Protein AF-0000000069325261 (afdb_homodimer)

Foldseek 3Di:
DPPPPPPPPPPPPPPPPVPPDQQCVQLPPWDKDKDQDAQLDDFWKDFPVPQPAWDADPQGKIKWKKWKADFFWKKKKFFQDGRQQCFGWIKIWTQLHPRRFKIWIWIWGHNHSRGTHDIDTFDMGTGHRQHYNRHIFMWMWIAGQQAKIFIGTPVDPGGPDIGGDSSTHRRIMTIGGHRGMMMMTTSGHDPVRVVVVVPPPD/DPPPPPPPPPPPPPPPPVPPDQQCVQLPPWDKDKDQDAQLDDFWKDFPVPQPAWDADPQGKIKWKKWKADFFFKKKKAFQDGDQQCFGWIKIWTQLHPRRFKIWIWIWGHNHSRGTHDIDTFDMGTGHRQHYNRHIFMWMWIAGQQAKIFIGTPVDPGGPDIGGDSSTHHRIMTIGGHRGMMMMTTSGHDPVRVVVVVPPPD

InterPro domains:
  IPR022041 Farnesoic acid O-methyl transferase [PF12248] (39-189)

Sequence (404 aa):
MLVLLSFIIVFLGCFVISEPSNKFEATWGCSQYNTDHGYKHRHPYYPISRLQHVNITKDGVKSFRMGVLGPNDGHLRLAPTMFPYDQTEMNEIVLSGWGNTKTVVRHYTRTSPEEQVDEVVLQELKTIGMLSYFKPFMFTIAIYPGGLVQLTRDEDSKPFLQYRDPKVSADYIGFCNWDRPLVFFYDCPLEVDRRVCDGIVFMLVLLSFIIVFLGCFVISEPSNKFEATWGCSQYNTDHGYKHRHPYYPISRLQHVNITKDGVKSFRMGVLGPNDGHLRLAPTMFPYDQTEMNEIVLSGWGNTKTVVRHYTRTSPEEQVDEVVLQELKTIGMLSYFKPFMFTIAIYPGGLVQLTRDEDSKPFLQYRDPKVSADYIGFCNWDRPLVFFYDCPLEVDRRVCDGIVF

Radius of gyration: 25.87 Å; Cα contacts (8 Å, |Δi|>4): 997; chains: 2; bounding box: 48×69×126 Å

Structure (mmCIF, N/CA/C/O backbone):
data_AF-0000000069325261-model_v1
#
loop_
_entity.id
_entity.type
_entity.pdbx_description
1 polymer 'Uncharacterized protein'
#
loop_
_atom_site.group_PDB
_atom_site.id
_atom_site.type_symbol
_atom_site.label_atom_id
_atom_site.label_alt_id
_atom_site.label_comp_id
_atom_site.label_asym_id
_atom_site.label_entity_id
_atom_site.label_seq_id
_atom_site.pdbx_PDB_ins_code
_atom_site.Cartn_x
_atom_site.Cartn_y
_atom_site.Cartn_z
_atom_site.occupancy
_atom_site.B_iso_or_equiv
_atom_site.auth_seq_id
_atom_site.auth_comp_id
_atom_site.auth_asym_id
_atom_site.auth_atom_id
_atom_site.pdbx_PDB_model_num
ATOM 1 N N . MET A 1 1 ? 29.359 -6.656 60.844 1 37.25 1 MET A N 1
ATOM 2 C CA . MET A 1 1 ? 28.297 -5.992 60.094 1 37.25 1 MET A CA 1
ATOM 3 C C . MET A 1 1 ? 28.625 -5.953 58.594 1 37.25 1 MET A C 1
ATOM 5 O O . MET A 1 1 ? 29.578 -5.277 58.188 1 37.25 1 MET A O 1
ATOM 9 N N . LEU A 1 2 ? 28.375 -7.113 57.812 1 43.41 2 LEU A N 1
ATOM 10 C CA . LEU A 1 2 ? 28.578 -7.34 56.375 1 43.41 2 LEU A CA 1
ATOM 11 C C . LEU A 1 2 ? 27.641 -6.457 55.562 1 43.41 2 LEU A C 1
ATOM 13 O O . LEU A 1 2 ? 26.422 -6.57 55.656 1 43.41 2 LEU A O 1
ATOM 17 N N . VAL A 1 3 ? 28.078 -5.227 55.156 1 43.56 3 VAL A N 1
ATOM 18 C CA . VAL A 1 3 ? 27.359 -4.328 54.281 1 43.56 3 VAL A CA 1
ATOM 19 C C . VAL A 1 3 ? 27.219 -4.973 52.906 1 43.56 3 VAL A C 1
ATOM 21 O O . VAL A 1 3 ? 28.203 -5.254 52.219 1 43.56 3 VAL A O 1
ATOM 24 N N . LEU A 1 4 ? 26.109 -5.703 52.625 1 42.53 4 LEU A N 1
ATOM 25 C CA . LEU A 1 4 ? 25.719 -6.195 51.312 1 42.53 4 LEU A CA 1
ATOM 26 C C . LEU A 1 4 ? 25.406 -5.035 50.375 1 42.53 4 LEU A C 1
ATOM 28 O O . LEU A 1 4 ? 24.453 -4.285 50.594 1 42.53 4 LEU A O 1
ATOM 32 N N . LEU A 1 5 ? 26.422 -4.535 49.625 1 42.5 5 LEU A N 1
ATOM 33 C CA . LEU A 1 5 ? 26.219 -3.582 48.562 1 42.5 5 LEU A CA 1
ATOM 34 C C . LEU A 1 5 ? 25.359 -4.195 47.438 1 42.5 5 LEU A C 1
ATOM 36 O O . LEU A 1 5 ? 25.781 -5.172 46.812 1 42.5 5 LEU A O 1
ATOM 40 N N . SER A 1 6 ? 24.031 -4.02 47.531 1 43.38 6 SER A N 1
ATOM 41 C CA . SER A 1 6 ? 23.141 -4.406 46.469 1 43.38 6 SER A CA 1
ATOM 42 C C . SER A 1 6 ? 23.422 -3.604 45.188 1 43.38 6 SER A C 1
ATOM 44 O O . SER A 1 6 ? 23.375 -2.373 45.219 1 43.38 6 SER A O 1
ATOM 46 N N . PHE A 1 7 ? 24.234 -4.105 44.25 1 46.41 7 PHE A N 1
ATOM 47 C CA . PHE A 1 7 ? 24.406 -3.547 42.906 1 46.41 7 PHE A CA 1
ATOM 48 C C . PHE A 1 7 ? 23.094 -3.521 42.156 1 46.41 7 PHE A C 1
ATOM 50 O O . PHE A 1 7 ? 22.5 -4.57 41.906 1 46.41 7 PHE A O 1
ATOM 57 N N . ILE A 1 8 ? 22.344 -2.379 42.344 1 44.41 8 ILE A N 1
ATOM 58 C CA . ILE A 1 8 ? 21.172 -2.152 41.5 1 44.41 8 ILE A CA 1
ATOM 59 C C . ILE A 1 8 ? 21.594 -2.08 40.031 1 44.41 8 ILE A C 1
ATOM 61 O O . ILE A 1 8 ? 22.344 -1.181 39.625 1 44.41 8 ILE A O 1
ATOM 65 N N . ILE A 1 9 ? 21.578 -3.174 39.281 1 41.28 9 ILE A N 1
ATOM 66 C CA . ILE A 1 9 ? 21.734 -3.182 37.844 1 41.28 9 ILE A CA 1
ATOM 67 C C . ILE A 1 9 ? 20.578 -2.441 37.188 1 41.28 9 ILE A C 1
ATOM 69 O O . ILE A 1 9 ? 19.438 -2.893 37.25 1 41.28 9 ILE A O 1
ATOM 73 N N . VAL A 1 10 ? 20.688 -1.176 37.094 1 38.16 10 VAL A N 1
ATOM 74 C CA . VAL A 1 10 ? 19.734 -0.444 36.25 1 38.16 10 VAL A CA 1
ATOM 75 C C . VAL A 1 10 ? 19.812 -0.948 34.812 1 38.16 10 VAL A C 1
ATOM 77 O O . VAL A 1 10 ? 20.812 -0.736 34.125 1 38.16 10 VAL A O 1
ATOM 80 N N . PHE A 1 11 ? 19.047 -1.956 34.469 1 36.72 11 PHE A N 1
ATOM 81 C CA . PHE A 1 11 ? 18.812 -2.283 33.094 1 36.72 11 PHE A CA 1
ATOM 82 C C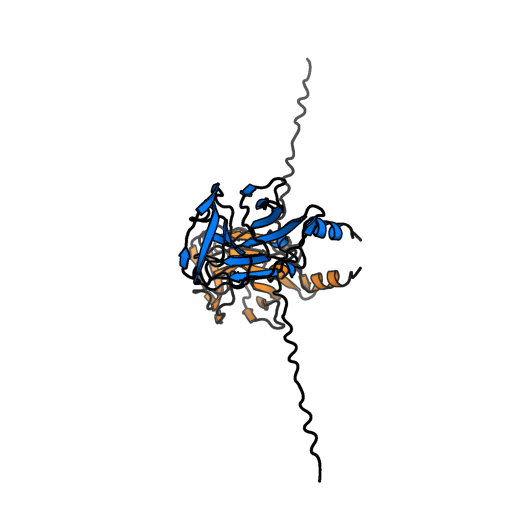 . PHE A 1 11 ? 18.203 -1.1 32.344 1 36.72 11 PHE A C 1
ATOM 84 O O . PHE A 1 11 ? 17.016 -0.802 32.531 1 36.72 11 PHE A O 1
ATOM 91 N N . LEU A 1 12 ? 19 -0.118 32 1 35.34 12 LEU A N 1
ATOM 92 C CA . LEU A 1 12 ? 18.5 0.803 31 1 35.34 12 LEU A CA 1
ATOM 93 C C . LEU A 1 12 ? 18 0.044 29.766 1 35.34 12 LEU A C 1
ATOM 95 O O . LEU A 1 12 ? 18.812 -0.472 28.984 1 35.34 12 LEU A O 1
ATOM 99 N N . GLY A 1 13 ? 16.875 -0.556 29.922 1 32.94 13 GLY A N 1
ATOM 100 C CA . GLY A 1 13 ? 16.281 -0.963 28.656 1 32.94 13 GLY A CA 1
ATOM 101 C C . GLY A 1 13 ? 16.375 0.102 27.578 1 32.94 13 GLY A C 1
ATOM 102 O O . GLY A 1 13 ? 15.805 1.184 27.719 1 32.94 13 GLY A O 1
ATOM 103 N N . CYS A 1 14 ? 17.469 0.128 26.891 1 35.22 14 CYS A N 1
ATOM 104 C CA . CYS A 1 14 ? 17.516 0.881 25.641 1 35.22 14 CYS A CA 1
ATOM 105 C C . CYS A 1 14 ? 16.219 0.708 24.844 1 35.22 14 CYS A C 1
ATOM 107 O O . CYS A 1 14 ? 15.977 -0.352 24.266 1 35.22 14 CYS A O 1
ATOM 109 N N . PHE A 1 15 ? 15.188 1.364 25.281 1 33.34 15 PHE A N 1
ATOM 110 C CA . PHE A 1 15 ? 14.133 1.528 24.281 1 33.34 15 PHE A CA 1
ATOM 111 C C . PHE A 1 15 ? 14.711 1.972 22.953 1 33.34 15 PHE A C 1
ATOM 113 O O . PHE A 1 15 ? 15.078 3.139 22.781 1 33.34 15 PHE A O 1
ATOM 120 N N . VAL A 1 16 ? 15.367 1.165 22.234 1 34.41 16 VAL A N 1
ATOM 121 C CA . VAL A 1 16 ? 15.508 1.471 20.828 1 34.41 16 VAL A CA 1
ATOM 122 C C . VAL A 1 16 ? 14.172 1.968 20.266 1 34.41 16 VAL A C 1
ATOM 124 O O . VAL A 1 16 ? 13.188 1.227 20.234 1 34.41 16 VAL A O 1
ATOM 127 N N . ILE A 1 17 ? 13.781 3.16 20.484 1 37.84 17 ILE A N 1
ATOM 128 C CA . ILE A 1 17 ? 12.766 3.717 19.594 1 37.84 17 ILE A CA 1
ATOM 129 C C . ILE A 1 17 ? 13.023 3.244 18.156 1 37.84 17 ILE A C 1
ATOM 131 O O . ILE A 1 17 ? 13.992 3.662 17.531 1 37.84 17 ILE A O 1
ATOM 135 N N . SER A 1 18 ? 12.93 2.035 17.844 1 41 18 SER A N 1
ATOM 136 C CA . SER A 1 18 ? 12.992 1.602 16.453 1 41 18 SER A CA 1
ATOM 137 C C . SER A 1 18 ? 12.32 2.609 15.523 1 41 18 SER A C 1
ATOM 139 O O . SER A 1 18 ? 11.18 3.014 15.758 1 41 18 SER A O 1
ATOM 141 N N . GLU A 1 19 ? 12.945 3.578 14.992 1 49.25 19 GLU A N 1
ATOM 142 C CA . GLU A 1 19 ? 12.438 4.484 13.969 1 49.25 19 GLU A CA 1
ATOM 143 C C . GLU A 1 19 ? 11.414 3.791 13.07 1 49.25 19 GLU A C 1
ATOM 145 O O . GLU A 1 19 ? 11.609 2.639 12.68 1 49.25 19 GLU A O 1
ATOM 150 N N . PRO A 1 20 ? 10.125 4.227 13.094 1 62.19 20 PRO A N 1
ATOM 151 C CA . PRO A 1 20 ? 9.117 3.516 12.305 1 62.19 20 PRO A CA 1
ATOM 152 C C . PRO A 1 20 ? 9.57 3.24 10.875 1 62.19 20 PRO A C 1
ATOM 154 O O . PRO A 1 20 ? 9.852 4.176 10.125 1 62.19 20 PRO A O 1
ATOM 157 N N . SER A 1 21 ? 10.195 2.059 10.594 1 85.81 21 SER A N 1
ATOM 158 C CA . SER A 1 21 ? 10.766 1.622 9.328 1 85.81 21 SER A CA 1
ATOM 159 C C . SER A 1 21 ? 9.688 1.465 8.258 1 85.81 21 SER A C 1
ATOM 161 O O . SER A 1 21 ? 8.547 1.12 8.57 1 85.81 21 SER A O 1
ATOM 163 N N . ASN A 1 22 ? 9.844 2.037 7.102 1 96.19 22 ASN A N 1
ATOM 164 C CA . ASN A 1 22 ? 9.023 1.907 5.902 1 96.19 22 ASN A CA 1
ATOM 165 C C . ASN A 1 22 ? 9.008 0.472 5.387 1 96.19 22 ASN A C 1
ATOM 167 O O . ASN A 1 22 ? 9.992 0.008 4.805 1 96.19 22 ASN A O 1
ATOM 171 N N . LYS A 1 23 ? 7.879 -0.175 5.625 1 97.5 23 LYS A N 1
ATOM 172 C CA . LYS A 1 23 ? 7.762 -1.596 5.312 1 97.5 23 LYS A CA 1
ATOM 173 C C . LYS A 1 23 ? 7.715 -1.823 3.803 1 97.5 23 LYS A C 1
ATOM 175 O O . LYS A 1 23 ? 7.91 -2.945 3.332 1 97.5 23 LYS A O 1
ATOM 180 N N . PHE A 1 24 ? 7.551 -0.799 3.051 1 97.81 24 PHE A N 1
ATOM 181 C CA . PHE A 1 24 ? 7.418 -0.927 1.605 1 97.81 24 PHE A CA 1
ATOM 182 C C . PHE A 1 24 ? 8.789 -0.986 0.938 1 97.81 24 PHE A C 1
ATOM 184 O O . PHE A 1 24 ? 8.891 -1.307 -0.248 1 97.81 24 PHE A O 1
ATOM 191 N N . GLU A 1 25 ? 9.797 -0.768 1.685 1 95.5 25 GLU A N 1
ATOM 192 C CA . GLU A 1 25 ? 11.141 -0.88 1.137 1 95.5 25 GLU A CA 1
ATOM 193 C C . GLU A 1 25 ? 11.43 -2.303 0.667 1 95.5 25 GLU A C 1
ATOM 195 O O . GLU A 1 25 ? 12.25 -2.512 -0.228 1 95.5 25 GLU A O 1
ATOM 200 N N . ALA A 1 26 ? 10.727 -3.191 1.215 1 96.12 26 ALA A N 1
ATOM 201 C CA . ALA A 1 26 ? 10.922 -4.598 0.869 1 96.12 26 ALA A CA 1
ATOM 202 C C . ALA A 1 26 ? 10.578 -4.852 -0.596 1 96.12 26 ALA A C 1
ATOM 204 O O . ALA A 1 26 ? 10.977 -5.871 -1.165 1 96.12 26 ALA A O 1
ATOM 205 N N . THR A 1 27 ? 9.867 -3.961 -1.273 1 97.19 27 THR A N 1
ATOM 206 C CA . THR A 1 27 ? 9.391 -4.195 -2.633 1 97.19 27 THR A CA 1
ATOM 207 C C . THR A 1 27 ? 10.336 -3.561 -3.652 1 97.19 27 THR A C 1
ATOM 209 O O . THR A 1 27 ? 10.055 -3.561 -4.852 1 97.19 27 THR A O 1
ATOM 212 N N . TRP A 1 28 ? 11.383 -3.053 -3.158 1 94.19 28 TRP A N 1
ATOM 213 C CA . TRP A 1 28 ? 12.297 -2.346 -4.055 1 94.19 28 TRP A CA 1
ATOM 214 C C . TRP A 1 28 ? 12.773 -3.26 -5.176 1 94.19 28 TRP A C 1
ATOM 216 O O . TRP A 1 28 ? 13.188 -4.395 -4.926 1 94.19 28 TRP A O 1
ATOM 226 N N . GLY A 1 29 ? 12.719 -2.742 -6.395 1 94.5 29 GLY A N 1
ATOM 227 C CA . GLY A 1 29 ? 13.219 -3.48 -7.547 1 94.5 29 GLY A CA 1
ATOM 228 C C . GLY A 1 29 ? 12.18 -4.402 -8.156 1 94.5 29 GLY A C 1
ATOM 229 O O . GLY A 1 29 ? 12.398 -4.973 -9.227 1 94.5 29 GLY A O 1
ATOM 230 N N . CYS A 1 30 ? 11.07 -4.547 -7.492 1 97 30 CYS A N 1
ATOM 231 C CA . CYS A 1 30 ? 10.023 -5.418 -8.008 1 97 30 CYS A CA 1
ATOM 232 C C . CYS A 1 30 ? 9.25 -4.738 -9.133 1 97 30 CYS A C 1
ATOM 234 O O . CYS A 1 30 ? 9.195 -3.508 -9.195 1 97 30 CYS A O 1
ATOM 236 N N . SER A 1 31 ? 8.68 -5.562 -9.969 1 97.25 31 SER A N 1
ATOM 237 C CA . SER A 1 31 ? 7.582 -5.109 -10.82 1 97.25 31 SER A CA 1
ATOM 238 C C . SER A 1 31 ? 6.258 -5.117 -10.07 1 97.25 31 SER A C 1
ATOM 240 O O . SER A 1 31 ? 6.152 -5.715 -8.992 1 97.25 31 SER A O 1
ATOM 242 N N . GLN A 1 32 ? 5.289 -4.375 -10.648 1 98.19 32 GLN A N 1
ATOM 243 C CA . GLN A 1 32 ? 4.02 -4.227 -9.953 1 98.19 32 GLN A CA 1
ATOM 244 C C . GLN A 1 32 ? 2.846 -4.551 -10.875 1 98.19 32 GLN A C 1
ATOM 246 O O . GLN A 1 32 ? 2.84 -4.16 -12.039 1 98.19 32 GLN A O 1
ATOM 251 N N . TYR A 1 33 ? 1.877 -5.352 -10.359 1 98.06 33 TYR A N 1
ATOM 252 C CA . TYR A 1 33 ? 0.585 -5.578 -10.992 1 98.06 33 TYR A CA 1
ATOM 253 C C . TYR A 1 33 ? -0.559 -5.223 -10.055 1 98.06 33 TYR A C 1
ATOM 255 O O . TYR A 1 33 ? -0.609 -5.707 -8.922 1 98.06 33 TYR A O 1
ATOM 263 N N . ASN A 1 34 ? -1.464 -4.383 -10.469 1 97.56 34 ASN A N 1
ATOM 264 C CA . ASN A 1 34 ? -2.639 -4.004 -9.688 1 97.56 34 ASN A CA 1
ATOM 265 C C . ASN A 1 34 ? -3.904 -4.664 -10.227 1 97.56 34 ASN A C 1
ATOM 267 O O . ASN A 1 34 ? -4.074 -4.789 -11.445 1 97.56 34 ASN A O 1
ATOM 271 N N . THR A 1 35 ? -4.785 -4.988 -9.297 1 97.69 35 THR A N 1
ATOM 272 C CA . THR A 1 35 ? -6.066 -5.492 -9.781 1 97.69 35 THR A CA 1
ATOM 273 C C . THR A 1 35 ? -7.18 -5.172 -8.789 1 97.69 35 THR A C 1
ATOM 275 O O . THR A 1 35 ? -6.973 -5.227 -7.574 1 97.69 35 THR A O 1
ATOM 278 N N . ASP A 1 36 ? -8.289 -4.797 -9.297 1 97.19 36 ASP A N 1
ATOM 279 C CA . ASP A 1 36 ? -9.539 -4.625 -8.555 1 97.19 36 ASP A CA 1
ATOM 280 C C . ASP A 1 36 ? -10.719 -5.211 -9.328 1 97.19 36 ASP A C 1
ATOM 282 O O . ASP A 1 36 ? -11.867 -4.82 -9.109 1 97.19 36 ASP A O 1
ATOM 286 N N . HIS A 1 37 ? -10.445 -6.152 -10.18 1 96.94 37 HIS A N 1
ATOM 287 C CA . HIS A 1 37 ? -11.461 -6.586 -11.133 1 96.94 37 HIS A CA 1
ATOM 288 C C . HIS A 1 37 ? -12.25 -7.777 -10.602 1 96.94 37 HIS A C 1
ATOM 290 O O . HIS A 1 37 ? -13.328 -8.086 -11.102 1 96.94 37 HIS A O 1
ATOM 296 N N . GLY A 1 38 ? -11.656 -8.438 -9.664 1 97.5 38 GLY A N 1
ATOM 297 C CA . GLY A 1 38 ? -12.367 -9.562 -9.078 1 97.5 38 GLY A CA 1
ATOM 298 C C . GLY A 1 38 ? -11.938 -10.906 -9.641 1 97.5 38 GLY A C 1
ATOM 299 O O . GLY A 1 38 ? -11.188 -10.953 -10.625 1 97.5 38 GLY A O 1
ATOM 300 N N . TYR A 1 39 ? -12.508 -11.969 -9.133 1 97.19 39 TYR A N 1
ATOM 301 C CA . TYR A 1 39 ? -12.031 -13.328 -9.328 1 97.19 39 TYR A CA 1
ATOM 302 C C . TYR A 1 39 ? -12.359 -13.82 -10.734 1 97.19 39 TYR A C 1
ATOM 304 O O . TYR A 1 39 ? -11.609 -14.617 -11.312 1 97.19 39 TYR A O 1
ATOM 312 N N . LYS A 1 40 ? -13.414 -13.352 -11.312 1 96.06 40 LYS A N 1
ATOM 313 C CA . LYS A 1 40 ? -13.93 -13.906 -12.562 1 96.06 40 LYS A CA 1
ATOM 314 C C . LYS A 1 40 ? -13.391 -13.133 -13.766 1 96.06 40 LYS A C 1
ATOM 316 O O . LYS A 1 40 ? -13.719 -13.445 -14.914 1 96.06 40 LYS A O 1
ATOM 321 N N . HIS A 1 41 ? -12.539 -12.211 -13.484 1 96.25 41 HIS A N 1
ATOM 322 C CA . HIS A 1 41 ? -11.922 -11.438 -14.562 1 96.25 41 HIS A CA 1
ATOM 323 C C . HIS A 1 41 ? -10.844 -12.242 -15.273 1 96.25 41 HIS A C 1
ATOM 325 O O . HIS A 1 41 ? -10.227 -13.125 -14.672 1 96.25 41 HIS A O 1
ATOM 331 N N . ARG A 1 42 ? -10.664 -11.859 -16.516 1 95.88 42 ARG A N 1
ATOM 332 C CA . ARG A 1 42 ? -9.57 -12.461 -17.266 1 95.88 42 ARG A CA 1
ATOM 333 C C . ARG A 1 42 ? -8.242 -11.797 -16.938 1 95.88 42 ARG A C 1
ATOM 335 O O . ARG A 1 42 ? -7.777 -10.914 -17.656 1 95.88 42 ARG A O 1
ATOM 342 N N . HIS A 1 43 ? -7.684 -12.266 -15.906 1 95.81 43 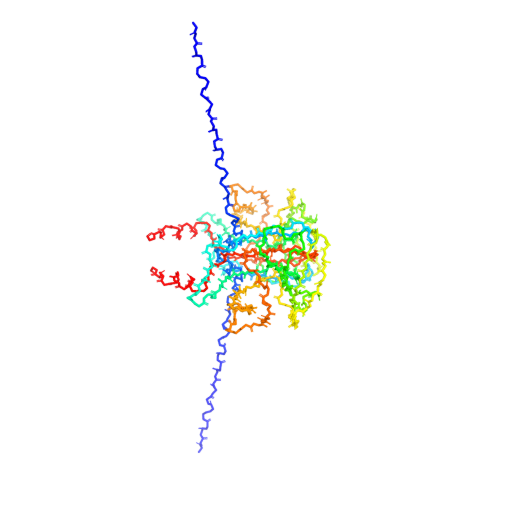HIS A N 1
ATOM 343 C CA . HIS A 1 43 ? -6.398 -11.711 -15.5 1 95.81 43 HIS A CA 1
ATOM 344 C C . HIS A 1 43 ? -5.27 -12.219 -16.391 1 95.81 43 HIS A C 1
ATOM 346 O O . HIS A 1 43 ? -5.34 -13.328 -16.922 1 95.81 43 HIS A O 1
ATOM 352 N N . PRO A 1 44 ? -4.219 -11.398 -16.516 1 95.56 44 PRO A N 1
ATOM 353 C CA . PRO A 1 44 ? -3.094 -11.844 -17.344 1 95.56 44 PRO A CA 1
ATOM 354 C C . PRO A 1 44 ? -2.229 -12.891 -16.656 1 95.56 44 PRO A C 1
ATOM 356 O O . PRO A 1 44 ? -2.234 -12.984 -15.422 1 95.56 44 PRO A O 1
ATOM 359 N N . TYR A 1 45 ? -1.556 -13.695 -17.484 1 97.38 45 TYR A N 1
ATOM 360 C CA . TYR A 1 45 ? -0.509 -14.609 -17.062 1 97.38 45 TYR A CA 1
ATOM 361 C C . TYR A 1 45 ? 0.847 -14.195 -17.609 1 97.38 45 TYR A C 1
ATOM 363 O O . TYR A 1 45 ? 0.968 -13.883 -18.797 1 97.38 45 TYR A O 1
ATOM 371 N N . TYR A 1 46 ? 1.819 -14.195 -16.719 1 97.31 46 TYR A N 1
ATOM 372 C CA . TYR A 1 46 ? 3.16 -13.766 -17.109 1 97.31 46 TYR A CA 1
ATOM 373 C C . TYR A 1 46 ? 4.094 -14.961 -17.234 1 97.31 46 TYR A C 1
ATOM 375 O O . TYR A 1 46 ? 4.129 -15.836 -16.375 1 97.31 46 TYR A O 1
ATOM 383 N N . PRO A 1 47 ? 4.832 -14.914 -18.312 1 97.94 47 PRO A N 1
ATOM 384 C CA . PRO A 1 47 ? 5.812 -15.992 -18.422 1 97.94 47 PRO A CA 1
ATOM 385 C C . PRO A 1 47 ? 6.938 -15.875 -17.406 1 97.94 47 PRO A C 1
ATOM 387 O O . PRO A 1 47 ? 7.648 -14.867 -17.375 1 97.94 47 PRO A O 1
ATOM 390 N N . ILE A 1 48 ? 7.145 -16.969 -16.656 1 97.19 48 ILE A N 1
ATOM 391 C CA . ILE A 1 48 ? 8.156 -16.938 -15.602 1 97.19 48 ILE A CA 1
ATOM 392 C C . ILE A 1 48 ? 9.547 -16.891 -16.234 1 97.19 48 ILE A C 1
ATOM 394 O O . ILE A 1 48 ? 10.461 -16.25 -15.688 1 97.19 48 ILE A O 1
ATOM 398 N N . SER A 1 49 ? 9.695 -17.438 -17.375 1 95.31 49 SER A N 1
ATOM 399 C CA . SER A 1 49 ? 10.977 -17.469 -18.078 1 95.31 49 SER A CA 1
ATOM 400 C C . SER A 1 49 ? 11.438 -16.062 -18.453 1 95.31 49 SER A C 1
ATOM 402 O O . SER A 1 49 ? 12.609 -15.844 -18.766 1 95.31 49 SER A O 1
ATOM 404 N N . ARG A 1 50 ? 10.547 -15.117 -18.453 1 95.62 50 ARG A N 1
ATOM 405 C CA . ARG A 1 50 ? 10.891 -13.758 -18.859 1 95.62 50 ARG A CA 1
ATOM 406 C C . ARG A 1 50 ? 11.18 -12.875 -17.656 1 95.62 50 ARG A C 1
ATOM 408 O O . ARG A 1 50 ? 11.539 -11.711 -17.797 1 95.62 50 ARG A O 1
ATOM 415 N N . LEU A 1 51 ? 10.992 -13.43 -16.484 1 95.69 51 LEU A N 1
ATOM 416 C CA . LEU A 1 51 ? 11.328 -12.672 -15.289 1 95.69 51 LEU A CA 1
ATOM 417 C C . LEU A 1 51 ? 12.836 -12.516 -15.148 1 95.69 51 LEU A C 1
ATOM 419 O O . LEU A 1 51 ? 13.594 -13.445 -15.43 1 95.69 51 LEU A O 1
ATOM 423 N N . GLN A 1 52 ? 13.195 -11.375 -14.688 1 94.69 52 GLN A N 1
ATOM 424 C CA . GLN A 1 52 ? 14.617 -11.062 -14.562 1 94.69 52 GLN A CA 1
ATOM 425 C C . GLN A 1 52 ? 15.203 -11.695 -13.297 1 94.69 52 GLN A C 1
ATOM 427 O O . GLN A 1 52 ? 16.406 -11.953 -13.234 1 94.69 52 GLN A O 1
ATOM 432 N N . HIS A 1 53 ? 14.336 -11.898 -12.336 1 96.38 53 HIS A N 1
ATOM 433 C CA . HIS A 1 53 ? 14.836 -12.344 -11.039 1 96.38 53 HIS A CA 1
ATOM 434 C C . HIS A 1 53 ? 14.312 -13.734 -10.688 1 96.38 53 HIS A C 1
ATOM 436 O O . HIS A 1 53 ? 13.625 -13.906 -9.68 1 96.38 53 HIS A O 1
ATOM 442 N N . VAL A 1 54 ? 14.664 -14.656 -11.492 1 96.62 54 VAL A N 1
ATOM 443 C CA . VAL A 1 54 ? 14.391 -16.078 -11.25 1 96.62 54 VAL A CA 1
ATOM 444 C C . VAL A 1 54 ? 15.703 -16.828 -11.078 1 96.62 54 VAL A C 1
ATOM 446 O O . VAL A 1 54 ? 16.656 -16.625 -11.836 1 96.62 54 VAL A O 1
ATOM 449 N N . ASN A 1 55 ? 15.703 -17.609 -10.047 1 95.56 55 ASN A N 1
ATOM 450 C CA . ASN A 1 55 ? 16.859 -18.469 -9.836 1 95.56 55 ASN A CA 1
ATOM 451 C C . ASN A 1 55 ? 16.547 -19.922 -10.164 1 95.56 55 ASN A C 1
ATOM 453 O O . ASN A 1 55 ? 15.539 -20.469 -9.695 1 95.56 55 ASN A O 1
ATOM 457 N N . ILE A 1 56 ? 17.422 -20.531 -10.953 1 95.75 56 ILE A N 1
ATOM 458 C CA . ILE A 1 56 ? 17.328 -21.953 -11.227 1 95.75 56 ILE A CA 1
ATOM 459 C C . ILE A 1 56 ? 18.625 -22.641 -10.82 1 95.75 56 ILE A C 1
ATOM 461 O O . ILE A 1 56 ? 19.688 -22.359 -11.383 1 95.75 56 ILE A O 1
ATOM 465 N N . THR A 1 57 ? 18.469 -23.531 -9.883 1 96.25 57 THR A N 1
ATOM 466 C CA . THR A 1 57 ? 19.641 -24.234 -9.398 1 96.25 57 THR A CA 1
ATOM 467 C C . THR A 1 57 ? 20.031 -25.359 -10.352 1 96.25 57 THR A C 1
ATOM 469 O O . THR A 1 57 ? 19.281 -25.688 -11.273 1 96.25 57 THR A O 1
ATOM 472 N N . LYS A 1 58 ? 21.203 -25.922 -10.102 1 96.31 58 LYS A N 1
ATOM 473 C CA . LYS A 1 58 ? 21.703 -27.031 -10.914 1 96.31 58 LYS A CA 1
ATOM 474 C C . LYS A 1 58 ? 20.75 -28.219 -10.859 1 96.31 58 LYS A C 1
ATOM 476 O O . LYS A 1 58 ? 20.594 -28.953 -11.844 1 96.31 58 LYS A O 1
ATOM 481 N N . 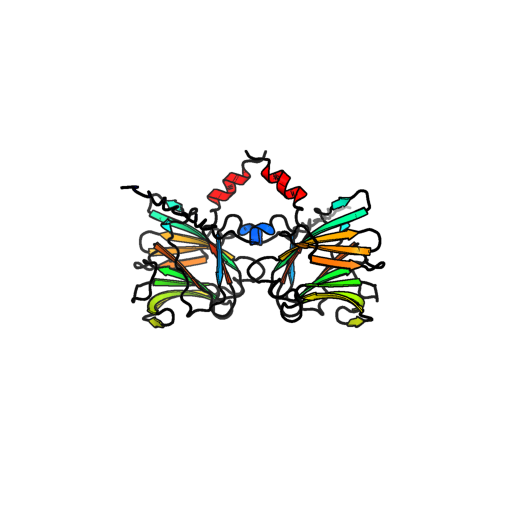ASP A 1 59 ? 20.094 -28.391 -9.711 1 96 59 ASP A N 1
ATOM 482 C CA . ASP A 1 59 ? 19.203 -29.547 -9.523 1 96 59 ASP A CA 1
ATOM 483 C C . ASP A 1 59 ? 17.797 -29.25 -10.055 1 96 59 ASP A C 1
ATOM 485 O O . ASP A 1 59 ? 16.891 -30.062 -9.906 1 96 59 ASP A O 1
ATOM 489 N N . GLY A 1 60 ? 17.625 -28.094 -10.617 1 95.81 60 GLY A N 1
ATOM 490 C CA . GLY A 1 60 ? 16.391 -27.781 -11.32 1 95.81 60 GLY A CA 1
ATOM 491 C C . GLY A 1 60 ? 15.367 -27.078 -10.445 1 95.81 60 GLY A C 1
ATOM 492 O O . GLY A 1 60 ? 14.188 -27 -10.805 1 95.81 60 GLY A O 1
ATOM 493 N N . VAL A 1 61 ? 15.805 -26.594 -9.32 1 97.5 61 VAL A N 1
ATOM 494 C CA . VAL A 1 61 ? 14.891 -25.875 -8.453 1 97.5 61 VAL A CA 1
ATOM 495 C C . VAL A 1 61 ? 14.711 -24.438 -8.977 1 97.5 61 VAL A C 1
ATOM 497 O O . VAL A 1 61 ? 15.695 -23.719 -9.141 1 97.5 61 VAL A O 1
ATOM 500 N N . LYS A 1 62 ? 13.461 -24.078 -9.305 1 97.38 62 LYS A N 1
ATOM 501 C CA . LYS A 1 62 ? 13.125 -22.734 -9.727 1 97.38 62 LYS A CA 1
ATOM 502 C C . LYS A 1 62 ? 12.609 -21.906 -8.547 1 97.38 62 LYS A C 1
ATOM 504 O O . LYS A 1 62 ? 11.695 -22.328 -7.844 1 97.38 62 LYS A O 1
ATOM 509 N N . SER A 1 63 ? 13.242 -20.703 -8.312 1 97.5 63 SER A N 1
ATOM 510 C CA . SER A 1 63 ? 12.773 -19.859 -7.223 1 97.5 63 SER A CA 1
ATOM 511 C C . SER A 1 63 ? 12.633 -18.406 -7.66 1 97.5 63 SER A C 1
ATOM 513 O O . SER A 1 63 ? 13.445 -17.922 -8.453 1 97.5 63 SER A O 1
ATOM 515 N N . PHE A 1 64 ? 11.664 -17.766 -7.199 1 97.56 64 PHE A N 1
ATOM 516 C CA . PHE A 1 64 ? 11.445 -16.344 -7.457 1 97.56 64 PHE A CA 1
ATOM 517 C C . PHE A 1 64 ? 10.695 -15.688 -6.301 1 97.56 64 PHE A C 1
ATOM 519 O O . PHE A 1 64 ? 9.961 -16.359 -5.574 1 97.56 64 PHE A O 1
ATOM 526 N N . ARG A 1 65 ? 10.938 -14.383 -6.098 1 97.75 65 ARG A N 1
ATOM 527 C CA . ARG A 1 65 ? 10.422 -13.602 -4.977 1 97.75 65 ARG A CA 1
ATOM 528 C C . ARG A 1 65 ? 9.281 -12.695 -5.418 1 97.75 65 ARG A C 1
ATOM 530 O O . ARG A 1 65 ? 9.32 -12.133 -6.516 1 97.75 65 ARG A O 1
ATOM 537 N N . MET A 1 66 ? 8.297 -12.57 -4.582 1 98.12 66 MET A N 1
ATOM 538 C CA . MET A 1 66 ? 7.141 -11.734 -4.902 1 98.12 66 MET A CA 1
ATOM 539 C C . MET A 1 66 ? 6.449 -11.25 -3.633 1 98.12 66 MET A C 1
ATOM 541 O O . MET A 1 66 ? 6.875 -11.578 -2.525 1 98.12 66 MET A O 1
ATOM 545 N N . GLY A 1 67 ? 5.406 -10.438 -3.818 1 98.5 67 GLY A N 1
ATOM 546 C CA . GLY A 1 67 ? 4.664 -9.93 -2.678 1 98.5 67 GLY A CA 1
ATOM 547 C C . GLY A 1 67 ? 3.225 -9.578 -3.008 1 98.5 67 GLY A C 1
ATOM 548 O O . GLY A 1 67 ? 2.861 -9.477 -4.18 1 98.5 67 GLY A O 1
ATOM 549 N N . VAL A 1 68 ? 2.434 -9.461 -1.969 1 98.88 68 VAL A N 1
ATOM 550 C CA . VAL A 1 68 ? 1.028 -9.078 -2.088 1 98.88 68 VAL A CA 1
ATOM 551 C C . VAL A 1 68 ? 0.693 -8.008 -1.053 1 98.88 68 VAL A C 1
ATOM 553 O O . VAL A 1 68 ? 1.047 -8.141 0.122 1 98.88 68 VAL A O 1
ATOM 556 N N . LEU A 1 69 ? 0.06 -6.996 -1.539 1 98.88 69 LEU A N 1
ATOM 557 C CA . LEU A 1 69 ? -0.449 -5.934 -0.677 1 98.88 69 LEU A CA 1
ATOM 558 C C . LEU A 1 69 ? -1.973 -5.879 -0.724 1 98.88 69 LEU A C 1
ATOM 560 O O . LEU A 1 69 ? -2.561 -5.762 -1.801 1 98.88 69 LEU A O 1
ATOM 564 N N . GLY A 1 70 ? -2.566 -5.914 0.418 1 98.38 70 GLY A N 1
ATOM 565 C CA . GLY A 1 70 ? -4.008 -5.836 0.571 1 98.38 70 GLY A CA 1
ATOM 566 C C . GLY A 1 70 ? -4.531 -6.66 1.73 1 98.38 70 GLY A C 1
ATOM 567 O O . GLY A 1 70 ? -3.766 -7.352 2.406 1 98.38 70 GLY A O 1
ATOM 568 N N . PRO A 1 71 ? -5.797 -6.664 1.927 1 98.25 71 PRO A N 1
ATOM 569 C CA . PRO A 1 71 ? -6.305 -7.168 3.205 1 98.25 71 PRO A CA 1
ATOM 570 C C . PRO A 1 71 ? -6.605 -8.664 3.17 1 98.25 71 PRO A C 1
ATOM 572 O O . PRO A 1 71 ? -6.727 -9.297 4.219 1 98.25 71 PRO A O 1
ATOM 575 N N . ASN A 1 72 ? -6.887 -9.211 1.987 1 98.56 72 ASN A N 1
ATOM 576 C CA . ASN A 1 72 ? -7.227 -10.633 1.919 1 98.56 72 ASN A CA 1
ATOM 577 C C . ASN A 1 72 ? -7.234 -11.141 0.479 1 98.56 72 ASN A C 1
ATOM 579 O O . ASN A 1 72 ? -7.281 -10.344 -0.462 1 98.56 72 ASN A O 1
ATOM 583 N N . ASP A 1 73 ? -7.121 -12.414 0.264 1 98.69 73 ASP A N 1
ATOM 584 C CA . ASP A 1 73 ? -7.465 -13.156 -0.948 1 98.69 73 ASP A CA 1
ATOM 585 C C . ASP A 1 73 ? -6.492 -12.828 -2.082 1 98.69 73 ASP A C 1
ATOM 587 O O . ASP A 1 73 ? -6.914 -12.484 -3.186 1 98.69 73 ASP A O 1
ATOM 591 N N . GLY A 1 74 ? -5.207 -12.922 -1.75 1 98.81 74 GLY A N 1
ATOM 592 C CA . GLY A 1 74 ? -4.23 -12.906 -2.828 1 98.81 74 GLY A CA 1
ATOM 593 C C . GLY A 1 74 ? -4.141 -14.227 -3.57 1 98.81 74 GLY A C 1
ATOM 594 O O . GLY A 1 74 ? -3.59 -15.195 -3.053 1 98.81 74 GLY A O 1
ATOM 595 N N . HIS A 1 75 ? -4.645 -14.281 -4.773 1 98.75 75 HIS A N 1
ATOM 596 C CA . HIS A 1 75 ? -4.645 -15.508 -5.562 1 98.75 75 HIS A CA 1
ATOM 597 C C . HIS A 1 75 ? -3.459 -15.539 -6.523 1 98.75 75 HIS A C 1
ATOM 599 O O . HIS A 1 75 ? -3.312 -14.656 -7.367 1 98.75 75 HIS A O 1
ATOM 605 N N . LEU A 1 76 ? -2.68 -16.516 -6.371 1 98.75 76 LEU A N 1
ATOM 606 C CA . LEU A 1 76 ? -1.605 -16.828 -7.305 1 98.75 76 LEU A CA 1
ATOM 607 C C . LEU A 1 76 ? -1.947 -18.078 -8.117 1 98.75 76 LEU A C 1
ATOM 609 O O . LEU A 1 76 ? -2.307 -19.109 -7.559 1 98.75 76 LEU A O 1
ATOM 613 N N . ARG A 1 77 ? -1.797 -17.891 -9.375 1 98.25 77 ARG A N 1
ATOM 614 C CA . ARG A 1 77 ? -2.098 -19.016 -10.258 1 98.25 77 ARG A CA 1
ATOM 615 C C . ARG A 1 77 ? -0.855 -19.469 -11.023 1 98.25 77 ARG A C 1
ATOM 617 O O . ARG A 1 77 ? -0.141 -18.641 -11.594 1 98.25 77 ARG A O 1
ATOM 624 N N . LEU A 1 78 ? -0.623 -20.75 -10.992 1 98.31 78 LEU A N 1
ATOM 625 C CA . LEU A 1 78 ? 0.44 -21.359 -11.781 1 98.31 78 LEU A CA 1
ATOM 626 C C . LEU A 1 78 ? -0.14 -22.188 -12.922 1 98.31 78 LEU A C 1
ATOM 628 O O . LEU A 1 78 ? -0.972 -23.078 -12.695 1 98.31 78 LEU A O 1
ATOM 632 N N . ALA A 1 79 ? 0.297 -21.859 -14.141 1 98.12 79 ALA A N 1
ATOM 633 C CA . ALA A 1 79 ? -0.268 -22.516 -15.32 1 98.12 79 ALA A CA 1
ATOM 634 C C . ALA A 1 79 ? 0.82 -22.844 -16.344 1 98.12 79 ALA A C 1
ATOM 636 O O . ALA A 1 79 ? 1.873 -22.188 -16.359 1 98.12 79 ALA A O 1
ATOM 637 N N . PRO A 1 80 ? 0.531 -23.844 -17.156 1 97.44 80 PRO A N 1
ATOM 638 C CA . PRO A 1 80 ? 1.505 -24.203 -18.203 1 97.44 80 PRO A CA 1
ATOM 639 C C . PRO A 1 80 ? 1.391 -23.312 -19.438 1 97.44 80 PRO A C 1
ATOM 641 O O . PRO A 1 80 ? 2.271 -23.344 -20.297 1 97.44 80 PRO A O 1
ATOM 644 N N . THR A 1 81 ? 0.288 -22.516 -19.547 1 97 81 THR A N 1
ATOM 645 C CA . THR A 1 81 ? 0.062 -21.703 -20.719 1 97 81 THR A CA 1
ATOM 646 C C . THR A 1 81 ? -0.425 -20.312 -20.328 1 97 81 THR A C 1
ATOM 648 O O . THR A 1 81 ? -0.837 -20.094 -19.188 1 97 81 THR A O 1
ATOM 651 N N . MET A 1 82 ? -0.353 -19.453 -21.312 1 95.75 82 MET A N 1
ATOM 652 C CA . MET A 1 82 ? -0.744 -18.062 -21.062 1 95.75 82 MET A CA 1
ATOM 653 C C . MET A 1 82 ? -2.262 -17.922 -21.062 1 95.75 82 MET A C 1
ATOM 655 O O . MET A 1 82 ? -2.793 -16.906 -20.609 1 95.75 82 MET A O 1
ATOM 659 N N . PHE A 1 83 ? -2.945 -18.891 -21.609 1 95.62 83 PHE A N 1
ATOM 660 C CA . PHE A 1 83 ? -4.402 -18.844 -21.672 1 95.62 83 PHE A CA 1
ATOM 661 C C . PHE A 1 83 ? -5 -20.141 -21.141 1 95.62 83 PHE A C 1
ATOM 663 O O . PHE A 1 83 ? -5.574 -20.922 -21.906 1 95.62 83 PHE A O 1
ATOM 670 N N . PRO A 1 84 ? -4.996 -20.25 -19.797 1 96.31 84 PRO A N 1
ATOM 671 C CA . PRO A 1 84 ? -5.379 -21.531 -19.219 1 96.31 84 PRO A CA 1
ATOM 672 C C . PRO A 1 84 ? -6.887 -21.672 -19.016 1 96.31 84 PRO A C 1
ATOM 674 O O . PRO A 1 84 ? -7.332 -22.109 -17.953 1 96.31 84 PRO A O 1
ATOM 677 N N . TYR A 1 85 ? -7.695 -21.484 -20.094 1 95.25 85 TYR A N 1
ATOM 678 C CA . TYR A 1 85 ? -9.148 -21.531 -20 1 95.25 85 TYR A CA 1
ATOM 679 C C . TYR A 1 85 ? -9.703 -22.641 -20.891 1 95.25 85 TYR A C 1
ATOM 681 O O . TYR A 1 85 ? -10.789 -22.516 -21.453 1 95.25 85 TYR A O 1
ATOM 689 N N . ASP A 1 86 ? -8.938 -23.594 -21.125 1 94.56 86 ASP A N 1
ATOM 690 C CA . ASP A 1 86 ? -9.289 -24.734 -21.953 1 94.56 86 ASP A CA 1
ATOM 691 C C . ASP A 1 86 ? -9.109 -26.047 -21.188 1 94.56 86 ASP A C 1
ATOM 693 O O . ASP A 1 86 ? -8.609 -27.031 -21.75 1 94.56 86 ASP A O 1
ATOM 697 N N . GLN A 1 87 ? -9.406 -26.078 -19.953 1 94.19 87 GLN A N 1
ATOM 698 C CA . GLN A 1 87 ? -9.312 -27.219 -19.062 1 94.19 87 GLN A CA 1
ATOM 699 C C . GLN A 1 87 ? -7.859 -27.609 -18.812 1 94.19 87 GLN A C 1
ATOM 701 O O . GLN A 1 87 ? -7.555 -28.797 -18.609 1 94.19 87 GLN A O 1
ATOM 706 N N . THR A 1 88 ? -7.121 -26.578 -18.953 1 95.06 88 THR A N 1
ATOM 707 C CA . THR A 1 88 ? -5.73 -26.766 -18.562 1 95.06 88 THR A CA 1
ATOM 708 C C . THR A 1 88 ? -5.609 -26.922 -17.047 1 95.06 88 THR A C 1
ATOM 710 O O . THR A 1 88 ? -6.258 -26.203 -16.281 1 95.06 88 THR A O 1
ATOM 713 N N . GLU A 1 89 ? -4.773 -27.953 -16.641 1 96.31 89 GLU A N 1
ATOM 714 C CA . GLU A 1 89 ? -4.551 -28.156 -15.211 1 96.31 89 GLU A CA 1
ATOM 715 C C . GLU A 1 89 ? -3.684 -27.047 -14.633 1 96.31 89 GLU A C 1
ATOM 717 O O . GLU A 1 89 ? -2.652 -26.688 -15.203 1 96.31 89 GLU A O 1
ATOM 722 N N . MET A 1 90 ? -4.199 -26.516 -13.461 1 97.44 90 MET A N 1
ATOM 723 C CA . MET A 1 90 ? -3.504 -25.406 -12.836 1 97.44 90 MET A CA 1
ATOM 724 C C . MET A 1 90 ? -3.48 -25.547 -11.32 1 97.44 90 MET A C 1
ATOM 726 O O . MET A 1 90 ? -4.258 -26.328 -10.758 1 97.44 90 MET A O 1
ATOM 730 N N . ASN A 1 91 ? -2.541 -24.875 -10.742 1 98.31 91 ASN A N 1
ATOM 731 C CA . ASN A 1 91 ? -2.551 -24.656 -9.297 1 98.31 91 ASN A CA 1
ATOM 732 C C . ASN A 1 91 ? -2.949 -23.234 -8.945 1 98.31 91 ASN A C 1
ATOM 734 O O . ASN A 1 91 ? -2.572 -22.281 -9.641 1 98.31 91 ASN A O 1
ATOM 738 N N . GLU A 1 92 ? -3.664 -23.125 -7.883 1 98.31 92 GLU A N 1
ATOM 739 C CA . GLU A 1 92 ? -3.951 -21.828 -7.301 1 98.31 92 GLU A CA 1
ATOM 740 C C . GLU A 1 92 ? -3.609 -21.797 -5.816 1 98.31 92 GLU A C 1
ATOM 742 O O . GLU A 1 92 ? -4.012 -22.688 -5.062 1 98.31 92 GLU A O 1
ATOM 747 N N . ILE A 1 93 ? -2.848 -20.859 -5.48 1 98.81 93 ILE A N 1
ATOM 748 C CA . ILE A 1 93 ? -2.555 -20.562 -4.082 1 98.81 93 ILE A CA 1
ATOM 749 C C . ILE A 1 93 ? -3.346 -19.344 -3.633 1 98.81 93 ILE A C 1
ATOM 751 O O . ILE A 1 93 ? -3.154 -18.234 -4.16 1 98.81 93 ILE A O 1
ATOM 755 N N . VAL A 1 94 ? -4.262 -19.547 -2.713 1 98.81 94 VAL A N 1
ATOM 756 C CA . VAL A 1 94 ? -5.039 -18.453 -2.139 1 98.81 94 VAL A CA 1
ATOM 757 C C . VAL A 1 94 ? -4.418 -18.016 -0.813 1 98.81 94 VAL A C 1
ATOM 759 O O . VAL A 1 94 ? -4.527 -18.734 0.191 1 98.81 94 VAL A O 1
ATOM 762 N N . LEU A 1 95 ? -3.812 -16.875 -0.855 1 98.75 95 LEU A N 1
ATOM 763 C CA . LEU A 1 95 ? -3.17 -16.344 0.341 1 98.75 95 LEU A CA 1
ATOM 764 C C . LEU A 1 95 ? -4.164 -15.547 1.188 1 98.75 95 LEU A C 1
ATOM 766 O O . LEU A 1 95 ? -4.734 -14.562 0.722 1 98.75 95 LEU A O 1
ATOM 770 N N . SER A 1 96 ? -4.332 -16.031 2.445 1 98.19 96 SER A N 1
ATOM 771 C CA . SER A 1 96 ? -5.137 -15.352 3.457 1 98.19 96 SER A CA 1
ATOM 772 C C . SER A 1 96 ? -6.555 -15.102 2.957 1 98.19 96 SER A C 1
ATOM 774 O O . SER A 1 96 ? -7.051 -13.969 3.012 1 98.19 96 SER A O 1
ATOM 776 N N . GLY A 1 97 ? -7.129 -16.109 2.434 1 98.38 97 GLY A N 1
ATOM 777 C CA . GLY A 1 97 ? -8.531 -16.062 2.053 1 98.38 97 GLY A CA 1
ATOM 778 C C . GLY A 1 97 ? -9.469 -16.109 3.24 1 98.38 97 GLY A C 1
ATOM 779 O O . GLY A 1 97 ? -9.039 -16.016 4.391 1 98.38 97 GLY A O 1
ATOM 780 N N . TRP A 1 98 ? -10.797 -16.094 2.891 1 97.88 98 TRP A N 1
ATOM 781 C CA . TRP A 1 98 ? -11.828 -16.203 3.912 1 97.88 98 TRP A CA 1
ATOM 782 C C . TRP A 1 98 ? -11.625 -15.164 5.004 1 97.88 98 TRP A C 1
ATOM 784 O O . TRP A 1 98 ? -11.594 -15.5 6.191 1 97.88 98 TRP A O 1
ATOM 794 N N . GLY A 1 99 ? -11.516 -13.938 4.535 1 97.06 99 GLY A N 1
ATOM 795 C CA . GLY A 1 99 ? -11.359 -12.828 5.465 1 97.06 99 GLY A CA 1
ATOM 796 C C . GLY A 1 99 ? -10 -12.797 6.133 1 97.06 99 GLY A C 1
ATOM 797 O O . GLY A 1 99 ? -9.891 -12.5 7.324 1 97.06 99 GLY A O 1
ATOM 798 N N . ASN A 1 100 ? -9.031 -13.234 5.441 1 98.44 100 ASN A N 1
ATOM 799 C CA . ASN A 1 100 ? -7.664 -13.148 5.934 1 98.44 100 ASN A CA 1
ATOM 800 C C . ASN A 1 100 ? -7.398 -14.172 7.031 1 98.44 100 ASN A C 1
ATOM 802 O O . ASN A 1 100 ? -6.727 -13.867 8.023 1 98.44 100 ASN A O 1
ATOM 806 N N . THR A 1 101 ? -7.887 -15.383 6.891 1 98.44 101 THR A N 1
ATOM 807 C CA . THR A 1 101 ? -7.754 -16.312 8.008 1 98.44 101 THR A CA 1
ATOM 808 C C . THR A 1 101 ? -7 -17.578 7.57 1 98.44 101 THR A C 1
ATOM 810 O O . THR A 1 101 ? -6.449 -18.297 8.406 1 98.44 101 THR A O 1
ATOM 813 N N . LYS A 1 102 ? -7.02 -17.875 6.262 1 98.44 102 LYS A N 1
ATOM 814 C CA . LYS A 1 102 ? -6.352 -19.125 5.906 1 98.44 102 LYS A CA 1
ATOM 815 C C . LYS A 1 102 ? -5.75 -19.047 4.508 1 98.44 102 LYS A C 1
ATOM 817 O O . LYS A 1 102 ? -6.164 -18.219 3.691 1 98.44 102 LYS A O 1
ATOM 822 N N . THR A 1 103 ? -4.809 -19.875 4.27 1 98.81 103 THR A N 1
ATOM 823 C CA . THR A 1 103 ? -4.195 -20.109 2.965 1 98.81 103 THR A CA 1
ATOM 824 C C . THR A 1 103 ? -4.543 -21.516 2.451 1 98.81 103 THR A C 1
ATOM 826 O O . THR A 1 103 ? -4.473 -22.484 3.197 1 98.81 103 THR A O 1
ATOM 829 N N . VAL A 1 104 ? -4.973 -21.547 1.208 1 98.81 104 VAL A N 1
ATOM 830 C CA . VAL A 1 104 ? -5.395 -22.812 0.601 1 98.81 104 VAL A CA 1
ATOM 831 C C . VAL A 1 104 ? -4.711 -22.984 -0.754 1 98.81 104 VAL A C 1
ATOM 833 O O . VAL A 1 104 ? -4.602 -22.031 -1.527 1 98.81 104 VAL A O 1
ATOM 836 N N . VAL A 1 105 ? -4.242 -24.203 -1.014 1 98.88 105 VAL A N 1
ATOM 837 C CA . VAL A 1 105 ? -3.727 -24.562 -2.33 1 98.88 105 VAL A CA 1
ATOM 838 C C . VAL A 1 105 ? -4.68 -25.531 -3.012 1 98.88 105 VAL A C 1
ATOM 840 O O . VAL A 1 105 ? -5.09 -26.531 -2.414 1 98.88 105 VAL A O 1
ATOM 843 N N . ARG A 1 106 ? -5.031 -25.219 -4.227 1 98.31 106 ARG A N 1
ATOM 844 C CA . ARG A 1 106 ? -5.922 -26.125 -4.941 1 98.31 106 ARG A CA 1
ATOM 845 C C . ARG A 1 106 ? -5.395 -26.422 -6.344 1 98.31 106 ARG A C 1
ATOM 847 O O . ARG A 1 106 ? -4.652 -25.625 -6.914 1 98.31 106 ARG A O 1
ATOM 854 N N . HIS A 1 107 ? -5.684 -27.562 -6.758 1 98.31 107 HIS A N 1
ATOM 855 C CA . HIS A 1 107 ? -5.547 -28.016 -8.133 1 98.31 107 HIS A CA 1
ATOM 856 C C . HIS A 1 107 ? -6.895 -28.031 -8.852 1 98.31 107 HIS A C 1
ATOM 858 O O . HIS A 1 107 ? -7.879 -28.547 -8.312 1 98.31 107 HIS A O 1
ATOM 864 N N . TYR A 1 108 ? -6.949 -27.359 -10.039 1 96.88 108 TYR A N 1
ATOM 865 C CA . TYR A 1 108 ? -8.227 -27.297 -10.75 1 96.88 108 TYR A CA 1
ATOM 866 C C . TYR A 1 108 ? -8.016 -26.953 -12.219 1 96.88 108 TYR A C 1
ATOM 868 O O . TYR A 1 108 ? -6.883 -26.781 -12.664 1 96.88 108 TYR A O 1
ATOM 876 N N . THR A 1 109 ? -9.07 -26.969 -12.914 1 97.06 109 THR A N 1
ATOM 877 C CA . THR A 1 109 ? -9.094 -26.5 -14.297 1 97.06 109 THR A CA 1
ATOM 878 C C . THR A 1 109 ? -10.148 -25.406 -14.477 1 97.06 109 THR A C 1
ATOM 880 O O . THR A 1 109 ? -10.945 -25.156 -13.57 1 97.06 109 THR A O 1
ATOM 883 N N . ARG A 1 110 ? -9.977 -24.703 -15.562 1 96.12 110 ARG A N 1
ATOM 884 C CA . ARG A 1 110 ? -10.992 -23.719 -15.945 1 96.12 110 ARG A CA 1
ATOM 885 C C . ARG A 1 110 ? -11.422 -23.906 -17.391 1 96.12 110 ARG A C 1
ATOM 887 O O . ARG A 1 110 ? -10.617 -24.297 -18.234 1 96.12 110 ARG A O 1
ATOM 894 N N . THR A 1 111 ? -12.727 -23.516 -17.641 1 96 111 THR A N 1
ATOM 895 C CA . THR A 1 111 ? -13.219 -23.531 -19.016 1 96 111 THR A CA 1
ATOM 896 C C . THR A 1 111 ? -13.469 -22.109 -19.516 1 96 111 THR A C 1
ATOM 898 O O . THR A 1 111 ? -13.711 -21.891 -20.703 1 96 111 THR A O 1
ATOM 901 N N . SER A 1 112 ? -13.523 -21.234 -18.688 1 95.44 112 SER A N 1
ATOM 902 C CA . SER A 1 112 ? -13.617 -19.797 -18.891 1 95.44 112 SER A CA 1
ATOM 903 C C . SER A 1 112 ? -13.062 -19.031 -17.688 1 95.44 112 SER A C 1
ATOM 905 O O . SER A 1 112 ? -12.734 -19.625 -16.656 1 95.44 112 SER A O 1
ATOM 907 N N . PRO A 1 113 ? -12.852 -17.75 -17.797 1 94 113 PRO A N 1
ATOM 908 C CA . PRO A 1 113 ? -12.406 -16.984 -16.625 1 94 113 PRO A CA 1
ATOM 909 C C . PRO A 1 113 ? -13.336 -17.156 -15.422 1 94 113 PRO A C 1
ATOM 911 O O . PRO A 1 113 ? -12.883 -17.094 -14.273 1 94 113 PRO A O 1
ATOM 914 N N . GLU A 1 114 ? -14.555 -17.5 -15.641 1 94.38 114 GLU A N 1
ATOM 915 C CA . GLU A 1 114 ? -15.555 -17.5 -14.578 1 94.38 114 GLU A CA 1
ATOM 916 C C . GLU A 1 114 ? -15.797 -18.906 -14.047 1 94.38 114 GLU A C 1
ATOM 918 O O . GLU A 1 114 ? -16.406 -19.078 -12.984 1 94.38 114 GLU A O 1
ATOM 923 N N . GLU A 1 115 ? -15.312 -19.844 -14.789 1 94.5 115 GLU A N 1
ATOM 924 C CA . GLU A 1 115 ? -15.742 -21.203 -14.477 1 94.5 115 GLU A CA 1
ATOM 925 C C . GLU A 1 115 ? -14.562 -22.078 -14.086 1 94.5 115 GLU A C 1
ATOM 927 O O . GLU A 1 115 ? -13.75 -22.453 -14.938 1 94.5 115 GLU A O 1
ATOM 932 N N . GLN A 1 116 ? -14.578 -22.469 -12.844 1 91.94 116 GLN A N 1
ATOM 933 C CA . GLN A 1 116 ? -13.641 -23.453 -12.32 1 91.94 116 GLN A CA 1
ATOM 934 C C . GLN A 1 116 ? -14.273 -24.844 -12.25 1 91.94 116 GLN A C 1
ATOM 936 O O . GLN A 1 116 ? -15.445 -24.969 -11.875 1 91.94 116 GLN A O 1
ATOM 941 N N . VAL A 1 117 ? -13.445 -25.766 -12.648 1 92.56 117 VAL A N 1
ATOM 942 C CA . VAL A 1 117 ? -13.93 -27.141 -12.695 1 92.56 117 VAL A CA 1
ATOM 943 C C . VAL A 1 117 ? -12.922 -28.062 -12.023 1 92.56 117 VAL A C 1
ATOM 945 O O . VAL A 1 117 ? -11.719 -27.781 -12.016 1 92.56 117 VAL A O 1
ATOM 948 N N . ASP A 1 118 ? -13.414 -29.203 -11.359 1 93 118 ASP A N 1
ATOM 949 C CA . ASP A 1 118 ? -12.609 -30.312 -10.836 1 93 118 ASP A CA 1
ATOM 950 C C . ASP A 1 118 ? -11.586 -29.812 -9.82 1 93 118 ASP A C 1
ATOM 952 O O . ASP A 1 118 ? -10.398 -30.125 -9.93 1 93 118 ASP A O 1
ATOM 956 N N . GLU A 1 119 ? -12.039 -29.125 -8.859 1 95.56 119 GLU A N 1
ATOM 957 C CA . GLU A 1 119 ? -11.156 -28.547 -7.848 1 95.56 119 GLU A CA 1
ATOM 958 C C . GLU A 1 119 ? -10.82 -29.578 -6.77 1 95.56 119 GLU A C 1
ATOM 960 O O . GLU A 1 119 ? -11.703 -30.25 -6.246 1 95.56 119 GLU A O 1
ATOM 965 N N . VAL A 1 120 ? -9.555 -29.719 -6.473 1 97.88 120 VAL A N 1
ATOM 966 C CA . VAL A 1 120 ? -9.062 -30.531 -5.367 1 97.88 120 VAL A CA 1
ATOM 967 C C . VAL A 1 120 ? -8.172 -29.672 -4.461 1 97.88 120 VAL A C 1
ATOM 969 O O . VAL A 1 120 ? -7.254 -29.016 -4.934 1 97.88 120 VAL A O 1
ATOM 972 N N . VAL A 1 121 ? -8.414 -29.719 -3.127 1 98.56 121 VAL A N 1
ATOM 973 C CA . VAL A 1 121 ? -7.582 -29 -2.166 1 98.56 121 VAL A CA 1
ATOM 974 C C . VAL A 1 121 ? -6.316 -29.812 -1.875 1 98.56 121 VAL A C 1
ATOM 976 O O . VAL A 1 121 ? -6.395 -30.984 -1.5 1 98.56 121 VAL A O 1
ATOM 979 N N . LEU A 1 122 ? -5.242 -29.141 -2.082 1 98.69 122 LEU A N 1
ATOM 980 C CA . LEU A 1 122 ? -3.971 -29.828 -1.865 1 98.69 122 LEU A CA 1
ATOM 981 C C . LEU A 1 122 ? -3.414 -29.5 -0.481 1 98.69 122 LEU A C 1
ATOM 983 O O . LEU A 1 122 ? -2.686 -30.312 0.1 1 98.69 122 LEU A O 1
ATOM 987 N N . GLN A 1 123 ? -3.645 -28.359 0.032 1 98.62 123 GLN A N 1
ATOM 988 C CA . GLN A 1 123 ? -3.129 -27.906 1.319 1 98.62 123 GLN A CA 1
ATOM 989 C C . GLN A 1 123 ? -4.004 -26.797 1.903 1 98.62 123 GLN A C 1
ATOM 991 O O . GLN A 1 123 ? -4.574 -26 1.163 1 98.62 123 GLN A O 1
ATOM 996 N N . GLU A 1 124 ? -4.152 -26.766 3.203 1 98.25 124 GLU A N 1
ATOM 997 C CA . GLU A 1 124 ? -4.832 -25.719 3.945 1 98.25 124 GLU A CA 1
ATOM 998 C C . GLU A 1 124 ? -4.086 -25.375 5.23 1 98.25 124 GLU A C 1
ATOM 1000 O O . GLU A 1 124 ? -3.621 -26.266 5.941 1 98.25 124 GLU A O 1
ATOM 1005 N N . LEU A 1 125 ? -3.955 -24.047 5.477 1 98 125 LEU A N 1
ATOM 1006 C CA . LEU A 1 125 ? -3.232 -23.562 6.648 1 98 125 LEU A CA 1
ATOM 1007 C C . LEU A 1 125 ? -3.904 -22.328 7.223 1 98 125 LEU A C 1
ATOM 1009 O O . LEU A 1 125 ? -4.34 -21.453 6.477 1 98 125 LEU A O 1
ATOM 1013 N N . LYS A 1 126 ? -3.9 -22.328 8.578 1 97.88 126 LYS A N 1
ATOM 1014 C CA . LYS A 1 126 ? -4.371 -21.109 9.227 1 97.88 126 LYS A CA 1
ATOM 1015 C C . LYS A 1 126 ? -3.34 -19.984 9.109 1 97.88 126 LYS A C 1
ATOM 1017 O O . LYS A 1 126 ? -2.197 -20.141 9.547 1 97.88 126 LYS A O 1
ATOM 1022 N N . THR A 1 127 ? -3.691 -18.875 8.438 1 97.38 127 THR A N 1
ATOM 1023 C CA . THR A 1 127 ? -2.809 -17.719 8.266 1 97.38 127 THR A CA 1
ATOM 1024 C C . THR A 1 127 ? -3.535 -16.422 8.617 1 97.38 127 THR A C 1
ATOM 1026 O O . THR A 1 127 ? -3.689 -15.547 7.766 1 97.38 127 THR A O 1
ATOM 1029 N N . ILE A 1 128 ? -3.812 -16.297 9.875 1 97.5 128 ILE A N 1
ATOM 1030 C CA . ILE A 1 128 ? -4.641 -15.188 10.336 1 97.5 128 ILE A CA 1
ATOM 1031 C C . ILE A 1 128 ? -3.863 -13.875 10.211 1 97.5 128 ILE A C 1
ATOM 1033 O O . ILE A 1 128 ? -2.744 -13.766 10.727 1 97.5 128 ILE A O 1
ATOM 1037 N N . GLY A 1 129 ? -4.383 -12.914 9.539 1 97.44 129 GLY A N 1
ATOM 1038 C CA . GLY A 1 129 ? -3.852 -11.562 9.5 1 97.44 129 GLY A CA 1
ATOM 1039 C C . GLY A 1 129 ? -2.551 -11.453 8.727 1 97.44 129 GLY A C 1
ATOM 1040 O O . GLY A 1 129 ? -1.737 -10.562 8.992 1 97.44 129 GLY A O 1
ATOM 1041 N N . MET A 1 130 ? -2.357 -12.375 7.848 1 97.94 130 MET A N 1
ATOM 1042 C CA . MET A 1 130 ? -1.087 -12.398 7.129 1 97.94 130 MET A CA 1
ATOM 1043 C C . MET A 1 130 ? -1.015 -11.273 6.109 1 97.94 130 MET A C 1
ATOM 1045 O O . MET A 1 130 ? 0.042 -10.664 5.918 1 97.94 130 MET A O 1
ATOM 1049 N N . LEU A 1 131 ? -2.143 -10.992 5.465 1 98.5 131 LEU A N 1
ATOM 1050 C CA . LEU A 1 131 ? -2.168 -9.891 4.508 1 98.5 131 LEU A CA 1
ATOM 1051 C C . LEU A 1 131 ? -2.635 -8.602 5.176 1 98.5 131 LEU A C 1
ATOM 1053 O O . LEU A 1 131 ? -3.359 -8.641 6.172 1 98.5 131 LEU A O 1
ATOM 1057 N N . SER A 1 132 ? -2.145 -7.496 4.633 1 98.12 132 SER A N 1
ATOM 1058 C CA . SER A 1 132 ? -2.424 -6.199 5.242 1 98.12 132 SER A CA 1
ATOM 1059 C C . SER A 1 132 ? -2.283 -5.07 4.227 1 98.12 132 SER A C 1
ATOM 1061 O O . SER A 1 132 ? -1.513 -5.18 3.271 1 98.12 132 SER A O 1
ATOM 1063 N N . TYR A 1 133 ? -3.059 -3.994 4.57 1 97.19 133 TYR A N 1
ATOM 1064 C CA . TYR A 1 133 ? -2.873 -2.781 3.779 1 97.19 133 TYR A CA 1
ATOM 1065 C C . TYR A 1 133 ? -1.578 -2.076 4.16 1 97.19 133 TYR A C 1
ATOM 1067 O O . TYR A 1 133 ? -1.124 -1.173 3.453 1 97.19 133 TYR A O 1
ATOM 1075 N N . PHE A 1 134 ? -0.945 -2.467 5.238 1 98 134 PHE A N 1
ATOM 1076 C CA . PHE A 1 134 ? 0.093 -1.637 5.84 1 98 134 PHE A CA 1
ATOM 1077 C C . PHE A 1 134 ? 1.479 -2.17 5.496 1 98 134 PHE A C 1
ATOM 1079 O O . PHE A 1 134 ? 2.48 -1.476 5.68 1 98 134 PHE A O 1
ATOM 1086 N N . LYS A 1 135 ? 1.47 -3.328 5.035 1 97.75 135 LYS A N 1
ATOM 1087 C CA . LYS A 1 135 ? 2.74 -3.996 4.766 1 97.75 135 LYS A CA 1
ATOM 1088 C C . LYS A 1 135 ? 2.584 -5.051 3.674 1 97.75 135 LYS A C 1
ATOM 1090 O O . LYS A 1 135 ? 1.733 -5.938 3.777 1 97.75 135 LYS A O 1
ATOM 1095 N N . PRO A 1 136 ? 3.457 -4.906 2.613 1 98.44 136 PRO A N 1
ATOM 1096 C CA . PRO A 1 136 ? 3.455 -6.016 1.654 1 98.44 136 PRO A CA 1
ATOM 1097 C C . PRO A 1 136 ? 3.895 -7.336 2.281 1 98.44 136 PRO A C 1
ATOM 1099 O O . PRO A 1 136 ? 4.867 -7.371 3.039 1 98.44 136 PRO A O 1
ATOM 1102 N N . PHE A 1 137 ? 3.088 -8.367 2.035 1 98.75 137 PHE A N 1
ATOM 1103 C CA . PHE A 1 137 ? 3.51 -9.719 2.396 1 98.75 137 PHE A CA 1
ATOM 1104 C C . PHE A 1 137 ? 4.484 -10.273 1.365 1 98.75 137 PHE A C 1
ATOM 1106 O O . PHE A 1 137 ? 4.082 -10.641 0.259 1 98.75 137 PHE A O 1
ATOM 1113 N N . MET A 1 138 ? 5.766 -10.391 1.771 1 98.38 138 MET A N 1
ATOM 1114 C CA . MET A 1 138 ? 6.824 -10.797 0.849 1 98.38 138 MET A CA 1
ATOM 1115 C C . MET A 1 138 ? 7.242 -12.242 1.095 1 98.38 138 MET A C 1
ATOM 1117 O O . MET A 1 138 ? 7.383 -12.664 2.244 1 98.38 138 MET A O 1
ATOM 1121 N N . PHE A 1 139 ? 7.465 -12.906 -0.059 1 98.44 139 PHE A N 1
ATOM 1122 C CA . PHE A 1 139 ? 7.82 -14.312 0.071 1 98.44 139 PHE A CA 1
ATOM 1123 C C . PHE A 1 139 ? 8.523 -14.812 -1.185 1 98.44 139 PHE A C 1
ATOM 1125 O O . PHE A 1 139 ? 8.539 -14.125 -2.209 1 98.44 139 PHE A O 1
ATOM 1132 N N . THR A 1 140 ? 9.148 -15.977 -1.021 1 98.12 140 THR A N 1
ATOM 1133 C CA . THR A 1 140 ? 9.781 -16.672 -2.133 1 98.12 140 THR A CA 1
ATOM 1134 C C . THR A 1 140 ? 9.062 -17.984 -2.422 1 98.12 140 THR A C 1
ATOM 1136 O O . THR A 1 140 ? 8.703 -18.719 -1.499 1 98.12 140 THR A O 1
ATOM 1139 N N . ILE A 1 141 ? 8.805 -18.219 -3.668 1 98.44 141 ILE A N 1
ATOM 1140 C CA . ILE A 1 141 ? 8.289 -19.516 -4.113 1 98.44 141 ILE A CA 1
ATOM 1141 C C . ILE A 1 141 ? 9.43 -20.359 -4.66 1 98.44 141 ILE A C 1
ATOM 1143 O O . ILE A 1 141 ? 10.242 -19.875 -5.457 1 98.44 141 ILE A O 1
ATOM 1147 N N . ALA A 1 142 ? 9.5 -21.562 -4.168 1 98.38 142 ALA A N 1
ATOM 1148 C CA . ALA A 1 142 ? 10.438 -22.547 -4.711 1 98.38 142 ALA A CA 1
ATOM 1149 C C . ALA A 1 142 ? 9.695 -23.766 -5.266 1 98.38 142 ALA A C 1
ATOM 1151 O O . ALA A 1 142 ? 8.852 -24.344 -4.582 1 98.38 142 ALA A O 1
ATOM 1152 N N . ILE A 1 143 ? 10.008 -24.094 -6.473 1 98.31 143 ILE A N 1
ATOM 1153 C CA . ILE A 1 143 ? 9.406 -25.234 -7.145 1 98.31 143 ILE A CA 1
ATOM 1154 C C . ILE A 1 143 ? 10.484 -26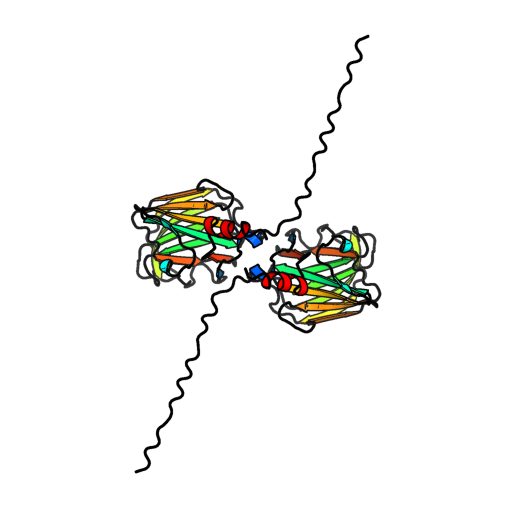.281 -7.441 1 98.31 143 ILE A C 1
ATOM 1156 O O . ILE A 1 143 ? 11.43 -26.016 -8.195 1 98.31 143 ILE A O 1
ATOM 1160 N N . TYR A 1 144 ? 10.289 -27.406 -6.883 1 97.69 144 TYR A N 1
ATOM 1161 C CA . TYR A 1 144 ? 11.273 -28.469 -7 1 97.69 144 TYR A CA 1
ATOM 1162 C C . TYR A 1 144 ? 10.867 -29.469 -8.078 1 97.69 144 TYR A C 1
ATOM 1164 O O . TYR A 1 144 ? 9.68 -29.656 -8.352 1 97.69 144 TYR A O 1
ATOM 1172 N N . PRO A 1 145 ? 12.023 -29.984 -8.609 1 95.56 145 PRO A N 1
ATOM 1173 C CA . PRO A 1 145 ? 11.648 -31.125 -9.445 1 95.56 145 PRO A CA 1
ATOM 1174 C C . PRO A 1 145 ? 10.773 -32.125 -8.711 1 95.56 145 PRO A C 1
ATOM 1176 O O . PRO A 1 145 ? 10.961 -32.344 -7.512 1 95.56 145 PRO A O 1
ATOM 1179 N N . GLY A 1 146 ? 9.789 -32.719 -9.344 1 95.06 146 GLY A N 1
ATOM 1180 C CA . GLY A 1 146 ? 8.906 -33.688 -8.727 1 95.06 146 GLY A CA 1
ATOM 1181 C C . GLY A 1 146 ? 7.613 -33.094 -8.219 1 95.06 146 GLY A C 1
ATOM 1182 O O . GLY A 1 146 ? 6.73 -33.812 -7.742 1 95.06 146 GLY A O 1
ATOM 1183 N N . GLY A 1 147 ? 7.543 -31.828 -8.148 1 97.62 147 GLY A N 1
ATOM 1184 C CA . GLY A 1 147 ? 6.258 -31.188 -7.922 1 97.62 147 GLY A CA 1
ATOM 1185 C C . GLY A 1 147 ? 6.117 -30.609 -6.527 1 97.62 147 GLY A C 1
ATOM 1186 O O . GLY A 1 147 ? 5.027 -30.188 -6.129 1 97.62 147 GLY A O 1
ATOM 1187 N N . LEU A 1 148 ? 7.223 -30.656 -5.777 1 98.44 148 LEU A N 1
ATOM 1188 C CA . LEU A 1 148 ? 7.195 -30 -4.477 1 98.44 148 LEU A CA 1
ATOM 1189 C C . LEU A 1 148 ? 7.27 -28.484 -4.637 1 98.44 148 LEU A C 1
ATOM 1191 O O . LEU A 1 148 ? 8.109 -27.969 -5.383 1 98.44 148 LEU A O 1
ATOM 1195 N N . VAL A 1 149 ? 6.324 -27.781 -3.998 1 98.81 149 VAL A N 1
ATOM 1196 C CA . VAL A 1 149 ? 6.312 -26.328 -3.998 1 98.81 149 VAL A CA 1
ATOM 1197 C C . VAL A 1 149 ? 6.379 -25.812 -2.562 1 98.81 149 VAL A C 1
ATOM 1199 O O . VAL A 1 149 ? 5.652 -26.297 -1.689 1 98.81 149 VAL A O 1
ATOM 1202 N N . GLN A 1 150 ? 7.273 -24.859 -2.352 1 98.75 150 GLN A N 1
ATOM 1203 C CA . GLN A 1 150 ? 7.426 -24.25 -1.033 1 98.75 150 GLN A CA 1
ATOM 1204 C C . GLN A 1 150 ? 7.32 -22.734 -1.108 1 98.75 150 GLN A C 1
ATOM 1206 O O . GLN A 1 150 ? 7.828 -22.109 -2.047 1 98.75 150 GLN A O 1
ATOM 1211 N N . LEU A 1 151 ? 6.609 -22.172 -0.154 1 98.69 151 LEU A N 1
ATOM 1212 C CA . LEU A 1 151 ? 6.605 -20.734 0.043 1 98.69 151 LEU A CA 1
ATOM 1213 C C . LEU A 1 151 ? 7.27 -20.359 1.366 1 98.69 151 LEU A C 1
ATOM 1215 O O . LEU A 1 151 ? 6.918 -20.906 2.414 1 98.69 151 LEU A O 1
ATOM 1219 N N . THR A 1 152 ? 8.242 -19.438 1.285 1 98.12 152 THR A N 1
ATOM 1220 C CA . THR A 1 152 ? 8.961 -18.969 2.465 1 98.12 152 THR A CA 1
ATOM 1221 C C . THR A 1 152 ? 8.852 -17.453 2.598 1 98.12 152 THR A C 1
ATOM 1223 O O . THR A 1 152 ? 9.219 -16.719 1.682 1 98.12 152 THR A O 1
ATOM 1226 N N . ARG A 1 153 ? 8.359 -17 3.762 1 97.81 153 ARG A N 1
ATOM 1227 C CA . ARG A 1 153 ? 8.297 -15.57 4.012 1 97.81 153 ARG A CA 1
ATOM 1228 C C . ARG A 1 153 ? 9.695 -14.961 4.078 1 97.81 153 ARG A C 1
ATOM 1230 O O . ARG A 1 153 ? 10.641 -15.617 4.523 1 97.81 153 ARG A O 1
ATOM 1237 N N . ASP A 1 154 ? 9.75 -13.68 3.707 1 96.31 154 ASP A N 1
ATOM 1238 C CA . ASP A 1 154 ? 11.039 -13 3.773 1 96.31 154 ASP A CA 1
ATOM 1239 C C . ASP A 1 154 ? 11.648 -13.102 5.172 1 96.31 154 ASP A C 1
ATOM 1241 O O . ASP A 1 154 ? 12.867 -13.203 5.32 1 96.31 154 ASP A O 1
ATOM 1245 N N . GLU A 1 155 ? 10.82 -13.055 6.191 1 92.62 155 GLU A N 1
ATOM 1246 C CA . GLU A 1 155 ? 11.297 -12.977 7.566 1 92.62 155 GLU A CA 1
ATOM 1247 C C . GLU A 1 155 ? 11.602 -14.367 8.125 1 92.62 155 GLU A C 1
ATOM 1249 O O . GLU A 1 155 ? 12.133 -14.492 9.227 1 92.62 155 GLU A O 1
ATOM 1254 N N . ASP A 1 156 ? 11.305 -15.398 7.348 1 94.75 156 ASP A N 1
ATOM 1255 C CA . ASP A 1 156 ? 11.461 -16.766 7.84 1 94.75 156 ASP A CA 1
ATOM 1256 C C . ASP A 1 156 ? 12.594 -17.484 7.117 1 94.75 156 ASP A C 1
ATOM 1258 O O . ASP A 1 156 ? 12.945 -17.125 5.988 1 94.75 156 ASP A O 1
ATOM 1262 N N . SER A 1 157 ? 13.133 -18.5 7.828 1 94.25 157 SER A N 1
ATOM 1263 C CA . SER A 1 157 ? 14.156 -19.344 7.211 1 94.25 157 SER A CA 1
ATOM 1264 C C . SER A 1 157 ? 13.555 -20.641 6.672 1 94.25 157 SER A C 1
ATOM 1266 O O . SER A 1 157 ? 14.172 -21.312 5.844 1 94.25 157 SER A O 1
ATOM 1268 N N . LYS A 1 158 ? 12.367 -20.922 7.164 1 97.12 158 LYS A N 1
ATOM 1269 C CA . LYS A 1 158 ? 11.695 -22.141 6.723 1 97.12 158 LYS A CA 1
ATOM 1270 C C . LYS A 1 158 ? 10.391 -21.828 6.008 1 97.12 158 LYS A C 1
ATOM 1272 O O . LYS A 1 158 ? 9.742 -20.812 6.305 1 97.12 158 LYS A O 1
ATOM 1277 N N . PRO A 1 159 ? 10.008 -22.734 5.133 1 98.31 159 PRO A N 1
ATOM 1278 C CA . PRO A 1 159 ? 8.734 -22.5 4.449 1 98.31 159 PRO A CA 1
ATOM 1279 C C . PRO A 1 159 ? 7.535 -22.547 5.395 1 98.31 159 PRO A C 1
ATOM 1281 O O . PRO A 1 159 ? 7.488 -23.391 6.293 1 98.31 159 PRO A O 1
ATOM 1284 N N . PHE A 1 160 ? 6.664 -21.641 5.176 1 98.12 160 PHE A N 1
ATOM 1285 C CA . PHE A 1 160 ? 5.438 -21.672 5.961 1 98.12 160 PHE A CA 1
ATOM 1286 C C . PHE A 1 160 ? 4.387 -22.547 5.273 1 98.12 160 PHE A C 1
ATOM 1288 O O . PHE A 1 160 ? 3.449 -23.016 5.918 1 98.12 160 PHE A O 1
ATOM 1295 N N . LEU A 1 161 ? 4.516 -22.719 3.975 1 98.38 161 LEU A N 1
ATOM 1296 C CA . LEU A 1 161 ? 3.604 -23.531 3.172 1 98.38 161 LEU A CA 1
ATOM 1297 C C . LEU A 1 161 ? 4.375 -24.453 2.248 1 98.38 161 LEU A C 1
ATOM 1299 O O . LEU A 1 161 ? 5.367 -24.062 1.633 1 98.38 161 LEU A O 1
ATOM 1303 N N . GLN A 1 162 ? 3.916 -25.672 2.209 1 98.25 162 GLN A N 1
ATOM 1304 C CA . GLN A 1 162 ? 4.449 -26.625 1.241 1 98.25 162 GLN A CA 1
ATOM 1305 C C . GLN A 1 162 ? 3.363 -27.578 0.752 1 98.25 162 GLN A C 1
ATOM 1307 O O . GLN A 1 162 ? 2.477 -27.969 1.518 1 98.25 162 GLN A O 1
ATOM 1312 N N . TYR A 1 163 ? 3.416 -27.938 -0.49 1 98.62 163 TYR A N 1
ATOM 1313 C CA . TYR A 1 163 ? 2.525 -28.938 -1.063 1 98.62 163 TYR A CA 1
ATOM 1314 C C . TYR A 1 163 ? 3.195 -29.672 -2.225 1 98.62 163 TYR A C 1
ATOM 1316 O O . TYR A 1 163 ? 4.234 -29.219 -2.723 1 98.62 163 TYR A O 1
ATOM 1324 N N . ARG A 1 164 ? 2.566 -30.781 -2.568 1 98.25 164 ARG A N 1
ATOM 1325 C CA . ARG A 1 164 ? 3.074 -31.547 -3.703 1 98.25 164 ARG A CA 1
ATOM 1326 C C . ARG A 1 164 ? 1.99 -31.75 -4.758 1 98.25 164 ARG A C 1
ATOM 1328 O O . ARG A 1 164 ? 0.844 -32.062 -4.426 1 98.25 164 ARG A O 1
ATOM 1335 N N . ASP A 1 165 ? 2.373 -31.5 -5.949 1 98.38 165 ASP A N 1
ATOM 1336 C CA . ASP A 1 165 ? 1.553 -31.781 -7.121 1 98.38 165 ASP A CA 1
ATOM 1337 C C . ASP A 1 165 ? 2.422 -32.125 -8.328 1 98.38 165 ASP A C 1
ATOM 1339 O O . ASP A 1 165 ? 3.027 -31.25 -8.938 1 98.38 165 ASP A O 1
ATOM 1343 N N . PRO A 1 166 ? 2.41 -33.375 -8.656 1 96.25 166 PRO A N 1
ATOM 1344 C CA . PRO A 1 166 ? 3.254 -33.75 -9.797 1 96.25 166 PRO A CA 1
ATOM 1345 C C . PRO A 1 166 ? 2.869 -33.031 -11.086 1 96.25 166 PRO A C 1
ATOM 1347 O O . PRO A 1 166 ? 3.658 -32.969 -12.031 1 96.25 166 PRO A O 1
ATOM 1350 N N . LYS A 1 167 ? 1.732 -32.438 -11.141 1 95.94 167 LYS A N 1
ATOM 1351 C CA . LYS A 1 167 ? 1.251 -31.797 -12.359 1 95.94 167 LYS A CA 1
ATOM 1352 C C . LYS A 1 167 ? 1.521 -30.297 -12.32 1 95.94 167 LYS A C 1
ATOM 1354 O O . LYS A 1 167 ? 1.159 -29.562 -13.25 1 95.94 167 LYS A O 1
ATOM 1359 N N . VAL A 1 168 ? 2.156 -29.812 -11.281 1 97.69 168 VAL A N 1
ATOM 1360 C CA . VAL A 1 168 ? 2.385 -28.375 -11.156 1 97.69 168 VAL A CA 1
ATOM 1361 C C . VAL A 1 168 ? 3.27 -27.891 -12.297 1 97.69 168 VAL A C 1
ATOM 1363 O O . VAL A 1 168 ? 4.254 -28.547 -12.656 1 97.69 168 VAL A O 1
ATOM 1366 N N . SER A 1 169 ? 2.771 -26.812 -12.992 1 94.31 169 SER A N 1
ATOM 1367 C CA . SER A 1 169 ? 3.562 -26.109 -13.992 1 94.31 169 SER A CA 1
ATOM 1368 C C . SER A 1 169 ? 3.834 -24.672 -13.578 1 94.31 169 SER A C 1
ATOM 1370 O O . SER A 1 169 ? 2.928 -23.969 -13.133 1 94.31 169 SER A O 1
ATOM 1372 N N . ALA A 1 170 ? 5.137 -24.312 -13.672 1 94.19 170 ALA A N 1
ATOM 1373 C CA . ALA A 1 170 ? 5.504 -22.938 -13.359 1 94.19 170 ALA A CA 1
ATOM 1374 C C . ALA A 1 170 ? 6.051 -22.219 -14.594 1 94.19 170 ALA A C 1
ATOM 1376 O O . ALA A 1 170 ? 7.105 -21.594 -14.539 1 94.19 170 ALA A O 1
ATOM 1377 N N . ASP A 1 171 ? 5.316 -22.391 -15.633 1 97.31 171 ASP A N 1
ATOM 1378 C CA . ASP A 1 171 ? 5.695 -21.688 -16.859 1 97.31 171 ASP A CA 1
ATOM 1379 C C . ASP A 1 171 ? 5.125 -20.266 -16.875 1 97.31 171 ASP A C 1
ATOM 1381 O O . ASP A 1 171 ? 5.785 -19.328 -17.328 1 97.31 171 ASP A O 1
ATOM 1385 N N . TYR A 1 172 ? 3.951 -20.234 -16.359 1 98.25 172 TYR A N 1
ATOM 1386 C CA . TYR A 1 172 ? 3.275 -18.953 -16.266 1 98.25 172 TYR A CA 1
ATOM 1387 C C . TYR A 1 172 ? 2.713 -18.719 -14.875 1 98.25 172 TYR A C 1
ATOM 1389 O O . TYR A 1 172 ? 2.293 -19.656 -14.203 1 98.25 172 TYR A O 1
ATOM 1397 N N . ILE A 1 173 ? 2.707 -17.469 -14.547 1 98.44 173 ILE A N 1
ATOM 1398 C CA . ILE A 1 173 ? 2.121 -17.094 -13.258 1 98.44 173 ILE A CA 1
ATOM 1399 C C . ILE A 1 173 ? 1.071 -16 -13.461 1 98.44 173 ILE A C 1
ATOM 1401 O O . ILE A 1 173 ? 1.256 -15.102 -14.281 1 98.44 173 ILE A O 1
ATOM 1405 N N . GLY A 1 174 ? -0.085 -16.141 -12.773 1 97.94 174 GLY A N 1
ATOM 1406 C CA . GLY A 1 174 ? -1.154 -15.148 -12.789 1 97.94 174 GLY A CA 1
ATOM 1407 C C . GLY A 1 174 ? -1.486 -14.609 -11.414 1 97.94 174 GLY A C 1
ATOM 1408 O O . GLY A 1 174 ? -1.246 -15.281 -10.406 1 97.94 174 GLY A O 1
ATOM 1409 N N . PHE A 1 175 ? -2.037 -13.414 -11.383 1 98.56 175 PHE A N 1
ATOM 1410 C CA . PHE A 1 175 ? -2.418 -12.719 -10.164 1 98.56 175 PHE A CA 1
ATOM 1411 C C . PHE A 1 175 ? -3.885 -12.305 -10.203 1 98.56 175 PHE A C 1
ATOM 1413 O O . PHE A 1 175 ? -4.352 -11.758 -11.203 1 98.56 175 PHE A O 1
ATOM 1420 N N . CYS A 1 176 ? -4.539 -12.648 -9.109 1 98 176 CYS A N 1
ATOM 1421 C CA . CYS A 1 176 ? -5.977 -12.398 -9.094 1 98 176 CYS A CA 1
ATOM 1422 C C . CYS A 1 176 ? -6.441 -11.977 -7.703 1 98 176 CYS A C 1
ATOM 1424 O O . CYS A 1 176 ? -5.957 -12.492 -6.695 1 98 176 CYS A O 1
ATOM 1426 N N . ASN A 1 177 ? -7.316 -10.938 -7.711 1 98.31 177 ASN A N 1
ATOM 1427 C CA . ASN A 1 177 ? -7.969 -10.578 -6.457 1 98.31 177 ASN A CA 1
ATOM 1428 C C . ASN A 1 177 ? -9.375 -11.156 -6.367 1 98.31 177 ASN A C 1
ATOM 1430 O O . ASN A 1 177 ? -9.891 -11.703 -7.344 1 98.31 177 ASN A O 1
ATOM 1434 N N . TRP A 1 178 ? -9.977 -11.102 -5.199 1 98.12 178 TRP A N 1
ATOM 1435 C CA . TRP A 1 178 ? -11.352 -11.555 -5.004 1 98.12 178 TRP A CA 1
ATOM 1436 C C . TRP A 1 178 ? -12.305 -10.367 -4.922 1 98.12 178 TRP A C 1
ATOM 1438 O O . TRP A 1 178 ? -12.859 -9.938 -5.938 1 98.12 178 TRP A O 1
ATOM 1448 N N . ASP A 1 179 ? -12.344 -9.719 -3.807 1 97.5 179 ASP A N 1
ATOM 1449 C CA . ASP A 1 179 ? -13.367 -8.703 -3.592 1 97.5 179 ASP A CA 1
ATOM 1450 C C . ASP A 1 179 ? -12.734 -7.352 -3.264 1 97.5 179 ASP A C 1
ATOM 1452 O O . ASP A 1 179 ? -13.438 -6.34 -3.184 1 97.5 179 ASP A O 1
ATOM 1456 N N . ARG A 1 180 ? -11.43 -7.352 -3.02 1 97.62 180 ARG A N 1
ATOM 1457 C CA . ARG A 1 180 ? -10.711 -6.133 -2.662 1 97.62 180 ARG A CA 1
ATOM 1458 C C . ARG A 1 180 ? -9.586 -5.848 -3.652 1 97.62 180 ARG A C 1
ATOM 1460 O O . ARG A 1 180 ? -9.039 -6.773 -4.254 1 97.62 180 ARG A O 1
ATOM 1467 N N . PRO A 1 181 ? -9.281 -4.539 -3.812 1 97.81 181 PRO A N 1
ATOM 1468 C CA . PRO A 1 181 ? -8.094 -4.238 -4.613 1 97.81 181 PRO A CA 1
ATOM 1469 C C . PRO A 1 181 ? -6.812 -4.801 -4 1 97.81 181 PRO A C 1
ATOM 1471 O O . PRO A 1 181 ? -6.664 -4.809 -2.777 1 97.81 181 PRO A O 1
ATOM 1474 N N . LEU A 1 182 ? -5.977 -5.32 -4.867 1 98.69 182 LEU A N 1
ATOM 1475 C CA . LEU A 1 182 ? -4.688 -5.852 -4.426 1 98.69 182 LEU A CA 1
ATOM 1476 C C . LEU A 1 182 ? -3.561 -5.344 -5.316 1 98.69 182 LEU A C 1
ATOM 1478 O O . LEU A 1 182 ? -3.771 -5.078 -6.504 1 98.69 182 LEU A O 1
ATOM 1482 N N . VAL A 1 183 ? -2.41 -5.207 -4.734 1 98.81 183 VAL A N 1
ATOM 1483 C CA . VAL A 1 183 ? -1.165 -4.996 -5.469 1 98.81 183 VAL A CA 1
ATOM 1484 C C . VAL A 1 183 ? -0.286 -6.242 -5.363 1 98.81 183 VAL A C 1
ATOM 1486 O O . VAL A 1 183 ? -0.034 -6.738 -4.262 1 98.81 183 VAL A O 1
ATOM 1489 N N . PHE A 1 184 ? 0.121 -6.703 -6.469 1 98.75 184 PHE A N 1
ATOM 1490 C CA . PHE A 1 184 ? 1.112 -7.773 -6.512 1 98.75 184 PHE A CA 1
ATOM 1491 C C . PHE A 1 184 ? 2.475 -7.234 -6.934 1 98.75 184 PHE A C 1
ATOM 1493 O O . PHE A 1 184 ? 2.574 -6.469 -7.895 1 98.75 184 PHE A O 1
ATOM 1500 N N . PHE A 1 185 ? 3.418 -7.621 -6.16 1 98.5 185 PHE A N 1
ATOM 1501 C CA . PHE A 1 185 ? 4.809 -7.383 -6.523 1 98.5 185 PHE A CA 1
ATOM 1502 C C . PHE A 1 185 ? 5.453 -8.656 -7.055 1 98.5 185 PHE A C 1
ATOM 1504 O O . PHE A 1 185 ? 5.348 -9.719 -6.434 1 98.5 185 PHE A O 1
ATOM 1511 N N . TYR A 1 186 ? 6.098 -8.539 -8.164 1 98 186 TYR A N 1
ATOM 1512 C CA . TYR A 1 186 ? 6.699 -9.727 -8.758 1 98 186 TYR A CA 1
ATOM 1513 C C . TYR A 1 186 ? 8.023 -9.391 -9.43 1 98 186 TYR A C 1
ATOM 1515 O O . TYR A 1 186 ? 8.414 -8.227 -9.508 1 98 186 TYR A O 1
ATOM 1523 N N . ASP A 1 187 ? 8.727 -10.453 -9.836 1 97.44 187 ASP A N 1
ATOM 1524 C CA . ASP A 1 187 ? 10.07 -10.289 -10.391 1 97.44 187 ASP A CA 1
ATOM 1525 C C . ASP A 1 187 ? 10.961 -9.484 -9.445 1 97.44 187 ASP A C 1
ATOM 1527 O O . ASP A 1 187 ? 11.648 -8.555 -9.867 1 97.44 187 ASP A O 1
ATOM 1531 N N . CYS A 1 188 ? 10.797 -9.812 -8.188 1 97.44 188 CYS A N 1
ATOM 1532 C CA . CYS A 1 188 ? 11.531 -9.094 -7.152 1 97.44 188 CYS A CA 1
ATOM 1533 C C . CYS A 1 188 ? 12.953 -9.625 -7.031 1 97.44 188 CYS A C 1
ATOM 1535 O O . CYS A 1 188 ? 13.18 -10.828 -7.105 1 97.44 188 CYS A O 1
ATOM 1537 N N . PRO A 1 189 ? 13.828 -8.695 -6.77 1 96 189 PRO A N 1
ATOM 1538 C CA . PRO A 1 189 ? 15.188 -9.188 -6.531 1 96 189 PRO A CA 1
ATOM 1539 C C . PRO A 1 189 ? 15.266 -10.188 -5.379 1 96 189 PRO A C 1
ATOM 1541 O O . PRO A 1 189 ? 14.57 -10.023 -4.367 1 96 189 PRO A O 1
ATOM 1544 N N . LEU A 1 190 ? 16.047 -11.156 -5.516 1 90 190 LEU A N 1
ATOM 1545 C CA . LEU A 1 190 ? 16.25 -12.156 -4.473 1 90 190 LEU A CA 1
ATOM 1546 C C . LEU A 1 190 ? 17.328 -11.695 -3.484 1 90 190 LEU A C 1
ATOM 1548 O O . LEU A 1 190 ? 18.109 -10.797 -3.787 1 90 190 LEU A O 1
ATOM 1552 N N . GLU A 1 191 ? 17.078 -12.07 -2.094 1 69.31 191 GLU A N 1
ATOM 1553 C CA . GLU A 1 191 ? 18.062 -11.711 -1.091 1 69.31 191 GLU A CA 1
ATOM 1554 C C . GLU A 1 191 ? 19.484 -11.883 -1.637 1 69.31 191 GLU A C 1
ATOM 1556 O O . GLU A 1 191 ? 20.375 -11.07 -1.346 1 69.31 191 GLU A O 1
ATOM 1561 N N . VAL A 1 192 ? 19.656 -12.945 -2.27 1 50.5 192 VAL A N 1
ATOM 1562 C CA . VAL A 1 192 ? 20.984 -13.156 -2.836 1 50.5 192 VAL A CA 1
ATOM 1563 C C . VAL A 1 192 ? 21.359 -11.977 -3.729 1 50.5 192 VAL A C 1
ATOM 1565 O O . VAL A 1 192 ? 22.531 -11.578 -3.779 1 50.5 192 VAL A O 1
ATOM 1568 N N . ASP A 1 193 ? 20.484 -11.297 -4.203 1 51.84 193 ASP A N 1
ATOM 1569 C CA . ASP A 1 193 ? 20.672 -10.156 -5.098 1 51.84 193 ASP A CA 1
ATOM 1570 C C . ASP A 1 193 ? 20.828 -8.859 -4.305 1 51.84 193 ASP A C 1
ATOM 1572 O O . ASP A 1 193 ? 21.5 -7.93 -4.754 1 51.84 193 ASP A O 1
ATOM 1576 N N . ARG A 1 194 ? 20.156 -8.828 -3.217 1 50.16 194 ARG A N 1
ATOM 1577 C CA . ARG A 1 194 ? 20.141 -7.59 -2.449 1 50.16 194 ARG A CA 1
ATOM 1578 C C . ARG A 1 194 ? 21.438 -7.406 -1.677 1 50.16 194 ARG A C 1
ATOM 1580 O O . ARG A 1 194 ? 21.859 -6.273 -1.419 1 50.16 194 ARG A O 1
ATOM 1587 N N . ARG A 1 195 ? 21.984 -8.414 -1.096 1 41.88 195 ARG A N 1
ATOM 1588 C CA . ARG A 1 195 ? 23.266 -8.367 -0.376 1 41.88 195 ARG A CA 1
ATOM 1589 C C . ARG A 1 195 ? 24.391 -7.883 -1.282 1 41.88 195 ARG A C 1
ATOM 1591 O O . ARG A 1 195 ? 25.453 -7.508 -0.802 1 41.88 195 ARG A O 1
ATOM 1598 N N . VAL A 1 196 ? 24.234 -8.125 -2.461 1 36.84 196 VAL A N 1
ATOM 1599 C CA . VAL A 1 196 ? 25.344 -7.629 -3.268 1 36.84 196 VAL A CA 1
ATOM 1600 C C . VAL A 1 196 ? 25.406 -6.105 -3.176 1 36.84 196 VAL A C 1
ATOM 1602 O O . VAL A 1 196 ? 26.5 -5.52 -3.25 1 36.84 196 VAL A O 1
ATOM 1605 N N . CYS A 1 197 ? 24.234 -5.578 -3.053 1 36.28 197 CYS A N 1
ATOM 1606 C CA . CYS A 1 197 ? 24.359 -4.121 -3.07 1 36.28 197 CYS A CA 1
ATOM 1607 C C . CYS A 1 197 ? 24.797 -3.596 -1.713 1 36.28 197 CYS A C 1
ATOM 1609 O O . CYS A 1 197 ? 25.141 -2.418 -1.578 1 36.28 197 CYS A O 1
ATOM 1611 N N . ASP A 1 198 ? 24.562 -4.223 -0.671 1 36.81 198 ASP A N 1
ATOM 1612 C CA . ASP A 1 198 ? 25.031 -3.746 0.627 1 36.81 198 ASP A CA 1
ATOM 1613 C C . ASP A 1 198 ? 26.547 -3.711 0.683 1 36.81 198 ASP A C 1
ATOM 1615 O O . ASP A 1 198 ? 27.125 -3.057 1.553 1 36.81 198 ASP A O 1
ATOM 1619 N N . GLY A 1 199 ? 27.141 -4.543 -0.047 1 32.78 199 GLY A N 1
ATOM 1620 C CA . GLY A 1 199 ? 28.594 -4.523 0.041 1 32.78 199 GLY A CA 1
ATOM 1621 C C . GLY A 1 199 ? 29.203 -3.254 -0.519 1 32.78 199 GLY A C 1
ATOM 1622 O O . GLY A 1 199 ? 30.438 -3.102 -0.528 1 32.78 199 GLY A O 1
ATOM 1623 N N . ILE A 1 200 ? 28.547 -2.617 -1.454 1 28.39 200 ILE A N 1
ATOM 1624 C CA . ILE A 1 200 ? 29.344 -1.494 -1.932 1 28.39 200 ILE A CA 1
ATOM 1625 C C . ILE A 1 200 ? 29.25 -0.332 -0.946 1 28.39 200 ILE A C 1
ATOM 1627 O O . ILE A 1 200 ? 28.266 0.425 -0.966 1 28.39 200 ILE A O 1
ATOM 1631 N N . VAL A 1 201 ? 29.359 -0.679 0.327 1 27.02 201 VAL A N 1
ATOM 1632 C CA . VAL A 1 201 ? 29.719 0.448 1.179 1 27.02 201 VAL A CA 1
ATOM 1633 C C . VAL A 1 201 ? 30.906 1.186 0.576 1 27.02 201 VAL A C 1
ATOM 1635 O O . VAL A 1 201 ? 31.953 0.584 0.325 1 27.02 201 VAL A O 1
ATOM 1638 N N . PHE A 1 202 ? 30.594 2.395 0.052 1 20.89 202 PHE A N 1
ATOM 1639 C CA . PHE A 1 202 ? 31.719 3.279 -0.156 1 20.89 202 PHE A CA 1
ATOM 1640 C C . PHE A 1 202 ? 32.406 3.611 1.168 1 20.89 202 PHE A C 1
ATOM 1642 O O . PHE A 1 202 ? 31.734 3.711 2.203 1 20.89 202 PHE A O 1
ATOM 1649 N N . MET B 1 1 ? 8.32 8.43 -67.5 1 36.88 1 MET B N 1
ATOM 1650 C CA . MET B 1 1 ? 7.688 7.621 -66.438 1 36.88 1 MET B CA 1
ATOM 1651 C C . MET B 1 1 ? 8.32 7.891 -65.062 1 36.88 1 MET B C 1
ATOM 1653 O O . MET B 1 1 ? 9.492 7.57 -64.875 1 36.88 1 MET B O 1
ATOM 1657 N N . LEU B 1 2 ? 7.867 9.016 -64.312 1 43.72 2 LEU B N 1
ATOM 1658 C CA . LEU B 1 2 ? 8.281 9.492 -63 1 43.72 2 LEU B CA 1
ATOM 1659 C C . LEU B 1 2 ? 7.867 8.5 -61.938 1 43.72 2 LEU B C 1
ATOM 1661 O O . LEU B 1 2 ? 6.676 8.266 -61.719 1 43.72 2 LEU B O 1
ATOM 1665 N N . VAL B 1 3 ? 8.711 7.504 -61.594 1 43.38 3 VAL B N 1
ATOM 1666 C CA . VAL B 1 3 ? 8.516 6.578 -60.5 1 43.38 3 VAL B CA 1
ATOM 1667 C C . VAL B 1 3 ? 8.531 7.34 -59.156 1 43.38 3 VAL B C 1
ATOM 1669 O O . VAL B 1 3 ? 9.531 7.965 -58.812 1 43.38 3 VAL B O 1
ATOM 1672 N N . LEU B 1 4 ? 7.363 7.785 -58.625 1 42.16 4 LEU B N 1
ATOM 1673 C CA . LEU B 1 4 ? 7.172 8.305 -57.281 1 42.16 4 LEU B CA 1
ATOM 1674 C C . LEU B 1 4 ? 7.477 7.23 -56.25 1 42.16 4 LEU B C 1
ATOM 1676 O O . LEU B 1 4 ? 6.789 6.211 -56.188 1 42.16 4 LEU B O 1
ATOM 1680 N N . LEU B 1 5 ? 8.727 7.18 -55.781 1 43.5 5 LEU B N 1
ATOM 1681 C CA . LEU B 1 5 ? 9.109 6.363 -54.625 1 43.5 5 LEU B CA 1
ATOM 1682 C C . LEU B 1 5 ? 8.398 6.84 -53.375 1 43.5 5 LEU B C 1
ATOM 1684 O O . LEU B 1 5 ? 8.609 7.965 -52.906 1 43.5 5 LEU B O 1
ATOM 1688 N N . SER B 1 6 ? 7.215 6.297 -53.094 1 44.47 6 SER B N 1
ATOM 1689 C CA . SER B 1 6 ? 6.539 6.523 -51.812 1 44.47 6 SER B CA 1
ATOM 1690 C C . SER B 1 6 ? 7.371 6.004 -50.656 1 44.47 6 SER B C 1
ATOM 1692 O O . SER B 1 6 ? 7.738 4.828 -50.594 1 44.47 6 SER B O 1
ATOM 1694 N N . PHE B 1 7 ? 8.125 6.891 -49.938 1 47.66 7 PHE B N 1
ATOM 1695 C CA . PHE B 1 7 ? 8.805 6.594 -48.688 1 47.66 7 PHE B CA 1
ATOM 1696 C C . PHE B 1 7 ? 7.801 6.238 -47.594 1 47.66 7 PHE B C 1
ATOM 1698 O O . PHE B 1 7 ? 6.973 7.07 -47.219 1 47.66 7 PHE B O 1
ATOM 1705 N N . ILE B 1 8 ? 7.473 4.945 -47.5 1 43.38 8 ILE B N 1
ATOM 1706 C CA . ILE B 1 8 ? 6.699 4.484 -46.344 1 43.38 8 ILE B CA 1
ATOM 1707 C C . ILE B 1 8 ? 7.492 4.719 -45.062 1 43.38 8 ILE B C 1
ATOM 1709 O O . ILE B 1 8 ? 8.562 4.141 -44.875 1 43.38 8 ILE B O 1
ATOM 1713 N N . ILE B 1 9 ? 7.285 5.852 -44.344 1 41.78 9 ILE B N 1
ATOM 1714 C CA . ILE B 1 9 ? 7.809 6.062 -43 1 41.78 9 ILE B CA 1
ATOM 1715 C C . ILE B 1 9 ? 7.18 5.059 -42.062 1 41.78 9 ILE B C 1
ATOM 1717 O O . ILE B 1 9 ? 5.977 5.102 -41.781 1 41.78 9 ILE B O 1
ATOM 1721 N N . VAL B 1 10 ? 7.715 3.895 -41.969 1 40.03 10 VAL B N 1
ATOM 1722 C CA . VAL B 1 10 ? 7.324 2.984 -40.906 1 40.03 10 VAL B CA 1
ATOM 1723 C C . VAL B 1 10 ? 7.586 3.637 -39.562 1 40.03 10 VAL B C 1
ATOM 1725 O O . VAL B 1 10 ? 8.734 3.869 -39.188 1 40.03 10 VAL B O 1
ATOM 1728 N N . PHE B 1 11 ? 6.648 4.41 -39.031 1 37.25 11 PHE B N 1
ATOM 1729 C CA . PHE B 1 11 ? 6.703 4.801 -37.625 1 37.25 11 PHE B CA 1
ATOM 1730 C C . PHE B 1 11 ? 6.746 3.574 -36.719 1 37.25 11 PHE B C 1
ATOM 1732 O O . PHE B 1 11 ? 5.734 2.896 -36.531 1 37.25 11 PHE B O 1
ATOM 1739 N N . LEU B 1 12 ? 7.879 2.928 -36.656 1 35.59 12 LEU B N 1
ATOM 1740 C CA . LEU B 1 12 ? 8.031 2.016 -35.531 1 35.59 12 LEU B CA 1
ATOM 1741 C C . LEU B 1 12 ? 7.672 2.711 -34.219 1 35.59 12 LEU B C 1
ATOM 1743 O O . LEU B 1 12 ? 8.453 3.52 -33.688 1 35.59 12 LEU B O 1
ATOM 1747 N N . GLY B 1 13 ? 6.402 2.941 -34.062 1 32.94 13 GLY B N 1
ATOM 1748 C CA . GLY B 1 13 ? 6.102 3.256 -32.688 1 32.94 13 GLY B CA 1
ATOM 1749 C C . GLY B 1 13 ? 6.809 2.348 -31.703 1 32.94 13 GLY B C 1
ATOM 1750 O O . GLY B 1 13 ? 6.598 1.134 -31.703 1 32.94 13 GLY B O 1
ATOM 1751 N N . CYS B 1 14 ? 7.988 2.707 -31.344 1 36.12 14 CYS B N 1
ATOM 1752 C CA . CYS B 1 14 ? 8.609 2.086 -30.172 1 36.12 14 CYS B CA 1
ATOM 1753 C C . CYS B 1 14 ? 7.59 1.89 -29.062 1 36.12 14 CYS B C 1
ATOM 1755 O O . CYS B 1 14 ? 7.168 2.855 -28.422 1 36.12 14 CYS B O 1
ATOM 1757 N N . PHE B 1 15 ? 6.73 0.916 -29.203 1 34.47 15 PHE B N 1
ATOM 1758 C CA . PHE B 1 15 ? 6.109 0.488 -27.953 1 34.47 15 PHE B CA 1
ATOM 1759 C C . PHE B 1 15 ? 7.152 0.358 -26.844 1 34.47 15 PHE B C 1
ATOM 1761 O O . PHE B 1 15 ? 7.902 -0.62 -26.812 1 34.47 15 PHE B O 1
ATOM 1768 N N . VAL B 1 16 ? 7.656 1.414 -26.375 1 35.44 16 VAL B N 1
ATOM 1769 C CA . VAL B 1 16 ? 8.281 1.283 -25.062 1 35.44 16 VAL B CA 1
ATOM 1770 C C . VAL B 1 16 ? 7.367 0.483 -24.141 1 35.44 16 VAL B C 1
ATOM 1772 O O . VAL B 1 16 ? 6.262 0.921 -23.812 1 35.44 16 VAL B O 1
ATOM 1775 N N . ILE B 1 17 ? 7.281 -0.785 -24.25 1 38.03 17 ILE B N 1
ATOM 1776 C CA . ILE B 1 17 ? 6.77 -1.538 -23.109 1 38.03 17 ILE B CA 1
ATOM 1777 C C . ILE B 1 17 ? 7.27 -0.909 -21.812 1 38.03 17 ILE B C 1
ATOM 1779 O O . ILE B 1 17 ? 8.453 -0.999 -21.484 1 38.03 17 ILE B O 1
ATOM 1783 N N . SER B 1 18 ? 6.93 0.256 -21.484 1 41.62 18 SER B N 1
ATOM 1784 C CA . SER B 1 18 ? 7.266 0.746 -20.156 1 41.62 18 SER B CA 1
ATOM 1785 C C . SER B 1 18 ? 7.18 -0.371 -19.109 1 41.62 18 SER B C 1
ATOM 1787 O O . SER B 1 18 ? 6.164 -1.063 -19.016 1 41.62 18 SER B O 1
ATOM 1789 N N . GLU B 1 19 ? 8.156 -1.125 -18.844 1 49.62 19 GLU B N 1
ATOM 1790 C CA . GLU B 1 19 ? 8.25 -2.123 -17.781 1 49.62 19 GLU B CA 1
ATOM 1791 C C . GLU B 1 19 ? 7.418 -1.72 -16.578 1 49.62 19 GLU B C 1
ATOM 1793 O O . GLU B 1 19 ? 7.402 -0.549 -16.188 1 49.62 19 GLU B O 1
ATOM 1798 N N . PRO B 1 20 ? 6.359 -2.48 -16.219 1 61.94 20 PRO B N 1
ATOM 1799 C CA . PRO B 1 20 ? 5.488 -2.084 -15.102 1 61.94 20 PRO B CA 1
ATOM 1800 C C . PRO B 1 20 ? 6.27 -1.636 -13.875 1 61.94 20 PRO B C 1
ATOM 1802 O O . PRO B 1 20 ? 7.035 -2.42 -13.305 1 61.94 20 PRO B O 1
ATOM 1805 N N . SER B 1 21 ? 6.629 -0.336 -13.773 1 85.69 21 SER B N 1
ATOM 1806 C CA . SER B 1 21 ? 7.434 0.282 -12.727 1 85.69 21 SER B CA 1
ATOM 1807 C C . SER B 1 21 ? 6.723 0.225 -11.375 1 85.69 21 SER B C 1
ATOM 1809 O O . SER B 1 21 ? 5.492 0.268 -11.312 1 85.69 21 SER B O 1
ATOM 1811 N N . ASN B 1 22 ? 7.344 -0.243 -10.328 1 96.25 22 ASN B N 1
ATOM 1812 C CA . ASN B 1 22 ? 6.922 -0.256 -8.93 1 96.25 22 ASN B CA 1
ATOM 1813 C C . ASN B 1 22 ? 6.754 1.158 -8.383 1 96.25 22 ASN B C 1
ATOM 1815 O O . ASN B 1 22 ? 7.742 1.845 -8.109 1 96.25 22 ASN B O 1
ATOM 1819 N N . LYS B 1 23 ? 5.492 1.541 -8.25 1 97.5 23 LYS B N 1
ATOM 1820 C CA . LYS B 1 23 ? 5.168 2.91 -7.867 1 97.5 23 LYS B CA 1
ATOM 1821 C C . LYS B 1 23 ? 5.535 3.172 -6.41 1 97.5 23 LYS B C 1
ATOM 1823 O O . LYS B 1 23 ? 5.621 4.324 -5.984 1 97.5 23 LYS B O 1
ATOM 1828 N N . PHE B 1 24 ? 5.828 2.148 -5.684 1 97.81 24 PHE B N 1
ATOM 1829 C CA . PHE B 1 24 ? 6.117 2.291 -4.262 1 97.81 24 PHE B CA 1
ATOM 1830 C C . PHE B 1 24 ? 7.578 2.662 -4.039 1 97.81 24 PHE B C 1
ATOM 1832 O O . PHE B 1 24 ? 7.965 3.039 -2.93 1 97.81 24 PHE B O 1
ATOM 1839 N N . GLU B 1 25 ? 8.328 2.648 -5.059 1 95.44 25 GLU B N 1
ATOM 1840 C CA . GLU B 1 25 ? 9.719 3.066 -4.941 1 95.44 25 GLU B CA 1
ATOM 1841 C C . GLU B 1 25 ? 9.828 4.535 -4.539 1 95.44 25 GLU B C 1
ATOM 1843 O O . GLU B 1 25 ? 10.812 4.949 -3.93 1 95.44 25 GLU B O 1
ATOM 1848 N N . ALA B 1 26 ? 8.812 5.23 -4.828 1 96.12 26 ALA B N 1
ATOM 1849 C CA . ALA B 1 26 ? 8.797 6.656 -4.508 1 96.12 26 ALA B CA 1
ATOM 1850 C C . ALA B 1 26 ? 8.867 6.883 -3 1 96.12 26 ALA B C 1
ATOM 1852 O O . ALA B 1 26 ? 9.19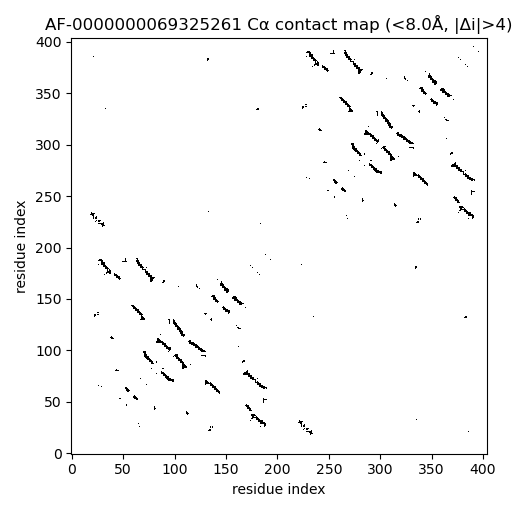5 7.98 -2.545 1 96.12 26 ALA B O 1
ATOM 1853 N N . THR B 1 27 ? 8.602 5.887 -2.164 1 97.19 27 THR B N 1
ATOM 1854 C CA . THR B 1 27 ? 8.531 6.062 -0.718 1 97.19 27 THR B CA 1
ATOM 1855 C C . THR B 1 27 ? 9.852 5.684 -0.06 1 97.19 27 THR B C 1
ATOM 1857 O O . THR B 1 27 ? 9.961 5.676 1.168 1 97.19 27 THR B O 1
ATOM 1860 N N . TRP B 1 28 ? 10.781 5.398 -0.863 1 94.25 28 TRP B N 1
ATOM 1861 C CA . TRP B 1 28 ? 12.055 4.941 -0.316 1 94.25 28 TRP B CA 1
ATOM 1862 C C . TRP B 1 28 ? 12.641 5.977 0.639 1 94.25 28 TRP B C 1
ATOM 1864 O O . TRP B 1 28 ? 12.688 7.164 0.321 1 94.25 28 TRP B O 1
ATOM 1874 N N . GLY B 1 29 ? 13.078 5.5 1.795 1 94.56 29 GLY B N 1
ATOM 1875 C CA . GLY B 1 29 ? 13.727 6.363 2.766 1 94.56 29 GLY B CA 1
ATOM 1876 C C . GLY B 1 29 ? 12.758 7.059 3.697 1 94.56 29 GLY B C 1
ATOM 1877 O O . GLY B 1 29 ? 13.164 7.707 4.664 1 94.56 29 GLY B O 1
ATOM 1878 N N . CYS B 1 30 ? 11.484 6.93 3.416 1 97 30 CYS B N 1
ATOM 1879 C CA . CYS B 1 30 ? 10.477 7.574 4.258 1 97 30 CYS B CA 1
ATOM 1880 C C . CYS B 1 30 ? 10.258 6.781 5.539 1 97 30 CYS B C 1
ATOM 1882 O O . CYS B 1 30 ? 10.492 5.574 5.578 1 97 30 CYS B O 1
ATOM 1884 N N . SER B 1 31 ? 9.805 7.496 6.543 1 97.31 31 SER B N 1
ATOM 1885 C CA . SER B 1 31 ? 9.148 6.844 7.672 1 97.31 31 SER B CA 1
ATOM 1886 C C . SER B 1 31 ? 7.684 6.539 7.363 1 97.31 31 SER B C 1
ATOM 1888 O O . SER B 1 31 ? 7.125 7.07 6.398 1 97.31 31 SER B O 1
ATOM 1890 N N . GLN B 1 32 ? 7.133 5.617 8.172 1 98.19 32 GLN B N 1
ATOM 1891 C CA . GLN B 1 32 ? 5.773 5.168 7.891 1 98.19 32 GLN B CA 1
ATOM 1892 C C . GLN B 1 32 ? 4.895 5.266 9.133 1 98.19 32 GLN B C 1
ATOM 1894 O O . GLN B 1 32 ? 5.328 4.926 10.234 1 98.19 32 GLN B O 1
ATOM 1899 N N . TYR B 1 33 ? 3.676 5.816 8.969 1 98.06 33 TYR B N 1
ATOM 1900 C CA . TYR B 1 33 ? 2.623 5.781 9.984 1 98.06 33 TYR B CA 1
ATOM 1901 C C . TYR B 1 33 ? 1.35 5.16 9.422 1 98.06 33 TYR B C 1
ATOM 1903 O O . TYR B 1 33 ? 0.854 5.582 8.375 1 98.06 33 TYR B O 1
ATOM 1911 N N . ASN B 1 34 ? 0.81 4.16 10.07 1 97.62 34 ASN B N 1
ATOM 1912 C CA . ASN B 1 34 ? -0.433 3.504 9.68 1 97.62 34 ASN B CA 1
ATOM 1913 C C . ASN B 1 34 ? -1.587 3.891 10.602 1 97.62 34 ASN B C 1
ATOM 1915 O O . ASN B 1 34 ? -1.402 4.027 11.812 1 97.62 34 ASN B O 1
ATOM 1919 N N . THR B 1 35 ? -2.744 3.986 9.984 1 97.62 35 THR B N 1
ATOM 1920 C CA . THR B 1 35 ? -3.895 4.215 10.852 1 97.62 35 THR B CA 1
ATOM 1921 C C . THR B 1 35 ? -5.16 3.625 10.234 1 97.62 35 THR B C 1
ATOM 1923 O O . THR B 1 35 ? -5.348 3.68 9.016 1 97.62 35 THR B O 1
ATOM 1926 N N . ASP B 1 36 ? -5.969 3.029 11.047 1 97.12 36 ASP B N 1
ATOM 1927 C CA . ASP B 1 36 ? -7.312 2.566 10.719 1 97.12 36 ASP B CA 1
ATOM 1928 C C . ASP B 1 36 ? -8.297 2.908 11.828 1 97.12 36 ASP B C 1
ATOM 1930 O O . ASP B 1 36 ? -9.336 2.258 11.969 1 97.12 36 ASP B O 1
ATOM 1934 N N . HIS B 1 37 ? -7.996 3.918 12.586 1 96.88 37 HIS B N 1
ATOM 1935 C CA . HIS B 1 37 ? -8.742 4.156 13.812 1 96.88 37 HIS B CA 1
ATOM 1936 C C . HIS B 1 37 ? -9.883 5.141 13.586 1 96.88 37 HIS B C 1
ATOM 1938 O O . HIS B 1 37 ? -10.805 5.238 14.406 1 96.88 37 HIS B O 1
ATOM 1944 N N . GLY B 1 38 ? -9.758 5.887 12.523 1 97.44 38 GLY B N 1
ATOM 1945 C CA . GLY B 1 38 ? -10.836 6.812 12.211 1 97.44 38 GLY B CA 1
ATOM 1946 C C . GLY B 1 38 ? -10.555 8.234 12.672 1 97.44 38 GLY B C 1
ATOM 1947 O O . GLY B 1 38 ? -9.578 8.477 13.375 1 97.44 38 GLY B O 1
ATOM 1948 N N . TYR B 1 39 ? -11.469 9.125 12.406 1 97.19 39 TYR B N 1
ATOM 1949 C CA . TYR B 1 39 ? -11.273 10.57 12.492 1 97.19 39 TYR B CA 1
ATOM 1950 C C . TYR B 1 39 ? -11.258 11.023 13.945 1 97.19 39 TYR B C 1
ATOM 1952 O O . TYR B 1 39 ? -10.562 11.984 14.297 1 97.19 39 TYR B O 1
ATOM 1960 N N . LYS B 1 40 ? -11.961 10.352 14.805 1 96 40 LYS B N 1
ATOM 1961 C CA . LYS B 1 40 ? -12.172 10.82 16.172 1 96 40 LYS B CA 1
ATOM 1962 C C . LYS B 1 40 ? -11.141 10.219 17.125 1 96 40 LYS B C 1
ATOM 1964 O O . LYS B 1 40 ? -11.172 10.5 18.328 1 96 40 LYS B O 1
ATOM 1969 N N . HIS B 1 41 ? -10.234 9.5 16.562 1 96.19 41 HIS B N 1
ATOM 1970 C CA . HIS B 1 41 ? -9.172 8.914 17.375 1 96.19 41 HIS B CA 1
ATOM 1971 C C . HIS B 1 41 ? -8.125 9.961 17.75 1 96.19 41 HIS B C 1
ATOM 1973 O O . HIS B 1 41 ? -7.914 10.922 17.016 1 96.19 41 HIS B O 1
ATOM 1979 N N . ARG B 1 42 ? -7.512 9.68 18.875 1 95.88 42 ARG B N 1
ATOM 1980 C CA . ARG B 1 42 ? -6.395 10.531 19.281 1 95.88 42 ARG B CA 1
ATOM 1981 C C . ARG B 1 42 ? -5.117 10.148 18.531 1 95.88 42 ARG B C 1
ATOM 1983 O O . ARG B 1 42 ? -4.285 9.406 19.062 1 95.88 42 ARG B O 1
ATOM 1990 N N . HIS B 1 43 ? -5 10.688 17.406 1 95.69 43 HIS B N 1
ATOM 1991 C CA . HIS B 1 43 ? -3.811 10.406 16.609 1 95.69 43 HIS B CA 1
ATOM 1992 C C . HIS B 1 43 ? -2.6 11.172 17.125 1 95.69 43 HIS B C 1
ATOM 1994 O O . HIS B 1 43 ? -2.746 12.266 17.688 1 95.69 43 HIS B O 1
ATOM 2000 N N . PRO B 1 44 ? -1.421 10.609 16.906 1 95.56 44 PRO B N 1
ATOM 2001 C CA . PRO B 1 44 ? -0.223 11.32 17.359 1 95.56 44 PRO B CA 1
ATOM 2002 C C . PRO B 1 44 ? 0.139 12.508 16.469 1 95.56 44 PRO B C 1
ATOM 2004 O O . PRO B 1 44 ? -0.266 12.547 15.305 1 95.56 44 PRO B O 1
ATOM 2007 N N . TYR B 1 45 ? 0.856 13.445 17.094 1 97.31 45 TYR B N 1
ATOM 2008 C CA . TYR B 1 45 ? 1.502 14.555 16.391 1 97.31 45 TYR B CA 1
ATOM 2009 C C . TYR B 1 45 ? 3.02 14.445 16.484 1 97.31 45 TYR B C 1
ATOM 2011 O O . TYR B 1 45 ? 3.561 14.195 17.562 1 97.31 45 TYR B O 1
ATOM 2019 N N . TYR B 1 46 ? 3.643 14.656 15.344 1 97.31 46 TYR B N 1
ATOM 2020 C CA . TYR B 1 46 ? 5.098 14.547 15.281 1 97.31 46 TYR B CA 1
ATOM 2021 C C . TYR B 1 46 ? 5.746 15.922 15.172 1 97.31 46 TYR B C 1
ATOM 2023 O O . TYR B 1 46 ? 5.324 16.75 14.367 1 97.31 46 TYR B O 1
ATOM 2031 N N . PRO B 1 47 ? 6.766 16.078 15.969 1 97.94 47 PRO B N 1
ATOM 2032 C CA . PRO B 1 47 ? 7.477 17.344 15.812 1 97.94 47 PRO B CA 1
ATOM 2033 C C . PRO B 1 47 ? 8.242 17.438 14.492 1 97.94 47 PRO B C 1
ATOM 2035 O O . PRO B 1 47 ? 9.109 16.609 14.227 1 97.94 47 PRO B O 1
ATOM 2038 N N . ILE B 1 48 ? 7.969 18.5 13.758 1 97.25 48 ILE B N 1
ATOM 2039 C CA . ILE B 1 48 ? 8.594 18.672 12.445 1 97.25 48 ILE B CA 1
ATOM 2040 C C . ILE B 1 48 ? 10.094 18.938 12.625 1 97.25 48 ILE B C 1
ATOM 2042 O O . ILE B 1 48 ? 10.906 18.5 11.812 1 97.25 48 ILE B O 1
ATOM 2046 N N . SER B 1 49 ? 10.445 19.547 13.688 1 95.38 49 SER B N 1
ATOM 2047 C CA . SER B 1 49 ? 11.844 19.875 13.961 1 95.38 49 SER B CA 1
ATOM 2048 C C . SER B 1 49 ? 12.688 18.609 14.141 1 95.38 49 SER B C 1
ATOM 2050 O O . SER B 1 49 ? 13.914 18.672 14.07 1 95.38 49 SER B O 1
ATOM 2052 N N . ARG B 1 50 ? 12.055 17.5 14.367 1 95.75 50 ARG B N 1
ATOM 2053 C CA . ARG B 1 50 ? 12.797 16.266 14.609 1 95.75 50 ARG B CA 1
ATOM 2054 C C . ARG B 1 50 ? 12.875 15.422 13.336 1 95.75 50 ARG B C 1
ATOM 2056 O O . ARG B 1 50 ? 13.508 14.359 13.328 1 95.75 50 ARG B O 1
ATOM 2063 N N . LEU B 1 51 ? 12.242 15.883 12.305 1 95.69 51 LEU B N 1
ATOM 2064 C CA . LEU B 1 51 ? 12.352 15.172 11.039 1 95.69 51 LEU B CA 1
ATOM 2065 C C . LEU B 1 51 ? 13.742 15.344 10.43 1 95.69 51 LEU B C 1
ATOM 2067 O O . LEU B 1 51 ? 14.32 16.422 10.508 1 95.69 51 LEU B O 1
ATOM 2071 N N . GLN B 1 52 ? 14.172 14.297 9.844 1 94.69 52 GLN B N 1
ATOM 2072 C CA . GLN B 1 52 ? 15.523 14.305 9.281 1 94.69 52 GLN B CA 1
ATOM 2073 C C . GLN B 1 52 ? 15.547 15.008 7.926 1 94.69 52 GLN B C 1
ATOM 2075 O O . GLN B 1 52 ? 16.578 15.523 7.508 1 94.69 52 GLN B O 1
ATOM 2080 N N . HIS B 1 53 ? 14.398 14.984 7.27 1 96.38 53 HIS B N 1
ATOM 2081 C CA . HIS B 1 53 ? 14.375 15.484 5.898 1 96.38 53 HIS B CA 1
ATOM 2082 C C . HIS B 1 53 ? 13.477 16.703 5.777 1 96.38 53 HIS B C 1
ATOM 2084 O O . HIS B 1 53 ? 12.492 16.688 5.027 1 96.38 53 HIS B O 1
ATOM 2090 N N . VAL B 1 54 ? 13.844 17.719 6.473 1 96.69 54 VAL B N 1
ATOM 2091 C CA . VAL B 1 54 ? 13.203 19.031 6.375 1 96.69 54 VAL B CA 1
ATOM 2092 C C . VAL B 1 54 ? 14.203 20.062 5.844 1 96.69 54 VAL B C 1
ATOM 2094 O O . VAL B 1 54 ? 15.359 20.094 6.277 1 96.69 54 VAL B O 1
ATOM 2097 N N . ASN B 1 55 ? 13.727 20.766 4.871 1 95.69 55 ASN B N 1
ATOM 2098 C CA . ASN B 1 55 ? 14.547 21.844 4.344 1 95.69 55 ASN B CA 1
ATOM 2099 C C . ASN B 1 55 ? 14.039 23.203 4.801 1 95.69 55 ASN B C 1
ATOM 2101 O O . ASN B 1 55 ? 12.844 23.5 4.676 1 95.69 55 ASN B O 1
ATOM 2105 N N . ILE B 1 56 ? 14.961 24.016 5.32 1 95.81 56 ILE B N 1
ATOM 2106 C CA . ILE B 1 56 ? 14.648 25.406 5.656 1 95.81 56 ILE B CA 1
ATOM 2107 C C . ILE B 1 56 ? 15.586 26.344 4.895 1 95.81 56 ILE B C 1
ATOM 2109 O O . ILE B 1 56 ? 16.797 26.312 5.102 1 95.81 56 ILE B O 1
ATOM 2113 N N . THR B 1 57 ? 14.953 27.141 4.086 1 96.31 57 THR B N 1
ATOM 2114 C CA . THR B 1 57 ? 15.75 28.062 3.293 1 96.31 57 THR B CA 1
ATOM 2115 C C . THR B 1 57 ? 16.141 29.281 4.121 1 96.31 57 THR B C 1
ATOM 2117 O O . THR B 1 57 ? 15.656 29.484 5.23 1 96.31 57 THR B O 1
ATOM 2120 N N . LYS B 1 58 ? 17.047 30.078 3.555 1 96.44 58 LYS B N 1
ATOM 2121 C CA . LYS B 1 58 ? 17.5 31.297 4.219 1 96.44 58 LYS B CA 1
ATOM 2122 C C . LYS B 1 58 ? 16.344 32.25 4.488 1 96.44 58 LYS B C 1
ATOM 2124 O O . LYS B 1 58 ? 16.344 32.969 5.5 1 96.44 58 LYS B O 1
ATOM 2129 N N . ASP B 1 59 ? 15.352 32.25 3.59 1 96.06 59 ASP B N 1
ATOM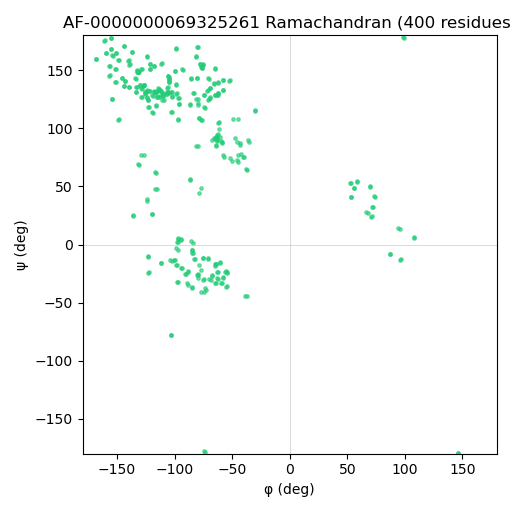 2130 C CA . ASP B 1 59 ? 14.219 33.156 3.711 1 96.06 59 ASP B CA 1
ATOM 2131 C C . ASP B 1 59 ? 13.148 32.594 4.637 1 96.06 59 ASP B C 1
ATOM 2133 O O . ASP B 1 59 ? 12.086 33.188 4.801 1 96.06 59 ASP B O 1
ATOM 2137 N N . GLY B 1 60 ? 13.414 31.438 5.172 1 95.88 60 GLY B N 1
ATOM 2138 C CA . GLY B 1 60 ? 12.547 30.906 6.207 1 95.88 60 GLY B CA 1
ATOM 2139 C C . GLY B 1 60 ? 11.492 29.953 5.664 1 95.88 60 GLY B C 1
ATOM 2140 O O . GLY B 1 60 ? 10.523 29.641 6.359 1 95.88 60 GLY B O 1
ATOM 2141 N N . VAL B 1 61 ? 11.664 29.531 4.445 1 97.5 61 VAL B N 1
ATOM 2142 C CA . VAL B 1 61 ? 10.703 28.594 3.881 1 97.5 61 VAL B CA 1
ATOM 2143 C C . VAL B 1 61 ? 11.008 27.188 4.391 1 97.5 61 VAL B C 1
ATOM 2145 O O . VAL B 1 61 ? 12.125 26.688 4.227 1 97.5 61 VAL B O 1
ATOM 2148 N N . LYS B 1 62 ? 10.016 26.578 5.055 1 97.44 62 LYS B N 1
ATOM 2149 C CA . LYS B 1 62 ? 10.133 25.203 5.52 1 97.44 62 LYS B CA 1
ATOM 2150 C C . LYS B 1 62 ? 9.477 24.234 4.539 1 97.44 62 LYS B C 1
ATOM 2152 O O . LYS B 1 62 ? 8.312 24.422 4.16 1 97.44 62 LYS B O 1
ATOM 2157 N N . SER B 1 63 ? 10.242 23.188 4.082 1 97.56 63 SER B N 1
ATOM 2158 C CA . SER B 1 63 ? 9.648 22.219 3.156 1 97.56 63 SER B CA 1
ATOM 2159 C C . SER B 1 63 ? 9.977 20.797 3.57 1 97.56 63 SER B C 1
ATOM 2161 O O . SER B 1 63 ? 11.07 20.516 4.059 1 97.56 63 SER B O 1
ATOM 2163 N N . PHE B 1 64 ? 9.086 19.938 3.402 1 97.62 64 PHE B N 1
ATOM 2164 C CA . PHE B 1 64 ? 9.266 18.516 3.668 1 97.62 64 PHE B CA 1
ATOM 2165 C C . PHE B 1 64 ? 8.367 17.688 2.77 1 97.62 64 PHE B C 1
ATOM 2167 O O . PHE B 1 64 ? 7.316 18.156 2.326 1 97.62 64 PHE B O 1
ATOM 2174 N N . ARG B 1 65 ? 8.82 16.453 2.461 1 97.75 65 ARG B N 1
ATOM 2175 C CA . ARG B 1 65 ? 8.164 15.539 1.525 1 97.75 65 ARG B CA 1
ATOM 2176 C C . ARG B 1 65 ? 7.434 14.422 2.266 1 97.75 65 ARG B C 1
ATOM 2178 O O . ARG B 1 65 ? 7.926 13.914 3.275 1 97.75 65 ARG B O 1
ATOM 2185 N N . MET B 1 66 ? 6.293 14.062 1.766 1 98.19 66 MET B N 1
ATOM 2186 C CA . MET B 1 66 ? 5.5 13.008 2.395 1 98.19 66 MET B CA 1
ATOM 2187 C C . MET B 1 66 ? 4.578 12.344 1.378 1 98.19 66 MET B C 1
ATOM 2189 O O . MET B 1 66 ? 4.562 12.719 0.205 1 98.19 66 MET B O 1
ATOM 2193 N N . GLY B 1 67 ? 3.844 11.336 1.834 1 98.56 67 GLY B N 1
ATOM 2194 C CA . GLY B 1 67 ? 2.92 10.633 0.957 1 98.56 67 GLY B CA 1
ATOM 2195 C C . GLY B 1 67 ? 1.762 9.992 1.698 1 98.56 67 GLY B C 1
ATOM 2196 O O . GLY B 1 67 ? 1.802 9.859 2.924 1 98.56 67 GLY B O 1
ATOM 2197 N N . VAL B 1 68 ? 0.739 9.672 0.961 1 98.94 68 VAL B N 1
ATOM 2198 C CA . VAL B 1 68 ? -0.444 9 1.489 1 98.94 68 VAL B CA 1
ATOM 2199 C C . VAL B 1 68 ? -0.836 7.844 0.57 1 98.94 68 VAL B C 1
ATOM 2201 O O . VAL B 1 68 ? -0.891 8.008 -0.651 1 98.94 68 VAL B O 1
ATOM 2204 N N . LEU B 1 69 ? -1.058 6.734 1.184 1 98.88 69 LEU B N 1
ATOM 2205 C CA . LEU B 1 69 ? -1.562 5.562 0.481 1 98.88 69 LEU B CA 1
ATOM 2206 C C . LEU B 1 69 ? -2.949 5.18 0.987 1 98.88 69 LEU B C 1
ATOM 2208 O O . LEU B 1 69 ? -3.143 4.977 2.188 1 98.88 69 LEU B O 1
ATOM 2212 N N . GLY B 1 70 ? -3.857 5.047 0.089 1 98.44 70 GLY B N 1
ATOM 2213 C CA . GLY B 1 70 ? -5.227 4.652 0.38 1 98.44 70 GLY B CA 1
ATOM 2214 C C . GLY B 1 70 ? -6.246 5.309 -0.533 1 98.44 70 GLY B C 1
ATOM 2215 O O . GLY B 1 70 ? -5.887 6.129 -1.382 1 98.44 70 GLY B O 1
ATOM 2216 N N . PRO B 1 71 ? -7.473 5.031 -0.337 1 98.25 71 PRO B N 1
ATOM 2217 C CA . PRO B 1 71 ? -8.445 5.371 -1.381 1 98.25 71 PRO B CA 1
ATOM 2218 C C . PRO B 1 71 ? -9.039 6.77 -1.203 1 98.25 71 PRO B C 1
ATOM 2220 O O . PRO B 1 71 ? -9.609 7.324 -2.145 1 98.25 71 PRO B O 1
ATOM 2223 N N . ASN B 1 72 ? -9.062 7.281 0.025 1 98.56 72 ASN B N 1
ATOM 2224 C CA . ASN B 1 72 ? -9.664 8.594 0.245 1 98.56 72 ASN B CA 1
ATOM 2225 C C . ASN B 1 72 ? -9.336 9.133 1.634 1 98.56 72 ASN B C 1
ATOM 2227 O O . ASN B 1 72 ? -8.914 8.383 2.516 1 98.56 72 ASN B O 1
ATOM 2231 N N . ASP B 1 73 ? -9.445 10.406 1.846 1 98.69 73 ASP B N 1
ATOM 2232 C CA . ASP B 1 73 ? -9.555 11.094 3.129 1 98.69 73 ASP B CA 1
ATOM 2233 C C . ASP B 1 73 ? -8.242 11.023 3.902 1 98.69 73 ASP B C 1
ATOM 2235 O O . ASP B 1 73 ? -8.219 10.633 5.07 1 98.69 73 ASP B O 1
ATOM 2239 N N . GLY B 1 74 ? -7.168 11.375 3.203 1 98.81 74 GLY B N 1
ATOM 2240 C CA . GLY B 1 74 ? -5.934 11.609 3.932 1 98.81 74 GLY B CA 1
ATOM 2241 C C . GLY B 1 74 ? -5.91 12.938 4.656 1 98.81 74 GLY B C 1
ATOM 2242 O O . GLY B 1 74 ? -5.754 13.992 4.031 1 98.81 74 GLY B O 1
ATOM 2243 N N . HIS B 1 75 ? -6.02 12.938 5.945 1 98.75 75 HIS B N 1
ATOM 2244 C CA . HIS B 1 75 ? -6.043 14.164 6.738 1 98.75 75 HIS B CA 1
ATOM 2245 C C . HIS B 1 75 ? -4.66 14.484 7.293 1 98.75 75 HIS B C 1
ATOM 2247 O O . HIS B 1 75 ? -4.078 13.68 8.023 1 98.75 75 HIS B O 1
ATOM 2253 N N . LEU B 1 76 ? -4.195 15.594 6.941 1 98.75 76 LEU B N 1
ATOM 2254 C CA . LEU B 1 76 ? -2.98 16.172 7.512 1 98.75 76 LEU B CA 1
ATOM 2255 C C . LEU B 1 76 ? -3.314 17.328 8.438 1 98.75 76 LEU B C 1
ATOM 2257 O O . LEU B 1 76 ? -4.039 18.25 8.047 1 98.75 76 LEU B O 1
ATOM 2261 N N . ARG B 1 77 ? -2.75 17.234 9.578 1 98.25 77 ARG B N 1
ATOM 2262 C CA . ARG B 1 77 ? -3 18.297 10.547 1 98.25 77 ARG B CA 1
ATOM 2263 C C . ARG B 1 77 ? -1.708 19.016 10.898 1 98.25 77 ARG B C 1
ATOM 2265 O O . ARG B 1 77 ? -0.688 18.391 11.18 1 98.25 77 ARG B O 1
ATOM 2272 N N . LEU B 1 78 ? -1.787 20.312 10.859 1 98.31 78 LEU B N 1
ATOM 2273 C CA . LEU B 1 78 ? -0.691 21.172 11.297 1 98.31 78 LEU B CA 1
ATOM 2274 C C . LEU B 1 78 ? -1.057 21.906 12.586 1 98.31 78 LEU B C 1
ATOM 2276 O O . LEU B 1 78 ? -2.086 22.578 12.656 1 98.31 78 LEU B O 1
ATOM 2280 N N . ALA B 1 79 ? -0.208 21.734 13.594 1 98.12 79 ALA B N 1
ATOM 2281 C CA . ALA B 1 79 ? -0.51 22.281 14.914 1 98.12 79 ALA B CA 1
ATOM 2282 C C . ALA B 1 79 ? 0.739 22.859 15.562 1 98.12 79 ALA B C 1
ATOM 2284 O O . ALA B 1 79 ? 1.86 22.469 15.242 1 98.12 79 ALA B O 1
ATOM 2285 N N . PRO B 1 80 ? 0.491 23.812 16.469 1 97.38 80 PRO B N 1
ATOM 2286 C CA . PRO B 1 80 ? 1.634 24.406 17.172 1 97.38 80 PRO B CA 1
ATOM 2287 C C . PRO B 1 80 ? 2.094 23.562 18.359 1 97.38 80 PRO B C 1
ATOM 2289 O O . PRO B 1 80 ? 3.164 23.812 18.922 1 97.38 80 PRO B O 1
ATOM 2292 N N . THR B 1 81 ? 1.272 22.562 18.766 1 97 81 THR B N 1
ATOM 2293 C CA . THR B 1 81 ? 1.599 21.75 19.938 1 97 81 THR B CA 1
ATOM 2294 C C . THR B 1 81 ? 1.324 20.281 19.672 1 97 81 THR B C 1
ATOM 2296 O O . THR B 1 81 ? 0.644 19.922 18.703 1 97 81 THR B O 1
ATOM 2299 N N . MET B 1 82 ? 1.86 19.5 20.547 1 95.75 82 MET B N 1
ATOM 2300 C CA . MET B 1 82 ? 1.732 18.047 20.406 1 95.75 82 MET B CA 1
ATOM 2301 C C . MET B 1 82 ? 0.348 17.578 20.828 1 95.75 82 MET B C 1
ATOM 2303 O O . MET B 1 82 ? -0.072 16.469 20.484 1 95.75 82 MET B O 1
ATOM 2307 N N . PHE B 1 83 ? -0.322 18.359 21.625 1 95.56 83 PHE B N 1
ATOM 2308 C CA . PHE B 1 83 ? -1.647 18.016 22.109 1 95.56 83 PHE B CA 1
ATOM 2309 C C . PHE B 1 83 ? -2.646 19.125 21.828 1 95.56 83 PHE B C 1
ATOM 2311 O O . PHE B 1 83 ? -3.117 19.797 22.766 1 95.56 83 PHE B O 1
ATOM 2318 N N . PRO B 1 84 ? -3.064 19.188 20.547 1 96.19 84 PRO B N 1
ATOM 2319 C CA . PRO B 1 84 ? -3.875 20.344 20.172 1 96.19 84 PRO B CA 1
ATOM 2320 C C . PRO B 1 84 ? -5.363 20.141 20.438 1 96.19 84 PRO B C 1
ATOM 2322 O O . PRO B 1 84 ? -6.191 20.391 19.547 1 96.19 84 PRO B O 1
ATOM 2325 N N . TYR B 1 85 ? -5.754 19.828 21.703 1 95.19 85 TYR B N 1
ATOM 2326 C CA . TYR B 1 85 ? -7.145 19.578 22.062 1 95.19 85 TYR B CA 1
ATOM 2327 C C . TYR B 1 85 ? -7.633 20.562 23.109 1 95.19 85 TYR B C 1
ATOM 2329 O O . TYR B 1 85 ? -8.453 20.219 23.953 1 95.19 85 TYR B O 1
ATOM 2337 N N . ASP B 1 86 ? -7.047 21.656 23.125 1 94.56 86 ASP B N 1
ATOM 2338 C CA . ASP B 1 86 ? -7.375 22.719 24.062 1 94.56 86 ASP B CA 1
ATOM 2339 C C . ASP B 1 86 ? -7.723 24.016 23.312 1 94.56 86 ASP B C 1
ATOM 2341 O O . ASP B 1 86 ? -7.309 25.094 23.734 1 94.56 86 ASP B O 1
ATOM 2345 N N . GLN B 1 87 ? -8.391 23.922 22.25 1 93.94 87 GLN B N 1
ATOM 2346 C CA . GLN B 1 87 ? -8.82 25.031 21.391 1 93.94 87 GLN B CA 1
ATOM 2347 C C . GLN B 1 87 ? -7.633 25.719 20.734 1 93.94 87 GLN B C 1
ATOM 2349 O O . GLN B 1 87 ? -7.672 26.922 20.469 1 93.94 87 GLN B O 1
ATOM 2354 N N . THR B 1 88 ? -6.68 24.875 20.609 1 95.06 88 THR B N 1
ATOM 2355 C CA . THR B 1 88 ? -5.547 25.344 19.812 1 95.06 88 THR B CA 1
ATOM 2356 C C . THR B 1 88 ? -5.934 25.469 18.344 1 95.06 88 THR B C 1
ATOM 2358 O O . THR B 1 88 ? -6.609 24.609 17.797 1 95.06 88 THR B O 1
ATOM 2361 N N . GLU B 1 89 ? -5.508 26.641 17.734 1 96.31 89 GLU B N 1
ATOM 2362 C CA . GLU B 1 89 ? -5.777 26.844 16.312 1 96.31 89 GLU B CA 1
ATOM 2363 C C . GLU B 1 89 ? -4.902 25.922 15.461 1 96.31 89 GLU B C 1
ATOM 2365 O O . GLU B 1 89 ? -3.693 25.828 15.68 1 96.31 89 GLU B O 1
ATOM 2370 N N . MET B 1 90 ? -5.617 25.266 14.484 1 97.44 90 MET B N 1
ATOM 2371 C CA . MET B 1 90 ? -4.914 24.312 13.641 1 97.44 90 MET B CA 1
ATOM 2372 C C . MET B 1 90 ? -5.395 24.406 12.195 1 97.44 90 MET B C 1
ATOM 2374 O O . MET B 1 90 ? -6.461 24.953 11.922 1 97.44 90 MET B O 1
ATOM 2378 N N . ASN B 1 91 ? -4.543 23.938 11.344 1 98.25 91 ASN B N 1
ATOM 2379 C CA . ASN B 1 91 ? -4.949 23.672 9.961 1 98.25 91 ASN B CA 1
ATOM 2380 C C . ASN B 1 91 ? -5.121 22.172 9.703 1 98.25 91 ASN B C 1
ATOM 2382 O O . ASN B 1 91 ? -4.355 21.359 10.227 1 98.25 91 ASN B O 1
ATOM 2386 N N . GLU B 1 92 ? -6.078 21.875 8.898 1 98.38 92 GLU B N 1
ATOM 2387 C CA . GLU B 1 92 ? -6.234 20.516 8.391 1 98.38 92 GLU B CA 1
ATOM 2388 C C . GLU B 1 92 ? -6.371 20.516 6.867 1 98.38 92 GLU B C 1
ATOM 2390 O O . GLU B 1 92 ? -7.168 21.266 6.309 1 98.38 92 GLU B O 1
ATOM 2395 N N . ILE B 1 93 ? -5.562 19.766 6.285 1 98.81 93 ILE B N 1
ATOM 2396 C CA . ILE B 1 93 ? -5.656 19.484 4.855 1 98.81 93 ILE B CA 1
ATOM 2397 C C . ILE B 1 93 ? -6.266 18.109 4.629 1 98.81 93 ILE B C 1
ATOM 2399 O O . ILE B 1 93 ? -5.688 17.094 5.031 1 98.81 93 ILE B O 1
ATOM 2403 N N . VAL B 1 94 ? -7.441 18.078 4.043 1 98.81 94 VAL B N 1
ATOM 2404 C CA . VAL B 1 94 ? -8.102 16.828 3.699 1 98.81 94 VAL B CA 1
ATOM 2405 C C . VAL B 1 94 ? -7.832 16.5 2.232 1 98.81 94 VAL B C 1
ATOM 2407 O O . VAL B 1 94 ? -8.406 17.109 1.334 1 98.81 94 VAL B O 1
ATOM 2410 N N . LEU B 1 95 ? -6.996 15.516 2.053 1 98.75 95 LEU B N 1
ATOM 2411 C CA . LEU B 1 95 ? -6.648 15.094 0.701 1 98.75 95 LEU B CA 1
ATOM 2412 C C . LEU B 1 95 ? -7.652 14.078 0.17 1 98.75 95 LEU B C 1
ATOM 2414 O O . LEU B 1 95 ? -7.828 13.008 0.756 1 98.75 95 LEU B O 1
ATOM 2418 N N . SER B 1 96 ? -8.297 14.445 -0.962 1 98.19 96 SER B N 1
ATOM 2419 C CA . SER B 1 96 ? -9.195 13.57 -1.7 1 98.19 96 SER B CA 1
ATOM 2420 C C . SER B 1 96 ? -10.312 13.047 -0.802 1 98.19 96 SER B C 1
ATOM 2422 O O . SER B 1 96 ? -10.539 11.836 -0.734 1 98.19 96 SER B O 1
ATOM 2424 N N . GLY B 1 97 ? -10.914 13.93 -0.1 1 98.38 97 GLY B N 1
ATOM 2425 C CA . GLY B 1 97 ? -12.086 13.594 0.686 1 98.38 97 GLY B CA 1
ATOM 2426 C C . GLY B 1 97 ? -13.328 13.391 -0.158 1 98.38 97 GLY B C 1
ATOM 2427 O O . GLY B 1 97 ? -13.25 13.352 -1.388 1 98.38 97 GLY B O 1
ATOM 2428 N N . TRP B 1 98 ? -14.461 13.125 0.572 1 97.88 98 TRP B N 1
ATOM 2429 C CA . TRP B 1 98 ? -15.758 12.977 -0.081 1 97.88 98 TRP B CA 1
ATOM 2430 C C . TRP B 1 98 ? -15.688 11.961 -1.218 1 97.88 98 TRP B C 1
ATOM 2432 O O . TRP B 1 98 ? -16.078 12.258 -2.35 1 97.88 98 TRP B O 1
ATOM 2442 N N . GLY B 1 99 ? -15.18 10.805 -0.846 1 97.12 99 GLY B N 1
ATOM 2443 C CA . GLY B 1 99 ? -15.086 9.727 -1.816 1 97.12 99 GLY B CA 1
ATOM 2444 C C . GLY B 1 99 ? -14.008 9.961 -2.865 1 97.12 99 GLY B C 1
ATOM 2445 O O . GLY B 1 99 ? -14.211 9.656 -4.043 1 97.12 99 GLY B O 1
ATOM 2446 N N . ASN B 1 100 ? -12.984 10.609 -2.484 1 98.44 100 ASN B N 1
ATOM 2447 C CA . ASN B 1 100 ? -11.844 10.805 -3.369 1 98.44 100 ASN B CA 1
ATOM 2448 C C . ASN B 1 100 ? -12.148 11.82 -4.465 1 98.44 100 ASN B C 1
ATOM 2450 O O . ASN B 1 100 ? -11.758 11.633 -5.617 1 98.44 100 ASN B O 1
ATOM 2454 N N . THR B 1 101 ? -12.805 12.906 -4.141 1 98.44 101 THR B N 1
ATOM 2455 C CA . THR B 1 101 ? -13.219 13.812 -5.211 1 98.44 101 THR B CA 1
ATOM 2456 C C . THR B 1 101 ? -12.656 15.211 -4.98 1 98.44 101 THR B C 1
ATOM 2458 O O . THR B 1 101 ? -12.555 16.016 -5.918 1 98.44 101 THR B O 1
ATOM 2461 N N . LYS B 1 102 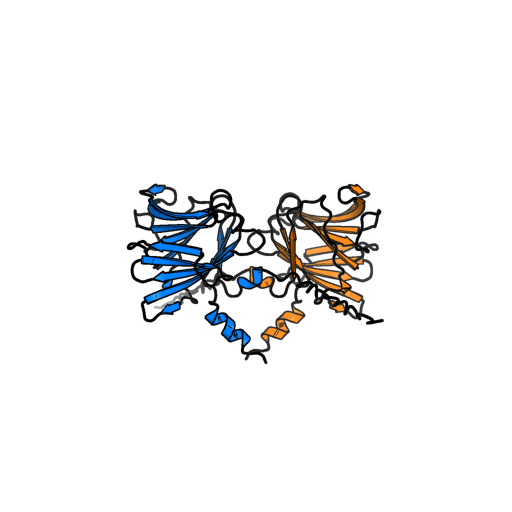? -12.352 15.547 -3.713 1 98.44 102 LYS B N 1
ATOM 2462 C CA . LYS B 1 102 ? -11.891 16.922 -3.537 1 98.44 102 LYS B CA 1
ATOM 2463 C C . LYS B 1 102 ? -10.891 17.016 -2.389 1 98.44 102 LYS B C 1
ATOM 2465 O O . LYS B 1 102 ? -10.844 16.156 -1.519 1 98.44 102 LYS B O 1
ATOM 2470 N N . THR B 1 103 ? -10.125 18.047 -2.422 1 98.81 103 THR B N 1
ATOM 2471 C CA . THR B 1 103 ? -9.211 18.453 -1.355 1 98.81 103 THR B CA 1
ATOM 2472 C C . THR B 1 103 ? -9.688 19.75 -0.714 1 98.81 103 THR B C 1
ATOM 2474 O O . THR B 1 103 ? -10.055 20.703 -1.415 1 98.81 103 THR B O 1
ATOM 2477 N N . VAL B 1 104 ? -9.719 19.75 0.593 1 98.81 104 VAL B N 1
ATOM 2478 C CA . VAL B 1 104 ? -10.195 20.906 1.343 1 98.81 104 VAL B CA 1
ATOM 2479 C C . VAL B 1 104 ? -9.188 21.281 2.432 1 98.81 104 VAL B C 1
ATOM 2481 O O . VAL B 1 104 ? -8.641 20.391 3.102 1 98.81 104 VAL B O 1
ATOM 2484 N N . VAL B 1 105 ? -8.93 22.562 2.59 1 98.88 105 VAL B N 1
ATOM 2485 C CA . VAL B 1 105 ? -8.125 23.062 3.697 1 98.88 105 VAL B CA 1
ATOM 2486 C C . VAL B 1 105 ? -9.016 23.844 4.672 1 98.88 105 VAL B C 1
ATOM 2488 O O . VAL B 1 105 ? -9.789 24.703 4.262 1 98.88 105 VAL B O 1
ATOM 2491 N N . ARG B 1 106 ? -8.906 23.516 5.914 1 98.31 106 ARG B N 1
ATOM 2492 C CA . ARG B 1 106 ? -9.711 24.234 6.898 1 98.31 106 ARG B CA 1
ATOM 2493 C C . ARG B 1 106 ? -8.859 24.672 8.078 1 98.31 106 ARG B C 1
ATOM 2495 O O . ARG B 1 106 ? -7.824 24.078 8.375 1 98.31 106 ARG B O 1
ATOM 2502 N N . HIS B 1 107 ? -9.25 25.734 8.602 1 98.31 107 HIS B N 1
ATOM 2503 C CA . HIS B 1 107 ? -8.797 26.266 9.891 1 98.31 107 HIS B CA 1
ATOM 2504 C C . HIS B 1 107 ? -9.836 26 10.984 1 98.31 107 HIS B C 1
ATOM 2506 O O . HIS B 1 107 ? -11.023 26.281 10.789 1 98.31 107 HIS B O 1
ATOM 2512 N N . TYR B 1 108 ? -9.375 25.391 12.109 1 96.81 108 TYR B N 1
ATOM 2513 C CA . TYR B 1 108 ? -10.336 25.062 13.164 1 96.81 108 TYR B CA 1
ATOM 2514 C C . TYR B 1 108 ? -9.625 24.828 14.492 1 96.81 108 TYR B C 1
ATOM 2516 O O . TYR B 1 108 ? -8.398 24.922 14.57 1 96.81 108 TYR B O 1
ATOM 2524 N N . THR B 1 109 ? -10.398 24.641 15.477 1 97.06 109 THR B N 1
ATOM 2525 C CA . THR B 1 109 ? -9.906 24.234 16.781 1 97.06 109 THR B CA 1
ATOM 2526 C C . THR B 1 109 ? -10.594 22.938 17.234 1 97.06 109 THR B C 1
ATOM 2528 O O . THR B 1 109 ? -11.555 22.5 16.609 1 97.06 109 THR B O 1
ATOM 2531 N N . ARG B 1 110 ? -9.938 22.328 18.188 1 96.12 110 ARG B N 1
ATOM 2532 C CA . ARG B 1 110 ? -10.547 21.156 18.812 1 96.12 110 ARG B CA 1
ATOM 2533 C C . ARG B 1 110 ? -10.547 21.297 20.328 1 96.12 110 ARG B C 1
ATOM 2535 O O . ARG B 1 110 ? -9.617 21.859 20.906 1 96.12 110 ARG B O 1
ATOM 2542 N N . THR B 1 111 ? -11.594 20.641 20.953 1 96 111 THR B N 1
ATOM 2543 C CA . THR B 1 111 ? -11.648 20.594 22.406 1 96 111 THR B CA 1
ATOM 2544 C C . THR B 1 111 ? -11.414 19.172 22.906 1 96 111 THR B C 1
ATOM 2546 O O . THR B 1 111 ? -11.227 18.953 24.109 1 96 111 THR B O 1
ATOM 2549 N N . SER B 1 112 ? -11.523 18.281 22.109 1 95.44 112 SER B N 1
ATOM 2550 C CA . SER B 1 112 ? -11.234 16.859 22.281 1 95.44 112 SER B CA 1
ATOM 2551 C C . SER B 1 112 ? -10.922 16.188 20.938 1 95.44 112 SER B C 1
ATOM 2553 O O . SER B 1 112 ? -11.062 16.812 19.891 1 95.44 112 SER B O 1
ATOM 2555 N N . PRO B 1 113 ? -10.422 14.984 20.938 1 93.94 113 PRO B N 1
ATOM 2556 C CA . PRO B 1 113 ? -10.203 14.297 19.672 1 93.94 113 PRO B CA 1
ATOM 2557 C C . PRO B 1 113 ? -11.469 14.219 18.812 1 93.94 113 PRO B C 1
ATOM 2559 O O . PRO B 1 113 ? -11.391 14.211 17.594 1 93.94 113 PRO B O 1
ATOM 2562 N N . GLU B 1 114 ? -12.594 14.289 19.406 1 94.38 114 GLU B N 1
ATOM 2563 C CA . GLU B 1 114 ? -13.852 14.031 18.703 1 94.38 114 GLU B CA 1
ATOM 2564 C C . GLU B 1 114 ? -14.547 15.328 18.312 1 94.38 114 GLU B C 1
ATOM 2566 O O . GLU B 1 114 ? -15.469 15.328 17.5 1 94.38 114 GLU B O 1
ATOM 2571 N N . GLU B 1 115 ? -14.062 16.391 18.906 1 94.31 115 GLU B N 1
ATOM 2572 C CA . GLU B 1 115 ? -14.859 17.609 18.781 1 94.31 115 GLU B CA 1
ATOM 2573 C C . GLU B 1 115 ? -14.07 18.719 18.078 1 94.31 115 GLU B C 1
ATOM 2575 O O . GLU B 1 115 ? -13.133 19.281 18.656 1 94.31 115 GLU B O 1
ATOM 2580 N N . GLN B 1 116 ? -14.547 19.047 16.922 1 91.88 116 GLN B N 1
ATOM 2581 C CA . GLN B 1 116 ? -14.055 20.188 16.172 1 91.88 116 GLN B CA 1
ATOM 2582 C C . GLN B 1 116 ? -14.969 21.406 16.344 1 91.88 116 GLN B C 1
ATOM 2584 O O . GLN B 1 116 ? -16.188 21.266 16.359 1 91.88 116 GLN B O 1
ATOM 2589 N N . VAL B 1 117 ? -14.281 22.5 16.516 1 92.56 117 VAL B N 1
ATOM 2590 C CA . VAL B 1 117 ? -15.016 23.734 16.75 1 92.56 117 VAL B CA 1
ATOM 2591 C C . VAL B 1 117 ? -14.484 24.828 15.836 1 92.56 117 VAL B C 1
ATOM 2593 O O . VAL B 1 117 ? -13.32 24.812 15.43 1 92.56 117 VAL B O 1
ATOM 2596 N N . ASP B 1 118 ? -15.383 25.828 15.391 1 92.81 118 ASP B N 1
ATOM 2597 C CA . ASP B 1 118 ? -15.031 27.062 14.688 1 92.81 118 ASP B CA 1
ATOM 2598 C C . ASP B 1 118 ? -14.281 26.75 13.391 1 92.81 118 ASP B C 1
ATOM 2600 O O . ASP B 1 118 ? -13.203 27.312 13.148 1 92.81 118 ASP B O 1
ATOM 2604 N N . GLU B 1 119 ? -14.859 25.969 12.586 1 95.5 119 GLU B N 1
ATOM 2605 C CA . GLU B 1 119 ? -14.227 25.562 11.336 1 95.5 119 GLU B CA 1
ATOM 2606 C C . GLU B 1 119 ? -14.461 26.594 10.242 1 95.5 119 GLU B C 1
ATOM 2608 O O . GLU B 1 119 ? -15.586 27.047 10.039 1 95.5 119 GLU B O 1
ATOM 2613 N N . VAL B 1 120 ? -13.398 26.984 9.578 1 97.81 120 VAL B N 1
ATOM 2614 C CA . VAL B 1 120 ? -13.453 27.844 8.406 1 97.81 120 VAL B CA 1
ATOM 2615 C C . VAL B 1 120 ? -12.719 27.188 7.242 1 97.81 120 VAL B C 1
ATOM 2617 O O . VAL B 1 120 ? -11.578 26.734 7.395 1 97.81 120 VAL B O 1
ATOM 2620 N N . VAL B 1 121 ? -13.367 27.109 6.047 1 98.56 121 VAL B N 1
ATOM 2621 C CA . VAL B 1 121 ? -12.727 26.562 4.855 1 98.56 121 VAL B CA 1
ATOM 2622 C C . VAL B 1 121 ? -11.82 27.609 4.219 1 98.56 121 VAL B C 1
ATOM 2624 O O . VAL B 1 121 ? -12.266 28.734 3.926 1 98.56 121 VAL B O 1
ATOM 2627 N N . LEU B 1 122 ? -10.617 27.203 4.062 1 98.69 122 LEU B N 1
ATOM 2628 C CA . LEU B 1 122 ? -9.656 28.141 3.492 1 98.69 122 LEU B CA 1
ATOM 2629 C C . LEU B 1 122 ? -9.492 27.906 1.994 1 98.69 122 LEU B C 1
ATOM 2631 O O . LEU B 1 122 ? -9.164 28.828 1.248 1 98.69 122 LEU B O 1
ATOM 2635 N N . GLN B 1 123 ? -9.609 26.719 1.543 1 98.56 123 GLN B N 1
ATOM 2636 C CA . GLN B 1 123 ? -9.43 26.344 0.144 1 98.56 123 GLN B CA 1
ATOM 2637 C C . GLN B 1 123 ? -10.18 25.062 -0.182 1 98.56 123 GLN B C 1
ATOM 2639 O O . GLN B 1 123 ? -10.305 24.172 0.67 1 98.56 123 GLN B O 1
ATOM 2644 N N . GLU B 1 124 ? -10.695 24.953 -1.373 1 98.25 124 GLU B N 1
ATOM 2645 C CA . GLU B 1 124 ? -11.328 23.75 -1.909 1 98.25 124 GLU B CA 1
ATOM 2646 C C . GLU B 1 124 ? -10.945 23.531 -3.371 1 98.25 124 GLU B C 1
ATOM 2648 O O . GLU B 1 124 ? -10.914 24.469 -4.16 1 98.25 124 GLU B O 1
ATOM 2653 N N . LEU B 1 125 ? -10.617 22.266 -3.686 1 98 125 LEU B N 1
ATOM 2654 C CA . LEU B 1 125 ? -10.195 21.906 -5.035 1 98 125 LEU B CA 1
ATOM 2655 C C . LEU B 1 125 ? -10.727 20.531 -5.426 1 98 125 LEU B C 1
ATOM 2657 O O . LEU B 1 125 ? -10.719 19.594 -4.613 1 98 125 LEU B O 1
ATOM 2661 N N . LYS B 1 126 ? -11.133 20.484 -6.703 1 97.88 126 LYS B N 1
ATOM 2662 C CA . LYS B 1 126 ? -11.508 19.172 -7.219 1 97.88 126 LYS B CA 1
ATOM 2663 C C . LYS B 1 126 ? -10.273 18.312 -7.473 1 97.88 126 LYS B C 1
ATOM 2665 O O . LYS B 1 126 ? -9.391 18.688 -8.242 1 97.88 126 LYS B O 1
ATOM 2670 N N . THR B 1 127 ? -10.148 17.172 -6.773 1 97.38 127 THR B N 1
ATOM 2671 C CA . THR B 1 127 ? -9.031 16.25 -6.926 1 97.38 127 THR B CA 1
ATOM 2672 C C . THR B 1 127 ? -9.539 14.82 -7.082 1 97.38 127 THR B C 1
ATOM 2674 O O . THR B 1 127 ? -9.234 13.953 -6.258 1 97.38 127 THR B O 1
ATOM 2677 N N . ILE B 1 128 ? -10.148 14.578 -8.203 1 97.38 128 ILE B N 1
ATOM 2678 C CA . ILE B 1 128 ? -10.82 13.305 -8.422 1 97.38 128 ILE B CA 1
ATOM 2679 C C . ILE B 1 128 ? -9.781 12.195 -8.586 1 97.38 128 ILE B C 1
ATOM 2681 O O . ILE B 1 128 ? -8.875 12.305 -9.422 1 97.38 128 ILE B O 1
ATOM 2685 N N . GLY B 1 129 ? -9.836 11.172 -7.82 1 97.38 129 GLY B N 1
ATOM 2686 C CA . GLY B 1 129 ? -9.047 9.969 -7.98 1 97.38 129 GLY B CA 1
ATOM 2687 C C . GLY B 1 129 ? -7.582 10.164 -7.645 1 97.38 129 GLY B C 1
ATOM 2688 O O . GLY B 1 129 ? -6.715 9.469 -8.172 1 97.38 129 GLY B O 1
ATOM 2689 N N . MET B 1 130 ? -7.324 11.125 -6.844 1 97.94 130 MET B N 1
ATOM 2690 C CA . MET B 1 130 ? -5.934 11.453 -6.543 1 97.94 130 MET B CA 1
ATOM 2691 C C . MET B 1 130 ? -5.312 10.398 -5.633 1 97.94 130 MET B C 1
ATOM 2693 O O . MET B 1 130 ? -4.145 10.039 -5.797 1 97.94 130 MET B O 1
ATOM 2697 N N . LEU B 1 131 ? -6.102 9.922 -4.68 1 98.5 131 LEU B N 1
ATOM 2698 C CA . LEU B 1 131 ? -5.598 8.867 -3.799 1 98.5 131 LEU B CA 1
ATOM 2699 C C . LEU B 1 131 ? -5.957 7.488 -4.336 1 98.5 131 LEU B C 1
ATOM 2701 O O . LEU B 1 131 ? -6.949 7.336 -5.055 1 98.5 131 LEU B O 1
ATOM 2705 N N . SER B 1 132 ? -5.098 6.539 -4.016 1 98.12 132 SER B N 1
ATOM 2706 C CA . SER B 1 132 ? -5.262 5.191 -4.555 1 98.12 132 SER B CA 1
ATOM 2707 C C . SER B 1 132 ? -4.578 4.156 -3.666 1 98.12 132 SER B C 1
ATOM 2709 O O . SER B 1 132 ? -3.602 4.465 -2.982 1 98.12 132 SER B O 1
ATOM 2711 N N . TYR B 1 133 ? -5.172 2.916 -3.797 1 97.25 133 TYR B N 1
ATOM 2712 C CA . TYR B 1 133 ? -4.5 1.799 -3.143 1 97.25 133 TYR B CA 1
ATOM 2713 C C . TYR B 1 133 ? -3.258 1.382 -3.92 1 97.25 133 TYR B C 1
ATOM 2715 O O . TYR B 1 133 ? -2.426 0.625 -3.412 1 97.25 133 TYR B O 1
ATOM 2723 N N . PHE B 1 134 ? -3.074 1.866 -5.121 1 98 134 PHE B N 1
ATOM 2724 C CA . PHE B 1 134 ? -2.115 1.257 -6.031 1 98 134 PHE B CA 1
ATOM 2725 C C . PHE B 1 134 ? -0.844 2.092 -6.117 1 98 134 PHE B C 1
ATOM 2727 O O . PHE B 1 134 ? 0.178 1.627 -6.625 1 98 134 PHE B O 1
ATOM 2734 N N . LYS B 1 135 ? -0.958 3.238 -5.629 1 97.75 135 LYS B N 1
ATOM 2735 C CA . LYS B 1 135 ? 0.158 4.176 -5.738 1 97.75 135 LYS B CA 1
ATOM 2736 C C . LYS B 1 135 ? 0.119 5.207 -4.613 1 97.75 135 LYS B C 1
ATOM 2738 O O . LYS B 1 135 ? -0.894 5.883 -4.418 1 97.75 135 LYS B O 1
ATOM 2743 N N . PRO B 1 136 ? 1.272 5.293 -3.873 1 98.5 136 PRO B N 1
ATOM 2744 C CA . PRO B 1 136 ? 1.325 6.406 -2.924 1 98.5 136 PRO B CA 1
ATOM 2745 C C . PRO B 1 136 ? 1.255 7.77 -3.607 1 98.5 136 PRO B C 1
ATOM 2747 O O . PRO B 1 136 ? 1.912 7.988 -4.629 1 98.5 136 PRO B O 1
ATOM 2750 N N . PHE B 1 137 ? 0.363 8.609 -3.096 1 98.75 137 PHE B N 1
ATOM 2751 C CA . PHE B 1 137 ? 0.353 10.008 -3.52 1 98.75 137 PHE B CA 1
ATOM 2752 C C . PHE B 1 137 ? 1.451 10.789 -2.814 1 98.75 137 PHE B C 1
ATOM 2754 O O . PHE B 1 137 ? 1.339 11.102 -1.626 1 98.75 137 PHE B O 1
ATOM 2761 N N . MET B 1 138 ? 2.484 11.164 -3.578 1 98.44 138 MET B N 1
ATOM 2762 C CA . MET B 1 138 ? 3.658 11.82 -3.006 1 98.44 138 MET B CA 1
ATOM 2763 C C . MET B 1 138 ? 3.658 13.312 -3.322 1 98.44 138 MET B C 1
ATOM 2765 O O . MET B 1 138 ? 3.354 13.711 -4.445 1 98.44 138 MET B O 1
ATOM 2769 N N . PHE B 1 139 ? 4.074 14.055 -2.275 1 98.5 139 PHE B N 1
ATOM 2770 C CA . PHE B 1 139 ? 4.059 15.5 -2.461 1 98.5 139 PHE B CA 1
ATOM 2771 C C . PHE B 1 139 ? 4.988 16.188 -1.464 1 98.5 139 PHE B C 1
ATOM 2773 O O . PHE B 1 139 ? 5.457 15.555 -0.514 1 98.5 139 PHE B O 1
ATOM 2780 N N . THR B 1 140 ? 5.27 17.438 -1.765 1 98.12 140 THR B N 1
ATOM 2781 C CA . THR B 1 140 ? 6.043 18.297 -0.876 1 98.12 140 THR B CA 1
ATOM 2782 C C . THR B 1 140 ? 5.18 19.438 -0.339 1 98.12 140 THR B C 1
ATOM 2784 O O . THR B 1 140 ? 4.406 20.031 -1.083 1 98.12 140 THR B O 1
ATOM 2787 N N . ILE B 1 141 ? 5.266 19.641 0.92 1 98.44 141 ILE B N 1
ATOM 2788 C CA . ILE B 1 141 ? 4.648 20.797 1.544 1 98.44 141 ILE B CA 1
ATOM 2789 C C . ILE B 1 141 ? 5.691 21.906 1.741 1 98.44 141 ILE B C 1
ATOM 2791 O O . ILE B 1 141 ? 6.797 21.641 2.227 1 98.44 141 ILE B O 1
ATOM 2795 N N . ALA B 1 142 ? 5.332 23.094 1.305 1 98.38 142 ALA B N 1
ATOM 2796 C CA . ALA B 1 142 ? 6.152 24.266 1.568 1 98.38 142 ALA B CA 1
ATOM 2797 C C . ALA B 1 142 ? 5.371 25.312 2.365 1 98.38 142 ALA B C 1
ATOM 2799 O O . ALA B 1 142 ? 4.254 25.688 1.989 1 98.38 142 ALA B O 1
ATOM 2800 N N . ILE B 1 143 ? 5.961 25.75 3.426 1 98.31 143 ILE B N 1
ATOM 2801 C CA . ILE B 1 143 ? 5.363 26.766 4.285 1 98.31 143 ILE B CA 1
ATOM 2802 C C . ILE B 1 143 ? 6.227 28.016 4.273 1 98.31 143 ILE B C 1
ATOM 2804 O O . ILE B 1 143 ? 7.387 27.984 4.691 1 98.31 143 ILE B O 1
ATOM 2808 N N . TYR B 1 144 ? 5.633 29.047 3.85 1 97.69 144 TYR B N 1
ATOM 2809 C CA . TYR B 1 144 ? 6.348 30.312 3.691 1 97.69 144 TYR B CA 1
ATOM 2810 C C . TYR B 1 144 ? 6.086 31.234 4.871 1 97.69 144 TYR B C 1
ATOM 2812 O O . TYR B 1 144 ? 5.027 31.172 5.5 1 97.69 144 TYR B O 1
ATOM 2820 N N . PRO B 1 145 ? 7.199 32 5.047 1 95.62 145 PRO B N 1
ATOM 2821 C CA . PRO B 1 145 ? 6.859 33.062 5.992 1 95.62 145 PRO B CA 1
ATOM 2822 C C . PRO B 1 145 ? 5.602 33.844 5.586 1 95.62 145 PRO B C 1
ATOM 2824 O O . PRO B 1 145 ? 5.363 34.062 4.395 1 95.62 145 PRO B O 1
ATOM 2827 N N . GLY B 1 146 ? 4.754 34.219 6.504 1 95 146 GLY B N 1
ATOM 2828 C CA . GLY B 1 146 ? 3.531 34.969 6.215 1 95 146 GLY B CA 1
ATOM 2829 C C . GLY B 1 146 ? 2.311 34.062 6.105 1 95 146 GLY B C 1
ATOM 2830 O O . GLY B 1 146 ? 1.188 34.562 5.953 1 95 146 GLY B O 1
ATOM 2831 N N . GLY B 1 147 ? 2.51 32.812 6.02 1 97.62 147 GLY B N 1
ATOM 2832 C CA . GLY B 1 147 ? 1.388 31.906 6.18 1 97.62 147 GLY B CA 1
ATOM 2833 C C . GLY B 1 147 ? 0.958 31.25 4.875 1 97.62 147 GLY B C 1
ATOM 2834 O O . GLY B 1 147 ? -0.076 30.594 4.82 1 97.62 147 GLY B O 1
ATOM 2835 N N . LEU B 1 148 ? 1.735 31.516 3.832 1 98.44 148 LEU B N 1
ATOM 2836 C CA . LEU B 1 148 ? 1.455 30.828 2.582 1 98.44 148 LEU B CA 1
ATOM 2837 C C . LEU B 1 148 ? 1.903 29.359 2.658 1 98.44 148 LEU B C 1
ATOM 2839 O O . LEU B 1 148 ? 3.02 29.078 3.1 1 98.44 148 LEU B O 1
ATOM 2843 N N . VAL B 1 149 ? 0.986 28.469 2.305 1 98.81 149 VAL B N 1
ATOM 2844 C CA . VAL B 1 149 ? 1.292 27.031 2.258 1 98.81 149 VAL B CA 1
ATOM 2845 C C . VAL B 1 149 ? 1.027 26.5 0.855 1 98.81 149 VAL B C 1
ATOM 2847 O O . VAL B 1 149 ? -0.02 26.766 0.264 1 98.81 149 VAL B O 1
ATOM 2850 N N . GLN B 1 150 ? 2 25.75 0.358 1 98.75 150 GLN B N 1
ATOM 2851 C CA . GLN B 1 150 ? 1.872 25.141 -0.965 1 98.75 150 GLN B CA 1
ATOM 2852 C C . GLN B 1 150 ? 2.125 23.641 -0.912 1 98.75 150 GLN B C 1
ATOM 2854 O O . GLN B 1 150 ? 3.016 23.188 -0.195 1 98.75 150 GLN B O 1
ATOM 2859 N N . LEU B 1 151 ? 1.297 22.906 -1.627 1 98.69 151 LEU B N 1
ATOM 2860 C CA . LEU B 1 151 ? 1.544 21.484 -1.861 1 98.69 151 LEU B CA 1
ATOM 2861 C C . LEU B 1 151 ? 1.836 21.219 -3.334 1 98.69 151 LEU B C 1
ATOM 2863 O O . LEU B 1 151 ? 1.073 21.641 -4.207 1 98.69 151 LEU B O 1
ATOM 2867 N N . THR B 1 152 ? 2.961 20.547 -3.574 1 98.19 152 THR B N 1
ATOM 2868 C CA . THR B 1 152 ? 3.371 20.203 -4.934 1 98.19 152 THR B CA 1
ATOM 2869 C C . THR B 1 152 ? 3.561 18.688 -5.078 1 98.19 152 THR B C 1
ATOM 2871 O O . THR B 1 152 ? 4.34 18.094 -4.34 1 98.19 152 THR B O 1
ATOM 2874 N N . ARG B 1 153 ? 2.855 18.094 -6.051 1 97.81 153 ARG B N 1
ATOM 2875 C CA . ARG B 1 153 ? 3.035 16.672 -6.32 1 97.81 153 ARG B CA 1
ATOM 2876 C C . ARG B 1 153 ? 4.445 16.391 -6.824 1 97.81 153 ARG B C 1
ATOM 2878 O O . ARG B 1 153 ? 5.047 17.219 -7.508 1 97.81 153 ARG B O 1
ATOM 2885 N N . ASP B 1 154 ? 4.875 15.172 -6.539 1 96.44 154 ASP B N 1
ATOM 2886 C CA . ASP B 1 154 ? 6.199 14.781 -7.016 1 96.44 154 ASP B CA 1
ATOM 2887 C C . ASP B 1 154 ? 6.309 14.961 -8.531 1 96.44 154 ASP B C 1
ATOM 2889 O O . ASP B 1 154 ? 7.371 15.32 -9.039 1 96.44 154 ASP B O 1
ATOM 2893 N N . GLU B 1 155 ? 5.25 14.695 -9.234 1 92.81 155 GLU B N 1
ATOM 2894 C CA . GLU B 1 155 ? 5.289 14.672 -10.695 1 92.81 155 GLU B CA 1
ATOM 2895 C C . GLU B 1 155 ? 5.102 16.078 -11.273 1 92.81 155 GLU B C 1
ATOM 2897 O O . GLU B 1 155 ? 5.234 16.281 -12.484 1 92.81 155 GLU B O 1
ATOM 2902 N N . ASP B 1 156 ? 4.836 17.047 -10.414 1 94.81 156 ASP B N 1
ATOM 2903 C CA . ASP B 1 156 ? 4.539 18.391 -10.883 1 94.81 156 ASP B CA 1
ATOM 2904 C C . ASP B 1 156 ? 5.66 19.359 -10.523 1 94.81 156 ASP B C 1
ATOM 2906 O O . ASP B 1 156 ? 6.41 19.125 -9.57 1 94.81 156 ASP B O 1
ATOM 2910 N N . SER B 1 157 ? 5.707 20.453 -11.328 1 94.44 157 SER B N 1
ATOM 2911 C CA . SER B 1 157 ? 6.668 21.516 -11.031 1 94.44 157 SER B CA 1
ATOM 2912 C C . SER B 1 157 ? 6.004 22.672 -10.281 1 94.44 157 SER B C 1
ATOM 2914 O O . SER B 1 157 ? 6.688 23.5 -9.68 1 94.44 157 SER B O 1
ATOM 2916 N N . LYS B 1 158 ? 4.68 22.672 -10.367 1 97.19 158 LYS B N 1
ATOM 2917 C CA . LYS B 1 158 ? 3.93 23.734 -9.703 1 97.19 158 LYS B CA 1
ATOM 2918 C C . LYS B 1 158 ? 3.002 23.156 -8.633 1 97.19 158 LYS B C 1
ATOM 2920 O O . LYS B 1 158 ? 2.527 22.016 -8.758 1 97.19 158 LYS B O 1
ATOM 2925 N N . PRO B 1 159 ? 2.717 24 -7.66 1 98.31 159 PRO B N 1
ATOM 2926 C CA . PRO B 1 159 ? 1.792 23.516 -6.633 1 98.31 159 PRO B CA 1
ATOM 2927 C C . PRO B 1 159 ? 0.385 23.266 -7.172 1 98.31 159 PRO B C 1
ATOM 2929 O O . PRO B 1 159 ? -0.113 24.047 -7.988 1 98.31 159 PRO B O 1
ATOM 2932 N N . PHE B 1 160 ? -0.168 22.203 -6.73 1 98.19 160 PHE B N 1
ATOM 2933 C CA . PHE B 1 160 ? -1.556 21.953 -7.102 1 98.19 160 PHE B CA 1
ATOM 2934 C C . PHE B 1 160 ? -2.51 22.594 -6.105 1 98.19 160 PHE B C 1
ATOM 2936 O O . PHE B 1 160 ? -3.678 22.844 -6.418 1 98.19 160 PHE B O 1
ATOM 2943 N N . LEU B 1 161 ? -2.025 22.828 -4.895 1 98.38 161 LEU B N 1
ATOM 2944 C CA . LEU B 1 161 ? -2.803 23.453 -3.826 1 98.38 161 LEU B CA 1
ATOM 2945 C C . LEU B 1 161 ? -2.006 24.562 -3.15 1 98.38 161 LEU B C 1
ATOM 2947 O O . LEU B 1 161 ? -0.813 24.406 -2.881 1 98.38 161 LEU B O 1
ATOM 2951 N N . GLN B 1 162 ? -2.686 25.656 -2.932 1 98.25 162 GLN B N 1
ATOM 2952 C CA . GLN B 1 162 ? -2.104 26.734 -2.141 1 98.25 162 GLN B CA 1
ATOM 2953 C C . GLN B 1 162 ? -3.168 27.453 -1.308 1 98.25 162 GLN B C 1
ATOM 2955 O O . GLN B 1 162 ? -4.309 27.609 -1.749 1 98.25 162 GLN B O 1
ATOM 2960 N N . TYR B 1 163 ? -2.812 27.844 -0.133 1 98.62 163 TYR B N 1
ATOM 2961 C CA . TYR B 1 163 ? -3.68 28.656 0.72 1 98.62 163 TYR B CA 1
ATOM 2962 C C . TYR B 1 163 ? -2.859 29.547 1.643 1 98.62 163 TYR B C 1
ATOM 2964 O O . TYR B 1 163 ? -1.648 29.359 1.785 1 98.62 163 TYR B O 1
ATOM 2972 N N . ARG B 1 164 ? -3.584 30.516 2.203 1 98.25 164 ARG B N 1
ATOM 2973 C CA . ARG B 1 164 ? -2.934 31.422 3.154 1 98.25 164 ARG B CA 1
ATOM 2974 C C . ARG B 1 164 ? -3.662 31.422 4.492 1 98.25 164 ARG B C 1
ATOM 2976 O O . ARG B 1 164 ? -4.895 31.453 4.535 1 98.25 164 ARG B O 1
ATOM 2983 N N . ASP B 1 165 ? -2.887 31.297 5.5 1 98.38 165 ASP B N 1
ATOM 2984 C CA . ASP B 1 165 ? -3.354 31.438 6.875 1 98.38 165 ASP B CA 1
ATOM 2985 C C . ASP B 1 165 ? -2.254 32 7.77 1 98.38 165 ASP B C 1
ATOM 2987 O O . ASP B 1 165 ? -1.312 31.297 8.133 1 98.38 165 ASP B O 1
ATOM 2991 N N . PRO B 1 166 ? -2.428 33.219 8.141 1 96.19 166 PRO B N 1
ATOM 2992 C CA . PRO B 1 166 ? -1.381 33.812 8.969 1 96.19 166 PRO B CA 1
ATOM 2993 C C . PRO B 1 166 ? -1.187 33.062 10.289 1 96.19 166 PRO B C 1
ATOM 2995 O O . PRO B 1 166 ? -0.156 33.25 10.953 1 96.19 166 PRO B O 1
ATOM 2998 N N . LYS B 1 167 ? -2.105 32.25 10.672 1 95.88 167 LYS B N 1
ATOM 2999 C CA . LYS B 1 167 ? -2.041 31.562 11.953 1 95.88 167 LYS B CA 1
ATOM 3000 C C . LYS B 1 167 ? -1.477 30.156 11.781 1 95.88 167 LYS B C 1
ATOM 3002 O O . LYS B 1 167 ? -1.371 29.406 12.758 1 95.88 167 LYS B O 1
ATOM 3007 N N . VAL B 1 168 ? -1.097 29.781 10.594 1 97.62 168 VAL B N 1
ATOM 3008 C CA . VAL B 1 168 ? -0.613 28.438 10.352 1 97.62 168 VAL B CA 1
ATOM 3009 C C . VAL B 1 168 ? 0.657 28.188 11.164 1 97.62 168 VAL B C 1
ATOM 3011 O O . VAL B 1 168 ? 1.533 29.047 11.234 1 97.62 168 VAL B O 1
ATOM 3014 N N . SER B 1 169 ? 0.644 27.047 11.914 1 94.44 169 SER B N 1
ATOM 3015 C CA . SER B 1 169 ? 1.834 26.578 12.609 1 94.44 169 SER B CA 1
ATOM 3016 C C . SER B 1 169 ? 2.266 25.203 12.078 1 94.44 169 SER B C 1
ATOM 3018 O O . SER B 1 169 ? 1.435 24.312 11.906 1 94.44 169 SER B O 1
ATOM 3020 N N . ALA B 1 170 ? 3.594 25.141 11.781 1 94.31 170 ALA B N 1
ATOM 3021 C CA . ALA B 1 170 ? 4.133 23.859 11.328 1 94.31 170 ALA B CA 1
ATOM 3022 C C . ALA B 1 170 ? 5.172 23.328 12.305 1 94.31 170 ALA B C 1
ATOM 3024 O O . ALA B 1 170 ? 6.27 22.938 11.906 1 94.31 170 ALA B O 1
ATOM 3025 N N . ASP B 1 171 ? 4.781 23.375 13.523 1 97.25 171 ASP B N 1
ATOM 3026 C CA . ASP B 1 171 ? 5.66 22.812 14.539 1 97.25 171 ASP B CA 1
ATOM 3027 C C . ASP B 1 171 ? 5.438 21.312 14.68 1 97.25 171 ASP B C 1
ATOM 3029 O O . ASP B 1 171 ? 6.391 20.547 14.883 1 97.25 171 ASP B O 1
ATOM 3033 N N . TYR B 1 172 ? 4.199 21 14.539 1 98.25 172 TYR B N 1
ATOM 3034 C CA . TYR B 1 172 ? 3.826 19.594 14.625 1 98.25 172 TYR B CA 1
ATOM 3035 C C . TYR B 1 172 ? 2.926 19.203 13.461 1 98.25 172 TYR B C 1
ATOM 3037 O O . TYR B 1 172 ? 2.129 20.016 12.977 1 98.25 172 TYR B O 1
ATOM 3045 N N . ILE B 1 173 ? 3.084 17.969 13.102 1 98.44 173 ILE B N 1
ATOM 3046 C CA . ILE B 1 173 ? 2.229 17.438 12.047 1 98.44 173 ILE B CA 1
ATOM 3047 C C . ILE B 1 173 ? 1.551 16.156 12.523 1 98.44 173 ILE B C 1
ATOM 3049 O O . ILE B 1 173 ? 2.166 15.344 13.219 1 98.44 173 ILE B O 1
ATOM 3053 N N . GLY B 1 174 ? 0.243 16.016 12.219 1 97.94 174 GLY B N 1
ATOM 3054 C CA . GLY B 1 174 ? -0.532 14.812 12.531 1 97.94 174 GLY B CA 1
ATOM 3055 C C . GLY B 1 174 ? -1.145 14.172 11.297 1 97.94 174 GLY B C 1
ATOM 3056 O O . GLY B 1 174 ? -1.365 14.836 10.289 1 97.94 174 GLY B O 1
ATOM 3057 N N . PHE B 1 175 ? -1.406 12.883 11.406 1 98.56 175 PHE B N 1
ATOM 3058 C CA . PHE B 1 175 ? -1.982 12.078 10.344 1 98.56 175 PHE B CA 1
ATOM 3059 C C . PHE B 1 175 ? -3.24 11.359 10.82 1 98.56 175 PHE B C 1
ATOM 3061 O O . PHE B 1 175 ? -3.25 10.766 11.898 1 98.56 175 PHE B O 1
ATOM 3068 N N . CYS B 1 176 ? -4.25 11.508 9.977 1 98 176 CYS B N 1
ATOM 3069 C CA . CYS B 1 176 ? -5.535 10.953 10.391 1 98 176 CYS B CA 1
ATOM 3070 C C . CYS B 1 176 ? -6.297 10.391 9.195 1 98 176 CYS B C 1
ATOM 3072 O O . CYS B 1 176 ? -6.27 10.969 8.109 1 98 176 CYS B O 1
ATOM 3074 N N . ASN B 1 177 ? -6.879 9.18 9.445 1 98.31 177 ASN B N 1
ATOM 3075 C CA . ASN B 1 177 ? -7.789 8.648 8.438 1 98.31 177 ASN B CA 1
ATOM 3076 C C . ASN B 1 177 ? -9.25 8.914 8.797 1 98.31 177 ASN B C 1
ATOM 3078 O O . ASN B 1 177 ? -9.547 9.375 9.898 1 98.31 177 ASN B O 1
ATOM 3082 N N . TRP B 1 178 ? -10.148 8.68 7.871 1 98.12 178 TRP B N 1
ATOM 3083 C CA . TRP B 1 178 ? -11.578 8.812 8.117 1 98.12 178 TRP B CA 1
ATOM 3084 C C . TRP B 1 178 ? -12.234 7.445 8.289 1 98.12 178 TRP B C 1
ATOM 3086 O O . TRP B 1 178 ? -12.344 6.945 9.406 1 98.12 178 TRP B O 1
ATOM 3096 N N . ASP B 1 179 ? -12.461 6.766 7.219 1 97.5 179 ASP B N 1
ATOM 3097 C CA . ASP B 1 179 ? -13.258 5.543 7.293 1 97.5 179 ASP B CA 1
ATOM 3098 C C . ASP B 1 179 ? -12.477 4.348 6.75 1 97.5 179 ASP B C 1
ATOM 3100 O O . ASP B 1 179 ? -12.93 3.205 6.859 1 97.5 179 ASP B O 1
ATOM 3104 N N . ARG B 1 180 ? -11.344 4.625 6.109 1 97.62 180 ARG B N 1
ATOM 3105 C CA . ARG B 1 180 ? -10.523 3.574 5.512 1 97.62 180 ARG B CA 1
ATOM 3106 C C . ARG B 1 180 ? -9.117 3.58 6.098 1 97.62 180 ARG B C 1
ATOM 3108 O O . ARG B 1 180 ? -8.625 4.625 6.531 1 97.62 180 ARG B O 1
ATOM 3115 N N . PRO B 1 181 ? -8.492 2.377 6.113 1 97.81 181 PRO B N 1
ATOM 3116 C CA . PRO B 1 181 ? -7.082 2.375 6.504 1 97.81 181 PRO B CA 1
ATOM 3117 C C . PRO B 1 181 ? -6.207 3.182 5.551 1 97.81 181 PRO B C 1
ATOM 3119 O O . PRO B 1 181 ? -6.441 3.182 4.34 1 97.81 181 PRO B O 1
ATOM 3122 N N . LEU B 1 182 ? -5.281 3.898 6.137 1 98.69 182 LEU B N 1
ATOM 3123 C CA . LEU B 1 182 ? -4.336 4.676 5.344 1 98.69 182 LEU B CA 1
ATOM 3124 C C . LEU B 1 182 ? -2.908 4.457 5.832 1 98.69 182 LEU B C 1
ATOM 3126 O O . LEU B 1 182 ? -2.686 4.188 7.016 1 98.69 182 LEU B O 1
ATOM 3130 N N . VAL B 1 183 ? -1.992 4.559 4.922 1 98.81 183 VAL B N 1
ATOM 3131 C CA . VAL B 1 183 ? -0.568 4.648 5.23 1 98.81 183 VAL B CA 1
ATOM 3132 C C . VAL B 1 183 ? -0.055 6.047 4.906 1 98.81 183 VAL B C 1
ATOM 3134 O O . VAL B 1 183 ? -0.263 6.551 3.801 1 98.81 183 VAL B O 1
ATOM 3137 N N . PHE B 1 184 ? 0.569 6.625 5.852 1 98.75 184 PHE B N 1
ATOM 3138 C CA . PHE B 1 184 ? 1.268 7.887 5.629 1 98.75 184 PHE B CA 1
ATOM 3139 C C . PHE B 1 184 ? 2.775 7.668 5.594 1 98.75 184 PHE B C 1
ATOM 3141 O O . PHE B 1 184 ? 3.328 6.973 6.445 1 98.75 184 PHE B O 1
ATOM 3148 N N . PHE B 1 185 ? 3.322 8.234 4.582 1 98.5 185 PHE B N 1
ATOM 3149 C CA . PHE B 1 185 ? 4.777 8.32 4.496 1 98.5 185 PHE B CA 1
ATOM 3150 C C . PHE B 1 185 ? 5.262 9.719 4.844 1 98.5 185 PHE B C 1
ATOM 3152 O O . PHE B 1 185 ? 4.742 10.711 4.32 1 98.5 185 PHE B O 1
ATOM 3159 N N . TYR B 1 186 ? 6.227 9.781 5.707 1 98 186 TYR B N 1
ATOM 3160 C CA . TYR B 1 186 ? 6.707 11.094 6.129 1 98 186 TYR B CA 1
ATOM 3161 C C . TYR B 1 186 ? 8.211 11.07 6.355 1 98 186 TYR B C 1
ATOM 3163 O O . TYR B 1 186 ? 8.852 10.016 6.273 1 98 186 TYR B O 1
ATOM 3171 N N . ASP B 1 187 ? 8.758 12.273 6.555 1 97.5 187 ASP B N 1
ATOM 3172 C CA . ASP B 1 187 ? 10.211 12.422 6.668 1 97.5 187 ASP B CA 1
ATOM 3173 C C . ASP B 1 187 ? 10.914 11.797 5.465 1 97.5 187 ASP B C 1
ATOM 3175 O O . ASP B 1 187 ? 11.891 11.055 5.625 1 97.5 187 ASP B O 1
ATOM 3179 N N . CYS B 1 188 ? 10.312 12.039 4.34 1 97.44 188 CYS B N 1
ATOM 3180 C CA . CYS B 1 188 ? 10.828 11.461 3.105 1 97.44 188 CYS B CA 1
ATOM 3181 C C . CYS B 1 188 ? 12 12.273 2.57 1 97.44 188 CYS B C 1
ATOM 3183 O O . CYS B 1 188 ? 11.969 13.508 2.609 1 97.44 188 CYS B O 1
ATOM 3185 N N . PRO B 1 189 ? 12.938 11.562 2.02 1 96.06 189 PRO B N 1
ATOM 3186 C CA . PRO B 1 189 ? 14.016 12.328 1.392 1 96.06 189 PRO B CA 1
ATOM 3187 C C . PRO B 1 189 ? 13.508 13.281 0.311 1 96.06 189 PRO B C 1
ATOM 3189 O O . PRO B 1 189 ? 12.594 12.938 -0.443 1 96.06 189 PRO B O 1
ATOM 3192 N N . LEU B 1 190 ? 14.078 14.398 0.253 1 90.31 190 LEU B N 1
ATOM 3193 C CA . LEU B 1 190 ? 13.727 15.391 -0.764 1 90.31 190 LEU B CA 1
ATOM 3194 C C . LEU B 1 190 ? 14.508 15.141 -2.049 1 90.31 190 LEU B C 1
ATOM 3196 O O . LEU B 1 190 ? 15.523 14.445 -2.039 1 90.31 190 LEU B O 1
ATOM 3200 N N . GLU B 1 191 ? 13.766 15.383 -3.287 1 69.5 191 GLU B N 1
ATOM 3201 C CA . GLU B 1 191 ? 14.461 15.219 -4.562 1 69.5 191 GLU B CA 1
ATOM 3202 C C . GLU B 1 191 ? 15.898 15.703 -4.48 1 69.5 191 GLU B C 1
ATOM 3204 O O . GLU B 1 191 ? 16.797 15.094 -5.059 1 69.5 191 GLU B O 1
ATOM 3209 N N . VAL B 1 192 ? 16.047 16.797 -3.9 1 50.88 192 VAL B N 1
ATOM 3210 C CA . VAL B 1 192 ? 17.406 17.312 -3.771 1 50.88 192 VAL B CA 1
ATOM 3211 C C . VAL B 1 192 ? 18.281 16.281 -3.066 1 50.88 192 VAL B C 1
ATOM 3213 O O . VAL B 1 192 ? 19.469 16.125 -3.385 1 50.88 192 VAL B O 1
ATOM 3216 N N . ASP B 1 193 ? 17.766 15.445 -2.346 1 52.38 193 ASP B N 1
ATOM 3217 C CA . ASP B 1 193 ? 18.453 14.414 -1.586 1 52.38 193 ASP B CA 1
ATOM 3218 C C . ASP B 1 193 ? 18.641 13.148 -2.42 1 52.38 193 ASP B C 1
ATOM 3220 O O . ASP B 1 193 ? 19.609 12.414 -2.238 1 52.38 193 ASP B O 1
ATOM 3224 N N . ARG B 1 194 ? 17.672 12.914 -3.232 1 50.72 194 ARG B N 1
ATOM 3225 C CA . ARG B 1 194 ? 17.703 11.672 -3.992 1 50.72 194 ARG B CA 1
ATOM 3226 C C . ARG B 1 194 ? 18.734 11.734 -5.113 1 50.72 194 ARG B C 1
ATOM 3228 O O . ARG B 1 194 ? 19.281 10.711 -5.508 1 50.72 194 ARG B O 1
ATOM 3235 N N . ARG B 1 195 ? 18.859 12.812 -5.809 1 42.25 195 ARG B N 1
ATOM 3236 C CA . ARG B 1 195 ? 19.844 13 -6.867 1 42.25 195 ARG B CA 1
ATOM 3237 C C . ARG B 1 195 ? 21.266 12.805 -6.332 1 42.25 195 ARG B C 1
ATOM 3239 O O . ARG B 1 195 ? 22.203 12.617 -7.105 1 42.25 195 ARG B O 1
ATOM 3246 N N . VAL B 1 196 ? 21.422 13.062 -5.191 1 36.84 196 VAL B N 1
ATOM 3247 C CA . VAL B 1 196 ? 22.797 12.844 -4.742 1 36.84 196 VAL B CA 1
ATOM 3248 C C . VAL B 1 196 ? 23.125 11.359 -4.828 1 36.84 196 VAL B C 1
ATOM 3250 O O . VAL B 1 196 ? 24.281 10.992 -5.07 1 36.84 196 VAL B O 1
ATOM 3253 N N . CYS B 1 197 ? 22.109 10.578 -4.59 1 36.34 197 CYS B N 1
ATOM 3254 C CA . CYS B 1 197 ? 22.5 9.172 -4.594 1 36.34 197 CYS B CA 1
ATOM 3255 C C . CYS B 1 197 ? 22.625 8.641 -6.02 1 36.34 197 CYS B C 1
ATOM 3257 O O . CYS B 1 197 ? 23.141 7.539 -6.234 1 36.34 197 CYS B O 1
ATOM 3259 N N . ASP B 1 198 ? 21.969 9.109 -6.926 1 37.16 198 ASP B N 1
ATOM 3260 C CA . ASP B 1 198 ? 22.141 8.625 -8.289 1 37.16 198 ASP B CA 1
ATOM 3261 C C . ASP B 1 198 ? 23.547 8.891 -8.797 1 37.16 198 ASP B C 1
ATOM 3263 O O . ASP B 1 198 ? 24 8.289 -9.773 1 37.16 198 ASP B O 1
ATOM 3267 N N . GLY B 1 199 ? 24.109 9.914 -8.312 1 31.41 199 GLY B N 1
ATOM 3268 C CA . GLY B 1 199 ? 25.453 10.18 -8.82 1 31.41 199 GLY B CA 1
ATOM 3269 C C . GLY B 1 199 ? 26.469 9.141 -8.391 1 31.41 199 GLY B C 1
ATOM 3270 O O . GLY B 1 199 ? 27.641 9.234 -8.734 1 31.41 199 GLY B O 1
ATOM 3271 N N . ILE B 1 200 ? 26.219 8.492 -7.277 1 28.52 200 ILE B N 1
ATOM 3272 C CA . ILE B 1 200 ? 27.328 7.582 -7.016 1 28.52 200 ILE B CA 1
ATOM 3273 C C . ILE B 1 200 ? 27.219 6.359 -7.922 1 28.52 200 ILE B C 1
ATOM 3275 O O . ILE B 1 200 ? 26.422 5.453 -7.656 1 28.52 200 ILE B O 1
ATOM 3279 N N . VAL B 1 201 ? 27.016 6.598 -9.148 1 26.42 201 VAL B N 1
ATOM 3280 C CA . VAL B 1 201 ? 27.375 5.543 -10.086 1 26.42 201 VAL B CA 1
ATOM 3281 C C . VAL B 1 201 ? 28.75 4.973 -9.719 1 26.42 201 VAL B C 1
ATOM 3283 O O . VAL B 1 201 ? 29.734 5.703 -9.672 1 26.42 201 VAL B O 1
ATOM 3286 N N . PHE B 1 202 ? 28.625 3.707 -9.172 1 21.05 202 PHE B N 1
ATOM 3287 C CA . PHE B 1 202 ? 29.85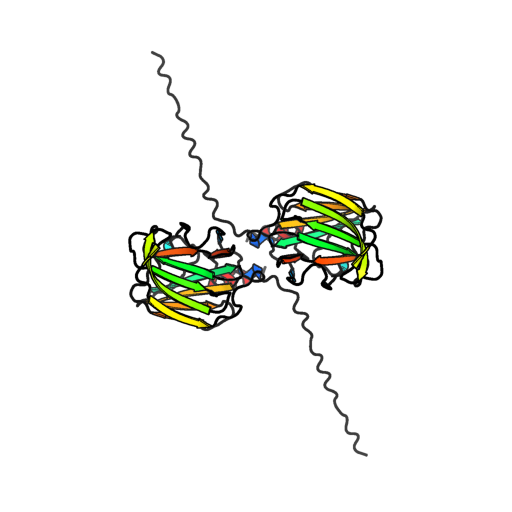9 2.949 -9.172 1 21.05 202 PHE B CA 1
ATOM 3288 C C . PHE B 1 202 ? 30.234 2.512 -10.586 1 21.05 202 PHE B C 1
ATOM 3290 O O . PHE B 1 202 ? 29.344 2.25 -11.406 1 21.05 202 PHE B O 1
#

Nearest PDB structures (foldseek):
  3o5s-assembly1_A  TM=4.072E-01  e=1.071E-05  Bacillus subtilis
  1cpn-assembly1_A  TM=4.594E-01  e=2.996E-05  Paenibacillus macerans
  3i4i-assembly2_B  TM=4.449E-01  e=4.876E-05  uncultured murine large bowel bacterium BAC 14
  1axk-assembly1_A  TM=4.785E-01  e=1.093E-02  Bacillus subtilis
  6ehd-assembly1_A  TM=1.360E-01  e=2.321E+00  Vibrio cholerae O395

Secondary structure (DSSP, 8-state):
----------------------GGGGGTT-EEEEE-S-TTS---EEEGGG-SSEEE-TT--EEEEEEEESSS-EEEEEESSS---SS--EEEEEEEHHHHTEEEEEEEEEEETTEEEEEEEEEEEE-TT---SSS-EEEEEEE-TTSEEEEEETT-SS-SEEEE-TT---SEEEEE-SSS-EEEEEEEPPHHHHHHHHT---/----------------------GGGGGTT-EEEEE-S-TTS---EEEGGG-SSEEE-TT--EEEEEEEESSS-EEEEEESSS---SS--EEEEEEEHHHHTEEEEEEEEEEETTEEEEEEEEEEEE-TT---SSS-EEEEEEE-TTSEEEEEETT-SS-SEEEE-TT---SEEEEE-SSS-EEEEEEEPPHHHHHHHHT---

pLDDT: mean 88.19, std 20.93, range [20.89, 98.94]

Organism: Aedes albopictus (NCBI:txid7160)

Solvent-accessible surface area (backbone atoms only — not comparable to full-atom values): 21424 Å² total; per-residue (Å²): 137,86,80,79,79,78,78,79,77,75,75,73,72,75,72,68,75,69,70,55,69,40,55,58,56,79,53,53,76,16,29,45,49,74,39,71,74,24,61,52,41,83,60,67,44,42,55,46,87,73,41,85,32,60,44,68,46,96,81,52,34,40,33,39,25,34,30,38,32,21,56,45,28,48,30,38,33,27,20,71,45,72,71,54,38,73,57,36,66,28,37,36,40,31,42,14,23,87,85,10,35,26,29,40,30,31,37,30,23,17,65,37,59,69,39,76,40,81,73,41,80,65,38,78,44,84,32,68,65,59,33,23,82,78,35,57,38,44,30,33,42,38,39,36,69,81,21,39,35,35,34,27,40,72,91,47,94,56,62,80,42,70,43,74,37,76,74,64,33,77,43,14,40,28,61,41,23,45,91,46,60,31,36,35,33,33,48,13,61,39,70,83,56,51,58,57,60,64,64,66,62,128,137,86,80,79,79,78,79,79,78,75,75,74,69,75,73,69,73,69,67,56,67,40,56,59,55,80,53,52,77,16,31,45,49,76,40,71,74,24,60,53,42,83,60,65,46,43,55,46,86,73,41,85,30,58,45,70,48,96,82,52,36,39,32,40,25,32,30,39,31,22,57,45,28,46,31,38,32,28,21,69,47,72,70,56,37,73,57,36,65,29,36,37,39,30,42,13,22,87,86,10,35,26,29,39,30,32,38,30,24,16,65,38,58,71,38,78,42,80,72,42,81,66,39,76,44,85,31,68,65,60,35,24,82,77,36,57,39,45,33,32,43,37,38,35,70,81,22,40,35,35,36,25,40,71,92,45,95,54,61,80,43,67,45,73,36,76,74,66,33,79,43,15,40,30,64,40,22,44,90,46,60,32,37,35,33,32,49,13,60,40,69,81,55,52,57,58,57,64,64,64,66,126